Protein AF-A0A973HM24-F1 (afdb_monomer)

pLDDT: mean 84.47, std 15.31, range [26.52, 98.81]

Foldseek 3Di:
DAAALVLLLVQCVVLPQAAQAFAEEQADPVQQRHPPDFLLSNVVSNCVRHPLNHKYKYWQFQQQQDDPDAAAQPPRGRPRYRNSRSNCVDPQKDWAPDNGGIMIMGHDCRVVLQPVCDDLANLDLRGNLVSLQLLFHKYKYYQVFQLSPCNVLSLCVLQVQVQQDQDFGWHWHDPPRDDDDDDDDDDDDDTDTRGRGTHNDDDWQRNLRVVDQCSALLSVQCVVVVQWRWGDRRNGIMIIGTSNLSSLSVNVVCQVVVLRTADPDDPSSVVSVVSCPPRHRPPQRLSLFKWKFWFKDFLADPQQFWAALLLDATHGAPEAPDTWMWIKIWIDGRPDIAIEIETLDQFQAQVLLCLLLVLLCVPPVHHSLRYKYFYLNGSFGGCQWDCLSPVHGGDHDVVSSVVVSVRNSVRNVNRVSNIAGKFKDKDKDFFCLQKAFQDFDDDDQAFDGSVDPPTDGDDDTGRIKMKMFIAHPVQQTAEIEIEDQARQDLADPPRSYHDSFLQVLLQVVLCVVSDVRHGYHYFYAQHLRMYHDDNPCHSNSSNVSSVRSNVVCVVCSSDGHGRFNDWDKDWDWDWADDPPDIDTWIWMWIDGRLEIETETAENHHPVVQVVLCVLLVNVRYTYTYSMSHHQYAQYALVCVVSCSYPSNVSCCSRGHPDRCVSVVSSNVSSVRRNVSVVVVVVVVD

Secondary structure (DSSP, 8-state):
----HHHHHHHHHHHT--TT-EEEEEE-GGGG--TT--HHHHHHHHHHHH-TTSEEEEE-----SSSS--B-TTTPPPSS-HHHHHHHTSTT-EE---TTT-EEEEETTHHHHHTTTT-SSTT-TTSHHHHHHHTT-EEEEESS-STT-THHHHHHHHTT-TTSB---EEEPB-TT---S--S-----SS---EEEP-B--S--GGGGGGT-TTSSHHHHHHHHTT--EEEEETTEEEEEEEHHHHHHHHHHHHTT-TTTTS-SS-HHHHHHHHHGGG----TT-GGGSPEEEEEEEE-PPPTTSEEE-SSSS-EE--EESS--EEEEEEEEETTEEEEEEEESSS---HHHHHHHHHHHHHHH---GGGEEEEE---SSEE----HHHHSS-----HHHHHHHHHHHHHHHHHHHTT-EE-EEEEEEEE--SSEEE---PPSSS--B-TTSTT----S----EEEEEEEE-TTS-EEEEEEEE-S----S-TT--EE--HHHHHHHHHHHHHH-TT-EEEEEE-S-TTEEES-STTHHHHHHHHHHHHHHHHHTTTT---EE---EEEEEEEEEEEETTEEEEEEEEEEEETTEEEEE-SSEE-THHHHHHHHHHT-TT-EEE-SBSS---EE--GGGGGSTTBHHHHHHHHHT-SSTTHHHHHHHHHHHHHHHHHHHHHTT--

Solvent-accessible surf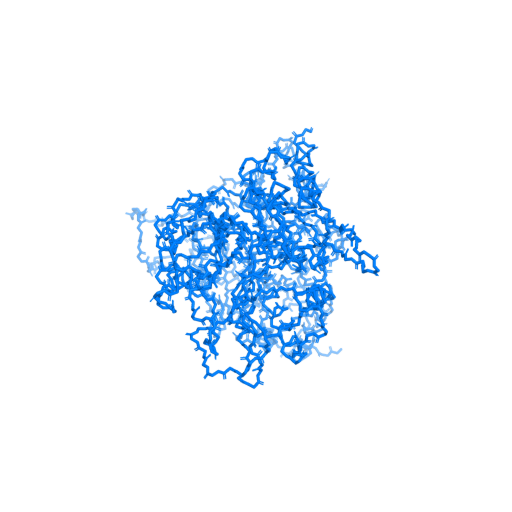ace area (backbone atoms only — not comparable to full-atom values): 35492 Å² total; per-residue (Å²): 132,87,41,45,54,69,56,40,35,51,26,42,41,73,64,66,52,43,66,47,41,44,34,37,49,40,56,29,70,84,45,28,47,50,84,87,60,56,46,52,45,55,48,49,26,51,48,66,43,19,37,62,71,7,27,45,31,29,59,36,24,47,66,30,59,81,57,100,56,55,39,34,81,89,72,60,61,35,73,65,36,68,42,36,37,38,41,60,74,34,90,81,41,47,64,37,76,34,64,39,64,12,42,28,21,29,40,67,52,26,68,77,44,42,41,55,31,69,50,65,39,67,50,32,67,71,10,38,63,24,40,37,42,45,54,51,17,32,39,35,25,44,31,47,44,63,42,69,52,64,65,57,59,29,50,44,56,70,49,64,42,78,67,45,36,85,49,77,43,50,33,44,54,40,90,84,60,78,87,76,91,83,89,89,76,84,91,64,84,84,60,67,72,48,57,33,50,58,51,78,67,82,77,46,19,44,56,42,17,69,79,36,78,62,59,9,61,57,42,41,51,36,50,75,69,66,49,57,42,75,37,63,36,59,71,16,60,22,38,41,29,48,31,38,62,52,49,53,53,50,56,64,41,35,69,79,37,77,53,51,53,41,40,97,82,46,70,68,26,55,54,45,50,63,60,45,78,81,62,66,66,56,90,84,42,71,81,62,23,30,19,46,7,50,25,69,41,83,58,57,71,64,70,90,43,42,29,26,44,88,75,64,74,74,37,68,47,78,47,71,82,44,76,19,40,38,28,32,42,28,39,34,46,88,93,47,61,40,36,43,36,20,31,43,23,49,60,38,32,51,73,58,36,48,53,38,32,52,54,40,24,75,75,64,82,42,62,53,77,37,52,42,42,26,18,45,37,11,38,24,23,67,35,74,40,47,46,66,83,65,79,42,90,49,68,60,50,62,69,62,50,55,49,47,40,52,49,52,46,52,27,48,59,51,4,60,58,52,30,32,46,26,21,39,35,80,47,76,44,80,52,83,66,48,60,34,20,47,50,50,90,62,86,81,83,49,71,46,61,74,80,55,87,89,70,76,62,65,62,83,68,71,38,59,36,35,36,39,41,29,18,39,88,87,42,49,60,44,34,34,39,39,33,39,35,50,42,42,66,31,48,57,88,86,58,47,43,30,33,22,38,24,55,44,41,20,26,48,56,43,24,66,77,65,31,92,81,32,37,44,30,42,43,29,21,30,24,51,40,22,27,56,66,68,53,86,53,22,62,59,41,18,47,52,38,5,49,55,55,27,56,65,47,61,80,50,51,78,66,66,47,49,76,17,61,42,78,53,70,42,69,49,77,45,82,44,74,38,95,95,48,79,44,71,47,48,29,28,14,40,32,60,38,97,42,38,38,30,31,28,19,29,36,22,23,56,71,50,53,61,52,35,24,66,70,34,70,36,86,82,48,44,55,33,20,29,17,52,14,61,60,44,40,28,42,51,50,74,53,56,79,47,65,40,38,58,47,44,44,48,13,44,74,51,47,41,83,62,75,39,56,40,55,56,54,38,52,53,24,17,51,37,42,38,49,65,56,53,64,49,63,67,74,79,105

Sequence (685 aa):
MTVTRKSLEQDLRKLGIKAGDRIMVHSSFKKLGLERGSPATIVQALKNVITAKGTIAMPVFTFSFSEDSAYSYHSSPSKVGAVTEAFKKSPGVKWTHQPSHSMAAWGQDAIPFLDGGNLIRPYDFQGPFGNIYKWDFKILMLGCGLAANSTLHAIEHWAELPYCVNGKTSCFFKRGAYMGREPEYSIAKDVNETCLDYMPVGHRDFYNANKSKLASKYARLLNKKGILKEGQTGTAISYVMSAADTVDACMAQLDKTPDLFLCDQCDFCLQQKKSLAKWKLNGASRWDWVRLGRAKVTITPPLDALANHGWGEAAPIQDVLDDLYARVLFFRLKEKVHILISLDLLITPKEVSDKIRDHLAQHMSISAENITIVSTHTHYGPHIGSDLLWGKKSYRDERYIDELVHRVTGAVRMASKQAIPVTVRQLTRKVDIGAINRRIPVKNGSVSYAHNAGLTPTGPISKDFTMLFFHDPAGKLIAGAGHYNCHPIFTDPAAQVITSEYPGIFSTEVEKELGPESVICFLPGAQGNQMPRLFADGYQGAKDAGLKLSQCYLKNCKKVGEPMKELASETQFLVLKKATIELSAHLQALRLGPVILGLTGGEMDLELIAYFRKKSGLENALLVGYANDFIGYLPVKAAFTNPCSYEVIICKNTLTTKPGISEDILNATAKLAKKLMQKTKKILK

Radius of gyration: 29.38 Å; Cα contacts (8 Å, |Δi|>4): 1591; chains: 1; bounding box: 78×54×92 Å

Nearest PDB structures (foldseek):
  6mn3-assembly2_B  TM=8.439E-01  e=4.205E-18  Escherichia coli
  6mn3-assembly1_A  TM=8.140E-01  e=6.219E-18  Escherichia coli
  6mn5-assembly5_E  TM=8.538E-01  e=8.136E-17  Escherichia coli
  3sma-assembly2_C  TM=8.084E-01  e=1.861E-15  Streptomyces rubellomurinus
  6mn4-assembly6_F  TM=8.831E-01  e=1.177E-14  Escherichia coli

Mean predicted aligned error: 11.72 Å

Structure (mmCIF, N/CA/C/O backbone):
data_AF-A0A973HM24-F1
#
_entry.id   AF-A0A973HM24-F1
#
loop_
_atom_site.group_PDB
_atom_site.id
_atom_site.type_symbol
_atom_site.label_atom_id
_atom_site.label_alt_id
_atom_site.label_comp_id
_atom_site.label_asym_id
_atom_site.label_entity_id
_atom_site.label_seq_id
_atom_site.pdbx_PDB_ins_code
_atom_site.Cartn_x
_atom_site.Cartn_y
_atom_site.Cartn_z
_atom_site.occupancy
_atom_site.B_iso_or_equiv
_atom_site.auth_seq_id
_atom_site.auth_comp_id
_atom_site.auth_asym_id
_atom_site.auth_atom_id
_atom_site.pdbx_PDB_model_num
ATOM 1 N N . MET A 1 1 ? -43.923 -10.106 16.955 1.00 58.19 1 MET A N 1
ATOM 2 C CA . MET A 1 1 ? -43.225 -11.330 16.498 1.00 58.19 1 MET A CA 1
ATOM 3 C C . MET A 1 1 ? -42.269 -11.769 17.593 1.00 58.19 1 MET A C 1
ATOM 5 O O . MET A 1 1 ? -41.554 -10.919 18.106 1.00 58.19 1 MET A O 1
ATOM 9 N N . THR A 1 2 ? -42.256 -13.051 17.954 1.00 77.69 2 THR A N 1
ATOM 10 C CA . THR A 1 2 ? -41.331 -13.597 18.962 1.00 77.69 2 THR A CA 1
ATOM 11 C C . THR A 1 2 ? -39.896 -13.576 18.436 1.00 77.69 2 THR A C 1
ATOM 13 O O . THR A 1 2 ? -39.626 -14.091 17.349 1.00 77.69 2 THR A O 1
ATOM 16 N N . VAL A 1 3 ? -38.962 -12.996 19.194 1.00 84.81 3 VAL A N 1
ATOM 17 C CA . VAL A 1 3 ? -37.545 -12.952 18.805 1.00 84.81 3 VAL A CA 1
ATOM 18 C C . VAL A 1 3 ? -36.900 -14.315 19.062 1.00 84.81 3 VAL A C 1
ATOM 20 O O . VAL A 1 3 ? -36.911 -14.826 20.181 1.00 84.81 3 VAL A O 1
ATOM 23 N N . THR A 1 4 ? -36.312 -14.907 18.023 1.00 91.06 4 THR A N 1
ATOM 24 C CA . THR A 1 4 ? -35.629 -16.208 18.075 1.00 91.06 4 THR A CA 1
ATOM 25 C C . THR A 1 4 ? -34.157 -16.071 17.690 1.00 91.06 4 THR A C 1
ATOM 27 O O . THR A 1 4 ? -33.734 -15.074 17.107 1.00 91.06 4 THR A O 1
ATOM 30 N N . ARG A 1 5 ? -33.353 -17.113 17.941 1.00 92.50 5 ARG A N 1
ATOM 31 C CA . ARG A 1 5 ? -31.966 -17.168 17.449 1.00 92.50 5 ARG A CA 1
ATOM 32 C C . ARG A 1 5 ? -31.886 -16.967 15.931 1.00 92.50 5 ARG A C 1
ATOM 34 O O . ARG A 1 5 ? -31.077 -16.173 15.472 1.00 92.50 5 ARG A O 1
ATOM 41 N N . LYS A 1 6 ? -32.734 -17.659 15.159 1.00 93.12 6 LYS A N 1
ATOM 42 C CA . LYS A 1 6 ? -32.738 -17.566 13.689 1.00 93.12 6 LYS A CA 1
ATOM 43 C C . LYS A 1 6 ? -33.115 -16.164 13.204 1.00 93.12 6 LYS A C 1
ATOM 45 O O . LYS A 1 6 ? -32.489 -15.680 12.267 1.00 93.12 6 LYS A O 1
ATOM 50 N N . SER A 1 7 ? -34.083 -15.501 13.843 1.00 93.75 7 SER A N 1
ATOM 51 C CA . SER A 1 7 ? -34.430 -14.122 13.473 1.00 93.75 7 SER A CA 1
ATOM 52 C C . SER A 1 7 ? -33.287 -13.154 13.794 1.00 93.75 7 SER A C 1
ATOM 54 O O . SER A 1 7 ? -32.952 -12.328 12.955 1.00 93.75 7 SER A O 1
ATOM 56 N N . LEU A 1 8 ? -32.597 -13.320 14.932 1.00 94.44 8 LEU A N 1
ATOM 57 C CA . LEU A 1 8 ? -31.393 -12.535 15.238 1.00 94.44 8 LEU A CA 1
ATOM 58 C C . LEU A 1 8 ? -30.272 -12.755 14.213 1.00 94.44 8 LEU A C 1
ATOM 60 O O . LEU A 1 8 ? -29.630 -11.797 13.792 1.00 94.44 8 LEU A O 1
ATOM 64 N N . GLU A 1 9 ? -30.031 -14.000 13.792 1.00 96.56 9 GLU A N 1
ATOM 65 C CA . GLU A 1 9 ? -29.045 -14.302 12.746 1.00 96.56 9 GLU A CA 1
ATOM 66 C C . GLU A 1 9 ? -29.391 -13.595 11.423 1.00 96.56 9 GLU A C 1
ATOM 68 O O . GLU A 1 9 ? -28.501 -13.068 10.754 1.00 96.56 9 GLU A O 1
ATOM 73 N N . GLN A 1 10 ? -30.675 -13.540 11.052 1.00 96.56 10 GLN A N 1
ATOM 74 C CA . GLN A 1 10 ? -31.144 -12.822 9.862 1.00 96.56 10 GLN A CA 1
ATOM 75 C C . GLN A 1 10 ? -30.972 -11.305 9.994 1.00 96.56 10 GLN A C 1
ATOM 77 O O . GLN A 1 10 ? -30.482 -10.666 9.062 1.00 96.56 10 GLN A O 1
ATOM 82 N N . ASP A 1 11 ? -31.326 -10.734 11.142 1.00 96.75 11 ASP A N 1
ATOM 83 C CA . ASP A 1 11 ? -31.199 -9.299 11.406 1.00 96.75 11 ASP A CA 1
ATOM 84 C C . ASP A 1 11 ? -29.733 -8.846 11.363 1.00 96.75 11 ASP A C 1
ATOM 86 O O . ASP A 1 11 ? -29.400 -7.866 10.694 1.00 96.75 11 ASP A O 1
ATOM 90 N N . LEU A 1 12 ? -28.820 -9.617 11.966 1.00 97.50 12 LEU A N 1
ATOM 91 C CA . LEU A 1 12 ? -27.375 -9.368 11.890 1.00 97.50 12 LEU A CA 1
ATOM 92 C C . LEU A 1 12 ? -26.871 -9.373 10.437 1.00 97.50 12 LEU A C 1
ATOM 94 O O . LEU A 1 12 ? -26.083 -8.506 10.047 1.00 97.50 12 LEU A O 1
ATOM 98 N N . ARG A 1 13 ? -27.350 -10.313 9.611 1.00 97.31 13 ARG A N 1
ATOM 99 C CA . ARG A 1 13 ? -27.000 -10.372 8.181 1.00 97.31 13 ARG A CA 1
ATOM 100 C C . ARG A 1 13 ? -27.526 -9.161 7.413 1.00 97.31 13 ARG A C 1
ATOM 102 O O . ARG A 1 13 ? -26.772 -8.583 6.631 1.00 97.31 13 ARG A O 1
ATOM 109 N N . LYS A 1 14 ? -28.763 -8.724 7.674 1.00 96.75 14 LYS A N 1
ATOM 110 C CA . LYS A 1 14 ? -29.343 -7.495 7.092 1.00 96.75 14 LYS A CA 1
ATOM 111 C C . LYS A 1 14 ? -28.561 -6.245 7.507 1.00 96.75 14 LYS A C 1
ATOM 113 O O . LYS A 1 14 ? -28.279 -5.373 6.678 1.00 96.75 14 LYS A O 1
ATOM 118 N N . LEU A 1 15 ? -28.117 -6.190 8.763 1.00 94.88 15 LEU A N 1
ATOM 119 C CA . LEU A 1 15 ? -27.262 -5.117 9.270 1.00 94.88 15 LEU A CA 1
ATOM 120 C C . LEU A 1 15 ? -25.883 -5.106 8.583 1.00 94.88 15 LEU A C 1
ATOM 122 O O . LEU A 1 15 ? -25.231 -4.068 8.513 1.00 94.88 15 LEU A O 1
ATOM 126 N N . GLY A 1 16 ? -25.489 -6.202 7.933 1.00 95.06 16 GLY A N 1
ATOM 127 C CA . GLY A 1 16 ? -24.277 -6.306 7.119 1.00 95.06 16 GLY A CA 1
ATOM 128 C C . GLY A 1 16 ? -23.144 -7.076 7.793 1.00 95.06 16 GLY A C 1
ATOM 129 O O . GLY A 1 16 ? -21.992 -6.935 7.370 1.00 95.06 16 GLY A O 1
ATOM 130 N N . ILE A 1 17 ? -23.458 -7.868 8.823 1.00 97.38 17 ILE A N 1
ATOM 131 C CA . ILE A 1 17 ? -22.526 -8.803 9.457 1.00 97.38 17 ILE A CA 1
ATOM 132 C C . ILE A 1 17 ? -22.493 -10.105 8.651 1.00 97.38 17 ILE A C 1
ATOM 134 O O . ILE A 1 17 ? -23.532 -10.667 8.293 1.00 97.38 17 ILE A O 1
ATOM 138 N N . LYS A 1 18 ? -21.292 -10.577 8.330 1.00 95.69 18 LYS A N 1
ATOM 139 C CA . LYS A 1 18 ? -21.042 -11.708 7.431 1.00 95.69 18 LYS A CA 1
ATOM 140 C C . LYS A 1 18 ? -20.019 -12.669 8.035 1.00 95.69 18 LYS A C 1
ATOM 142 O O . LYS A 1 18 ? -19.304 -12.336 8.978 1.00 95.69 18 LYS A O 1
ATOM 147 N N . ALA A 1 19 ? -19.941 -13.864 7.454 1.00 95.62 19 ALA A N 1
ATOM 148 C CA . ALA A 1 19 ? -18.904 -14.822 7.806 1.00 95.62 19 ALA A CA 1
ATOM 149 C C . ALA A 1 19 ? -17.512 -14.229 7.522 1.00 95.62 19 ALA A C 1
ATOM 151 O O . ALA A 1 19 ? -17.317 -13.600 6.481 1.00 95.62 19 ALA A O 1
ATOM 152 N N . GLY A 1 20 ? -16.562 -14.424 8.437 1.00 90.25 20 GLY A N 1
ATOM 153 C CA . GLY A 1 20 ? -15.206 -13.879 8.330 1.00 90.25 20 GLY A CA 1
ATOM 154 C C . GLY A 1 20 ? -15.041 -12.437 8.821 1.00 90.25 20 GLY A C 1
ATOM 155 O O . GLY A 1 20 ? -13.928 -11.920 8.791 1.00 90.25 20 GLY A O 1
ATOM 156 N N . ASP A 1 21 ? -16.109 -11.769 9.268 1.00 92.81 21 ASP A N 1
ATOM 157 C CA . ASP A 1 21 ? -15.988 -10.418 9.820 1.00 92.81 21 ASP A CA 1
ATOM 158 C C . ASP A 1 21 ? -15.209 -10.403 11.145 1.00 92.81 21 ASP A C 1
ATOM 160 O O . ASP A 1 21 ? -15.291 -11.327 11.958 1.00 92.81 21 ASP A O 1
ATOM 164 N N . ARG A 1 22 ? -14.512 -9.290 11.390 1.00 95.38 22 ARG A N 1
ATOM 165 C CA . ARG A 1 22 ? -13.967 -8.925 12.699 1.00 95.38 22 ARG A CA 1
ATOM 166 C C . ARG A 1 22 ? -14.906 -7.919 13.349 1.00 95.38 22 ARG A C 1
ATOM 168 O O . ARG A 1 22 ? -15.139 -6.858 12.767 1.00 95.38 22 ARG A O 1
ATOM 175 N N . ILE A 1 23 ? -15.477 -8.239 14.507 1.00 97.75 23 ILE A N 1
ATOM 176 C CA . ILE A 1 23 ? -16.451 -7.367 15.171 1.00 97.75 23 ILE A CA 1
ATOM 177 C C . ILE A 1 23 ? -16.121 -7.144 16.644 1.00 97.75 23 ILE A C 1
ATOM 179 O O . ILE A 1 23 ? -15.717 -8.068 17.343 1.00 97.75 23 ILE A O 1
ATOM 183 N N . MET A 1 24 ? -16.327 -5.918 17.114 1.00 97.44 24 MET A N 1
ATOM 184 C CA . MET A 1 24 ? -16.322 -5.539 18.524 1.00 97.44 24 MET A CA 1
ATOM 185 C C . MET A 1 24 ? -17.769 -5.318 18.954 1.00 97.44 24 MET A C 1
ATOM 187 O O . MET A 1 24 ? -18.454 -4.487 18.360 1.00 97.44 24 MET A O 1
ATOM 191 N N . VAL A 1 25 ? -18.256 -6.059 19.949 1.00 97.94 25 VAL A N 1
ATOM 192 C CA . VAL A 1 25 ? -19.678 -6.046 20.322 1.00 97.94 25 VAL A CA 1
ATOM 193 C C . VAL A 1 25 ? -19.902 -5.369 21.665 1.00 97.94 25 VAL A C 1
ATOM 195 O O . VAL A 1 25 ? -19.408 -5.813 22.699 1.00 97.94 25 VAL A O 1
ATOM 198 N N . HIS A 1 26 ? -20.759 -4.356 21.644 1.00 96.12 26 HIS A N 1
ATOM 199 C CA . HIS A 1 26 ? -21.447 -3.813 22.810 1.00 96.12 26 HIS A CA 1
ATOM 200 C C . HIS A 1 26 ? -22.899 -4.272 22.760 1.00 96.12 26 HIS A C 1
ATOM 202 O O . HIS A 1 26 ? -23.476 -4.346 21.676 1.00 96.12 26 HIS A O 1
ATOM 208 N N . SER A 1 27 ? -23.516 -4.615 23.892 1.00 94.19 27 SER A N 1
ATOM 209 C CA . SER A 1 27 ? -24.867 -5.184 23.848 1.00 94.19 27 SER A CA 1
ATOM 210 C C . SER A 1 27 ? -25.732 -4.873 25.062 1.00 94.19 27 SER A C 1
ATOM 212 O O . SER A 1 27 ? -25.240 -4.614 26.157 1.00 94.19 27 SER A O 1
ATOM 214 N N . SER A 1 28 ? -27.052 -4.921 24.860 1.00 91.12 28 SER A N 1
ATOM 215 C CA . SER A 1 28 ? -28.048 -4.884 25.931 1.00 91.12 28 SER A CA 1
ATOM 216 C C . SER A 1 28 ? -29.040 -6.033 25.771 1.00 91.12 28 SER A C 1
ATOM 218 O O . SER A 1 28 ? -29.934 -5.977 24.931 1.00 91.12 28 SER A O 1
ATOM 220 N N . PHE A 1 29 ? -28.903 -7.074 26.600 1.00 88.69 29 PHE A N 1
ATOM 221 C CA . PHE A 1 29 ? -29.762 -8.265 26.540 1.00 88.69 29 PHE A CA 1
ATOM 222 C C . PHE A 1 29 ? -31.254 -7.922 26.658 1.00 88.69 29 PHE A C 1
ATOM 224 O O . PHE A 1 29 ? -32.051 -8.330 25.818 1.00 88.69 29 PHE A O 1
ATOM 231 N N . LYS A 1 30 ? -31.614 -7.113 27.666 1.00 86.12 30 LYS A N 1
ATOM 232 C CA . LYS A 1 30 ? -33.010 -6.766 27.984 1.00 86.12 30 LYS A CA 1
ATOM 233 C C . LYS A 1 30 ? -33.742 -6.092 26.818 1.00 86.12 30 LYS A C 1
ATOM 235 O O . LYS A 1 30 ? -34.941 -6.277 26.673 1.00 86.12 30 LYS A O 1
ATOM 240 N N . LYS A 1 31 ? -33.034 -5.321 25.985 1.00 86.50 31 LYS A N 1
ATOM 241 C CA . LYS A 1 31 ? -33.640 -4.548 24.890 1.00 86.50 31 LYS A CA 1
ATOM 242 C C . LYS A 1 31 ? -33.924 -5.375 23.635 1.00 86.50 31 LYS A C 1
ATOM 244 O O . LYS A 1 31 ? -34.724 -4.946 22.813 1.00 86.50 31 LYS A O 1
ATOM 249 N N . LEU A 1 32 ? -33.298 -6.542 23.482 1.00 87.06 32 LEU A N 1
ATOM 250 C CA . LEU A 1 32 ? -33.415 -7.360 22.269 1.00 87.06 32 LEU A CA 1
ATOM 251 C C . LEU A 1 32 ? -34.695 -8.210 22.216 1.00 87.06 32 LEU A C 1
ATOM 253 O O . LEU A 1 32 ? -34.982 -8.763 21.158 1.00 87.06 32 LEU A O 1
ATOM 257 N N . GLY A 1 33 ? -35.457 -8.301 23.315 1.00 84.00 33 GLY A N 1
ATOM 258 C CA . GLY A 1 33 ? -36.795 -8.912 23.323 1.00 84.00 33 GLY A CA 1
ATOM 259 C C . GLY A 1 33 ? -36.800 -10.440 23.247 1.00 84.00 33 GLY A C 1
ATOM 260 O O . GLY A 1 33 ? -37.727 -11.035 22.704 1.00 84.00 33 GLY A O 1
ATOM 261 N N . LEU A 1 34 ? -35.746 -11.090 23.747 1.00 83.12 34 LEU A N 1
ATOM 262 C CA . LEU A 1 34 ? -35.589 -12.542 23.690 1.00 83.12 34 LEU A CA 1
ATOM 263 C C . LEU A 1 34 ? -36.405 -13.236 24.803 1.00 83.12 34 LEU A C 1
ATOM 265 O O . LEU A 1 34 ? -35.870 -13.551 25.860 1.00 83.12 34 LEU A O 1
ATOM 269 N N . GLU A 1 35 ? -37.697 -13.475 24.571 1.00 70.31 35 GLU A N 1
ATOM 270 C CA . GLU A 1 35 ? -38.634 -13.999 25.588 1.00 70.31 35 GLU A CA 1
ATOM 271 C C . GLU A 1 35 ? -38.281 -15.399 26.127 1.00 70.31 35 GLU A C 1
ATOM 273 O O . GLU A 1 35 ? -38.487 -15.675 27.305 1.00 70.31 35 GLU A O 1
ATOM 278 N N . ARG A 1 36 ? -37.754 -16.295 25.278 1.00 67.81 36 ARG A N 1
ATOM 279 C CA . ARG A 1 36 ? -37.484 -17.711 25.618 1.00 67.81 36 ARG A CA 1
ATOM 280 C C . ARG A 1 36 ? -36.008 -18.114 25.533 1.00 67.81 36 ARG A C 1
ATOM 282 O O . ARG A 1 36 ? -35.706 -19.296 25.389 1.00 67.81 36 ARG A O 1
ATOM 289 N N . GLY A 1 37 ? -35.074 -17.165 25.560 1.00 73.38 37 GLY A N 1
ATOM 290 C CA . GLY A 1 37 ? -33.651 -17.480 25.416 1.00 73.38 37 GLY A CA 1
ATOM 291 C C . GLY A 1 37 ? -32.765 -16.844 26.476 1.00 73.38 37 GLY A C 1
ATOM 292 O O . GLY A 1 37 ? -33.167 -15.943 27.201 1.00 73.38 37 GLY A O 1
ATOM 293 N N . SER A 1 38 ? -31.527 -17.323 26.550 1.00 89.00 38 SER A N 1
ATOM 294 C CA . SER A 1 38 ? -30.496 -16.807 27.452 1.00 89.00 38 SER A CA 1
ATOM 295 C C . SER A 1 38 ? -29.514 -15.891 26.706 1.00 89.00 38 SER A C 1
ATOM 297 O O . SER A 1 38 ? -29.456 -15.924 25.472 1.00 89.00 38 SER A O 1
ATOM 299 N N . PRO A 1 39 ? -28.661 -15.123 27.406 1.00 92.62 39 PRO A N 1
ATOM 300 C CA . PRO A 1 39 ? -27.574 -14.375 26.770 1.00 92.62 39 PRO A CA 1
ATOM 301 C C . PRO A 1 39 ? -26.669 -15.240 25.869 1.00 92.62 39 PRO A C 1
ATOM 303 O O . PRO A 1 39 ? -26.182 -14.766 24.842 1.00 92.62 39 PRO A O 1
ATOM 306 N N . ALA A 1 40 ? -26.519 -16.536 26.178 1.00 94.25 40 ALA A N 1
ATOM 307 C CA . ALA A 1 40 ? -25.790 -17.491 25.339 1.00 94.25 40 ALA A CA 1
ATOM 308 C C . ALA A 1 40 ? -26.434 -17.696 23.954 1.00 94.25 40 ALA A C 1
ATOM 310 O O . ALA A 1 40 ? -25.739 -17.996 22.987 1.00 94.25 40 ALA A O 1
ATOM 311 N N . THR A 1 41 ? -27.745 -17.470 23.821 1.00 94.38 41 THR A N 1
ATOM 312 C CA . THR A 1 41 ? -28.448 -17.537 22.529 1.00 94.38 41 THR A CA 1
ATOM 313 C C . THR A 1 41 ? -27.951 -16.457 21.567 1.00 94.38 41 THR A C 1
ATOM 315 O O . THR A 1 41 ? -27.782 -16.723 20.377 1.00 94.38 41 THR A O 1
ATOM 318 N N . ILE A 1 42 ? -27.656 -15.257 22.079 1.00 95.06 42 ILE A N 1
ATOM 319 C CA . ILE A 1 42 ? -27.080 -14.159 21.288 1.00 95.06 42 ILE A CA 1
ATOM 320 C C . ILE A 1 42 ? -25.637 -14.481 20.908 1.00 95.06 42 ILE A C 1
ATOM 322 O O . ILE A 1 42 ? -25.257 -14.305 19.753 1.00 95.06 42 ILE A O 1
ATOM 326 N N . VAL A 1 43 ? -24.846 -14.998 21.855 1.00 97.12 43 VAL A N 1
ATOM 327 C CA . VAL A 1 43 ? -23.472 -15.448 21.581 1.00 97.12 43 VAL A CA 1
ATOM 328 C C . VAL A 1 43 ? -23.460 -16.486 20.459 1.00 97.12 43 VAL A C 1
ATOM 330 O O . VAL A 1 43 ? -22.658 -16.377 19.532 1.00 97.12 43 VAL A O 1
ATOM 333 N N . GLN A 1 44 ? -24.385 -17.448 20.493 1.00 96.81 44 GLN A N 1
ATOM 334 C CA . GLN A 1 44 ? -24.497 -18.459 19.449 1.00 96.81 44 GLN A CA 1
ATOM 335 C C . GLN A 1 44 ? -24.921 -17.861 18.102 1.00 96.81 44 GLN A C 1
ATOM 337 O O . GLN A 1 44 ? -24.351 -18.231 17.079 1.00 96.81 44 GLN A O 1
ATOM 342 N N . ALA A 1 45 ? -25.869 -16.917 18.085 1.00 96.75 45 ALA A N 1
ATOM 343 C CA . ALA A 1 45 ? -26.258 -16.218 16.859 1.00 96.75 45 ALA A CA 1
ATOM 344 C C . ALA A 1 45 ? -25.059 -15.491 16.219 1.00 96.75 45 ALA A C 1
ATOM 346 O O . ALA A 1 45 ? -24.814 -15.640 15.023 1.00 96.75 45 ALA A O 1
ATOM 347 N N . LEU A 1 46 ? -24.262 -14.772 17.019 1.00 97.88 46 LEU A N 1
ATOM 348 C CA . LEU A 1 46 ? -23.048 -14.096 16.546 1.00 97.88 46 LEU A CA 1
ATOM 349 C C . LEU A 1 46 ? -22.034 -15.101 15.974 1.00 97.88 46 LEU A C 1
ATOM 351 O O . LEU A 1 46 ? -21.588 -14.936 14.837 1.00 97.88 46 LEU A O 1
ATOM 355 N N . LYS A 1 47 ? -21.723 -16.176 16.716 1.00 98.00 47 LYS A N 1
ATOM 356 C CA . LYS A 1 47 ? -20.798 -17.234 16.266 1.00 98.00 47 LYS A CA 1
ATOM 357 C C . LYS A 1 47 ? -21.265 -17.908 14.971 1.00 98.00 47 LYS A C 1
ATOM 359 O O . LYS A 1 47 ? -20.435 -18.191 14.113 1.00 98.00 47 LYS A O 1
ATOM 364 N N . ASN A 1 48 ? -22.569 -18.108 14.783 1.00 98.06 48 ASN A N 1
ATOM 365 C CA . ASN A 1 48 ? -23.122 -18.710 13.565 1.00 98.06 48 ASN A CA 1
ATOM 366 C C . ASN A 1 48 ? -23.064 -17.778 12.350 1.00 98.06 48 ASN A C 1
ATOM 368 O O . ASN A 1 48 ? -22.837 -18.231 11.227 1.00 98.06 48 ASN A O 1
ATOM 372 N N . VAL A 1 49 ? -23.287 -16.477 12.546 1.00 98.12 49 VAL A N 1
ATOM 373 C CA . VAL A 1 49 ? -23.222 -15.506 11.445 1.00 98.12 49 VAL A CA 1
ATOM 374 C C . VAL A 1 49 ? -21.782 -15.304 10.982 1.00 98.12 49 VAL A C 1
ATOM 376 O O . VAL A 1 49 ? -21.543 -15.260 9.773 1.00 98.12 49 VAL A O 1
ATOM 379 N N . ILE A 1 50 ? -20.845 -15.209 11.928 1.00 97.56 50 ILE A N 1
ATOM 380 C CA . ILE A 1 50 ? -19.444 -14.824 11.691 1.00 97.56 50 ILE A CA 1
ATOM 381 C C . ILE A 1 50 ? -18.557 -16.031 11.401 1.00 97.56 50 ILE A C 1
ATOM 383 O O . ILE A 1 50 ? -17.626 -15.926 10.602 1.00 97.56 50 ILE A O 1
ATOM 387 N N . THR A 1 51 ? -18.887 -17.195 11.965 1.00 97.50 51 THR A N 1
ATOM 388 C CA . THR A 1 51 ? -18.123 -18.451 11.879 1.00 97.50 51 THR A CA 1
ATOM 389 C C . THR A 1 51 ? -16.722 -18.354 12.492 1.00 97.50 51 THR A C 1
ATOM 391 O O . THR A 1 51 ? -16.238 -17.271 12.813 1.00 97.50 51 THR A O 1
ATOM 394 N N . ALA A 1 52 ? -16.035 -19.491 12.635 1.00 92.31 52 ALA A N 1
ATOM 395 C CA . ALA A 1 52 ? -14.670 -19.525 13.166 1.00 92.31 52 ALA A CA 1
ATOM 396 C C . ALA A 1 52 ? -13.639 -18.802 12.273 1.00 92.31 52 ALA A C 1
ATOM 398 O O . ALA A 1 52 ? -12.553 -18.495 12.750 1.00 92.31 52 ALA A O 1
ATOM 399 N N . LYS A 1 53 ? -13.983 -18.506 11.007 1.00 87.88 53 LYS A N 1
ATOM 400 C CA . LYS A 1 53 ? -13.146 -17.734 10.070 1.00 87.88 53 LYS A CA 1
ATOM 401 C C . LYS A 1 53 ? -13.093 -16.233 10.388 1.00 87.88 53 LYS A C 1
ATOM 403 O O . LYS A 1 53 ? -12.295 -15.521 9.796 1.00 87.88 53 LYS A O 1
ATOM 408 N N . GLY A 1 54 ? -14.001 -15.726 11.225 1.00 92.94 54 GLY A N 1
ATOM 409 C CA . GLY A 1 54 ? -13.992 -14.331 11.674 1.00 92.94 54 GLY A CA 1
ATOM 410 C C . GLY A 1 54 ? -13.459 -14.195 13.095 1.00 92.94 54 GLY A C 1
ATOM 411 O O . GLY A 1 54 ? -13.006 -15.176 13.684 1.00 92.94 54 GLY A O 1
ATOM 412 N N . THR A 1 55 ? -13.568 -12.993 13.661 1.00 96.88 55 THR A N 1
ATOM 413 C CA . THR A 1 55 ? -13.151 -12.705 15.042 1.00 96.88 55 THR A CA 1
ATOM 414 C C . THR A 1 55 ? -14.223 -11.888 15.756 1.00 96.88 55 THR A C 1
ATOM 416 O O . THR A 1 55 ? -14.633 -10.831 15.283 1.00 96.88 55 THR A O 1
ATOM 419 N N . ILE A 1 56 ? -14.680 -12.358 16.913 1.00 98.50 56 ILE A N 1
ATOM 420 C CA . ILE A 1 56 ? -15.611 -11.641 17.793 1.00 98.50 56 ILE A CA 1
ATOM 421 C C . ILE A 1 56 ? -14.819 -11.155 18.995 1.00 98.50 56 ILE A C 1
ATOM 423 O O . ILE A 1 56 ? -14.200 -11.978 19.662 1.00 98.50 56 ILE A O 1
ATOM 427 N N . ALA A 1 57 ? -14.881 -9.863 19.294 1.00 97.75 57 ALA A N 1
ATOM 428 C CA . ALA A 1 57 ? -14.336 -9.255 20.498 1.00 97.75 57 ALA A CA 1
ATOM 429 C C . ALA A 1 57 ? -15.459 -8.642 21.348 1.00 97.75 57 ALA A C 1
ATOM 431 O O . ALA A 1 57 ? -16.419 -8.083 20.810 1.00 97.75 57 ALA A O 1
ATOM 432 N N . MET A 1 58 ? -15.350 -8.747 22.672 1.00 97.31 58 MET A N 1
ATOM 433 C CA . MET A 1 58 ? -16.253 -8.089 23.620 1.00 97.31 58 MET A CA 1
ATOM 434 C C . MET A 1 58 ? -15.479 -7.546 24.823 1.00 97.31 58 MET A C 1
ATOM 436 O O . MET A 1 58 ? -14.612 -8.252 25.351 1.00 97.31 58 MET A O 1
ATOM 440 N N . PRO A 1 59 ? -15.823 -6.345 25.320 1.00 94.06 59 PRO A N 1
ATOM 441 C CA . PRO A 1 59 ? -15.287 -5.874 26.585 1.00 94.06 59 PRO A CA 1
ATOM 442 C C . PRO A 1 59 ? -15.863 -6.742 27.710 1.00 94.06 59 PRO A C 1
ATOM 444 O O . PRO A 1 59 ? -17.067 -6.994 27.754 1.00 94.06 59 PRO A O 1
ATOM 447 N N . VAL A 1 60 ? -15.015 -7.200 28.627 1.00 92.19 60 VAL A N 1
ATOM 448 C CA . VAL A 1 60 ? -15.406 -8.020 29.789 1.00 92.19 60 VAL A CA 1
ATOM 449 C C . VAL A 1 60 ? -14.991 -7.357 31.100 1.00 92.19 60 VAL A C 1
ATOM 451 O O . VAL A 1 60 ? -14.628 -8.023 32.062 1.00 92.19 60 VAL A O 1
ATOM 454 N N . PHE A 1 61 ? -15.111 -6.028 31.131 1.00 88.31 61 PHE A N 1
ATOM 455 C CA . PHE A 1 61 ? -14.617 -5.164 32.200 1.00 88.31 61 PHE A CA 1
ATOM 456 C C . PHE A 1 61 ? -15.116 -5.589 33.579 1.00 88.31 61 PHE A C 1
ATOM 458 O O . PHE A 1 61 ? -16.288 -5.938 33.738 1.00 88.31 61 PHE A O 1
ATOM 465 N N . THR A 1 62 ? -14.233 -5.518 34.567 1.00 78.44 62 THR A N 1
ATOM 466 C CA . THR A 1 62 ? -14.475 -5.938 35.956 1.00 78.44 62 THR A CA 1
ATOM 467 C C . THR A 1 62 ? -14.535 -4.758 36.927 1.00 78.44 62 THR A C 1
ATOM 469 O O . THR A 1 62 ? -15.125 -4.904 37.993 1.00 78.44 62 THR A O 1
ATOM 472 N N . PHE A 1 63 ? -13.972 -3.598 36.551 1.00 72.38 63 PHE A N 1
ATOM 473 C CA . PHE A 1 63 ? -13.922 -2.357 37.346 1.00 72.38 63 PHE A CA 1
ATOM 474 C C . PHE A 1 63 ? -13.472 -2.545 38.811 1.00 72.38 63 PHE A C 1
ATOM 476 O O . PHE A 1 63 ? -13.975 -1.872 39.705 1.00 72.38 63 PHE A O 1
ATOM 483 N N . SER A 1 64 ? -12.530 -3.457 39.075 1.00 63.25 64 SER A N 1
ATOM 484 C CA . SER A 1 64 ? -12.085 -3.839 40.429 1.00 63.25 64 SER A CA 1
ATOM 485 C C . SER A 1 64 ? -11.144 -2.807 41.081 1.00 63.25 64 SER A C 1
ATOM 487 O O . SER A 1 64 ? -10.047 -3.143 41.517 1.00 63.25 64 SER A O 1
ATOM 489 N N . PHE A 1 65 ? -11.574 -1.544 41.109 1.00 56.62 65 PHE A N 1
ATOM 490 C CA . PHE A 1 65 ? -10.784 -0.365 41.480 1.00 56.62 65 PHE A CA 1
ATOM 491 C C . PHE A 1 65 ? -10.981 0.141 42.905 1.00 56.62 65 PHE A C 1
ATOM 493 O O . PHE A 1 65 ? -10.217 0.982 43.364 1.00 56.62 65 PHE A O 1
ATOM 500 N N . SER A 1 66 ? -12.046 -0.297 43.572 1.00 44.56 66 SER A N 1
ATOM 501 C CA . SER A 1 66 ? -12.484 0.336 44.820 1.00 44.56 66 SER A CA 1
ATOM 502 C C . SER A 1 66 ? -13.458 -0.501 45.650 1.00 44.56 66 SER A C 1
ATOM 504 O O . SER A 1 66 ? -13.932 -0.025 46.673 1.00 44.56 66 SER A O 1
ATOM 506 N N . GLU A 1 67 ? -13.819 -1.710 45.209 1.00 49.59 67 GLU A N 1
ATOM 507 C CA . GLU A 1 67 ? -14.619 -2.633 46.024 1.00 49.59 67 GLU A CA 1
ATOM 508 C C . GLU A 1 67 ? -13.643 -3.528 46.807 1.00 49.59 67 GLU A C 1
ATOM 510 O O . GLU A 1 67 ? -12.655 -3.978 46.224 1.00 49.59 67 GLU A O 1
ATOM 515 N N . ASP A 1 68 ? -13.939 -3.865 48.072 1.00 50.34 68 ASP A N 1
ATOM 516 C CA . ASP A 1 68 ? -13.193 -4.830 48.923 1.00 50.34 68 ASP A CA 1
ATOM 517 C C . ASP A 1 68 ? -13.019 -6.236 48.288 1.00 50.34 68 ASP A C 1
ATOM 519 O O . ASP A 1 68 ? -12.480 -7.176 48.878 1.00 50.34 68 ASP A O 1
ATOM 523 N N . SER A 1 69 ? -13.484 -6.425 47.053 1.00 56.03 69 SER A N 1
ATOM 524 C CA . SER A 1 69 ? -13.296 -7.619 46.250 1.00 56.03 69 SER A CA 1
ATOM 525 C C . SER A 1 69 ? -12.010 -7.536 45.425 1.00 56.03 69 SER A C 1
ATOM 527 O O . SER A 1 69 ? -11.972 -6.958 44.337 1.00 56.03 69 SER A O 1
ATOM 529 N N . ALA A 1 70 ? -10.963 -8.201 45.898 1.00 63.84 70 ALA A N 1
ATOM 530 C CA . ALA A 1 70 ? -9.745 -8.389 45.123 1.00 63.84 70 ALA A CA 1
ATOM 531 C C . ALA A 1 70 ? -10.016 -9.116 43.779 1.00 63.84 70 ALA A C 1
ATOM 533 O O . ALA A 1 70 ? -10.758 -10.108 43.723 1.00 63.84 70 ALA A O 1
ATOM 534 N N . TYR A 1 71 ? -9.405 -8.621 42.696 1.00 70.50 71 TYR A N 1
ATOM 535 C CA . TYR A 1 71 ? -9.538 -9.156 41.337 1.00 70.50 71 TYR A CA 1
ATOM 536 C C . TYR A 1 71 ? -8.965 -10.576 41.231 1.00 70.50 71 TYR A C 1
ATOM 538 O O . TYR A 1 71 ? -7.932 -10.913 41.820 1.00 70.50 71 TYR A O 1
ATOM 546 N N . SER A 1 72 ? -9.636 -11.413 40.441 1.00 73.69 72 SER A N 1
ATOM 547 C CA . SER A 1 72 ? -9.211 -12.766 40.103 1.00 73.69 72 SER A CA 1
ATOM 548 C C . SER A 1 72 ? -9.502 -13.045 38.634 1.00 73.69 72 SER A C 1
ATOM 550 O O . SER A 1 72 ? -10.657 -13.056 38.207 1.00 73.69 72 SER A O 1
ATOM 552 N N . TYR A 1 73 ? -8.450 -13.360 37.878 1.00 73.31 73 TYR A N 1
ATOM 553 C CA . TYR A 1 73 ? -8.534 -13.667 36.449 1.00 73.31 73 TYR A CA 1
ATOM 554 C C . TYR A 1 73 ? -9.610 -14.719 36.113 1.00 73.31 73 TYR A C 1
ATOM 556 O O . TYR A 1 73 ? -10.358 -14.569 35.142 1.00 73.31 73 TYR A O 1
ATOM 564 N N . HIS A 1 74 ? -9.722 -15.756 36.949 1.00 73.94 74 HIS A N 1
ATOM 565 C CA . HIS A 1 74 ? -10.632 -16.881 36.734 1.00 73.94 74 HIS A CA 1
ATOM 566 C C . HIS A 1 74 ? -12.060 -16.643 37.231 1.00 73.94 74 HIS A C 1
ATOM 568 O O . HIS A 1 74 ? -12.989 -17.213 36.666 1.00 73.94 74 HIS A O 1
ATOM 574 N N . SER A 1 75 ? -12.252 -15.835 38.279 1.00 78.69 75 SER A N 1
ATOM 575 C CA . SER A 1 75 ? -13.541 -15.764 38.987 1.00 78.69 75 SER A CA 1
ATOM 576 C C . SER A 1 75 ? -14.237 -14.407 38.924 1.00 78.69 75 SER A C 1
ATOM 578 O O . SER A 1 75 ? -15.446 -14.352 39.139 1.00 78.69 75 SER A O 1
ATOM 580 N N . SER A 1 76 ? -13.532 -13.321 38.586 1.00 82.81 76 SER A N 1
ATOM 581 C CA . SER A 1 76 ? -14.155 -12.000 38.477 1.00 82.81 76 SER A CA 1
ATOM 582 C C . SER A 1 76 ? -15.123 -11.952 37.280 1.00 82.81 76 SER A C 1
ATOM 584 O O . SER A 1 76 ? -14.695 -12.181 36.138 1.00 82.81 76 SER A O 1
ATOM 586 N N . PRO A 1 77 ? -16.420 -11.665 37.512 1.00 85.69 77 PRO A N 1
ATOM 587 C CA . PRO A 1 77 ? -17.418 -11.597 36.452 1.00 85.69 77 PRO A CA 1
ATOM 588 C C . PRO A 1 77 ? -17.339 -10.265 35.702 1.00 85.69 77 PRO A C 1
ATOM 590 O O . PRO A 1 77 ? -16.963 -9.236 36.265 1.00 85.69 77 PRO A O 1
ATOM 593 N N . SER A 1 78 ? -17.759 -10.265 34.441 1.00 88.12 78 SER A N 1
ATOM 594 C CA . SER A 1 78 ? -17.951 -9.039 33.673 1.00 88.12 78 SER A CA 1
ATOM 595 C C . SER A 1 78 ? -19.063 -8.176 34.283 1.00 88.12 78 SER A C 1
ATOM 597 O O . SER A 1 78 ? -20.173 -8.645 34.537 1.00 88.12 78 SER A O 1
ATOM 599 N N . LYS A 1 79 ? -18.786 -6.883 34.457 1.00 87.75 79 LYS A N 1
ATOM 600 C CA . LYS A 1 79 ? -19.724 -5.855 34.935 1.00 87.75 79 LYS A CA 1
ATOM 601 C C . LYS A 1 79 ? -20.403 -5.084 33.790 1.00 87.75 79 LYS A C 1
ATOM 603 O O . LYS A 1 79 ? -21.203 -4.193 34.048 1.00 87.75 79 LYS A O 1
ATOM 608 N N . VAL A 1 80 ? -20.117 -5.421 32.525 1.00 88.88 80 VAL A N 1
ATOM 609 C CA . VAL A 1 80 ? -20.613 -4.699 31.327 1.00 88.88 80 VAL A CA 1
ATOM 610 C C . VAL A 1 80 ? -21.682 -5.454 30.527 1.00 88.88 80 VAL A C 1
ATOM 612 O O . VAL A 1 80 ? -22.002 -5.078 29.400 1.00 88.88 80 VAL A O 1
ATOM 615 N N . GLY A 1 81 ? -22.302 -6.476 31.123 1.00 87.94 81 GLY A N 1
ATOM 616 C CA . GLY A 1 81 ? -23.536 -7.075 30.612 1.00 87.94 81 GLY A CA 1
ATOM 617 C C . GLY A 1 81 ? -23.598 -8.599 30.698 1.00 87.94 81 GLY A C 1
ATOM 618 O O . GLY A 1 81 ? -22.598 -9.304 30.748 1.00 87.94 81 GLY A O 1
ATOM 619 N N . ALA A 1 82 ? -24.815 -9.144 30.662 1.00 92.19 82 ALA A N 1
ATOM 620 C CA . ALA A 1 82 ? -25.015 -10.593 30.736 1.00 92.19 82 ALA A CA 1
ATOM 621 C C . ALA A 1 82 ? -24.518 -11.338 29.478 1.00 92.19 82 ALA A C 1
ATOM 623 O O . ALA A 1 82 ? -24.131 -12.502 29.552 1.00 92.19 82 ALA A O 1
ATOM 624 N N . VAL A 1 83 ? -24.517 -10.675 28.314 1.00 94.56 83 VAL A N 1
ATOM 625 C CA . VAL A 1 83 ? -24.015 -11.253 27.054 1.00 94.56 83 VAL A CA 1
ATOM 626 C C . VAL A 1 83 ? -22.493 -11.341 27.060 1.00 94.56 83 VAL A C 1
ATOM 628 O O . VAL A 1 83 ? -21.960 -12.350 26.613 1.00 94.56 83 VAL A O 1
ATOM 631 N N . THR A 1 84 ? -21.794 -10.333 27.592 1.00 93.50 84 THR A N 1
ATOM 632 C CA . THR A 1 84 ? -20.325 -10.332 27.670 1.00 93.50 84 THR A CA 1
ATOM 633 C C . THR A 1 84 ? -19.834 -11.405 28.640 1.00 93.50 84 THR A C 1
ATOM 635 O O . THR A 1 84 ? -18.879 -12.114 28.335 1.00 93.50 84 THR A O 1
ATOM 638 N N . GLU A 1 85 ? -20.543 -11.614 29.751 1.00 94.06 85 GLU A N 1
ATOM 639 C CA . GLU A 1 85 ? -20.270 -12.708 30.689 1.00 94.06 85 GLU A CA 1
ATOM 640 C C . GLU A 1 85 ? -20.529 -14.092 30.068 1.00 94.06 85 GLU A C 1
ATOM 642 O O . GLU A 1 85 ? -19.696 -14.995 30.170 1.00 94.06 85 GLU A O 1
ATOM 647 N N . ALA A 1 86 ? -21.653 -14.266 29.363 1.00 95.62 86 ALA A N 1
ATOM 648 C CA . ALA A 1 86 ? -21.930 -15.504 28.632 1.00 95.62 86 ALA A CA 1
ATOM 649 C C . ALA A 1 86 ? -20.914 -15.754 27.505 1.00 95.62 86 ALA A C 1
ATOM 651 O O . ALA A 1 86 ? -20.567 -16.903 27.234 1.00 95.62 86 ALA A O 1
ATOM 652 N N . PHE A 1 87 ? -20.415 -14.692 26.865 1.00 96.81 87 PHE A N 1
ATOM 653 C CA . PHE A 1 87 ? -19.348 -14.777 25.875 1.00 96.81 87 PHE A CA 1
ATOM 654 C C . PHE A 1 87 ? -18.038 -15.215 26.524 1.00 96.81 87 PHE A C 1
ATOM 656 O O . PHE A 1 87 ? -17.472 -16.202 26.072 1.00 96.81 87 PHE A O 1
ATOM 663 N N . LYS A 1 88 ? -17.607 -14.583 27.625 1.00 94.25 88 LYS A N 1
ATOM 664 C CA . LYS A 1 88 ? -16.406 -14.975 28.389 1.00 94.25 88 LYS A CA 1
ATOM 665 C C . LYS A 1 88 ? -16.412 -16.464 28.756 1.00 94.25 88 LYS A C 1
ATOM 667 O O . LYS A 1 88 ? -15.385 -17.123 28.650 1.00 94.25 88 LYS A O 1
ATOM 672 N N . LYS A 1 89 ? -17.575 -17.000 29.145 1.00 93.88 89 LYS A N 1
ATOM 673 C CA . LYS A 1 89 ? -17.773 -18.414 29.522 1.00 93.88 89 LYS A CA 1
ATOM 674 C C . LYS A 1 89 ? -17.961 -19.371 28.337 1.00 93.88 89 LYS A C 1
ATOM 676 O O . LYS A 1 89 ? -18.058 -20.579 28.539 1.00 93.88 89 LYS A O 1
ATOM 681 N N . SER A 1 90 ? -18.054 -18.868 27.108 1.00 95.94 90 SER A N 1
ATOM 682 C CA . SER A 1 90 ? -18.327 -19.698 25.935 1.00 95.94 90 SER A CA 1
ATOM 683 C C . SER A 1 90 ? -17.068 -20.453 25.470 1.00 95.94 90 SER A C 1
ATOM 685 O O . SER A 1 90 ? -15.977 -19.881 25.476 1.00 95.94 90 SER A O 1
ATOM 687 N N . PRO A 1 91 ? -17.187 -21.707 24.985 1.00 94.88 91 PRO A N 1
ATOM 688 C CA . PRO A 1 91 ? -16.040 -22.486 24.524 1.00 94.88 91 PRO A CA 1
ATOM 689 C C . PRO A 1 91 ? -15.179 -21.767 23.475 1.00 94.88 91 PRO A C 1
ATOM 691 O O . PRO A 1 91 ? -15.690 -21.123 22.548 1.00 94.88 91 PRO A O 1
ATOM 694 N N . GLY A 1 92 ? -13.858 -21.905 23.626 1.00 94.06 92 GLY A N 1
ATOM 695 C CA . GLY A 1 92 ? -12.844 -21.348 22.725 1.00 94.06 92 GLY A CA 1
ATOM 696 C C . GLY A 1 92 ? -12.577 -19.848 22.882 1.00 94.06 92 GLY A C 1
ATOM 697 O O . GLY A 1 92 ? -11.768 -19.310 22.132 1.00 94.06 92 GLY A O 1
ATOM 698 N N . VAL A 1 93 ? -13.252 -19.157 23.804 1.00 96.56 93 VAL A N 1
ATOM 699 C CA . VAL A 1 93 ? -13.023 -17.728 24.059 1.00 96.56 93 VAL A CA 1
ATOM 700 C C . VAL A 1 93 ? -11.769 -17.556 24.914 1.00 96.56 93 VAL A C 1
ATOM 702 O O . VAL A 1 93 ? -11.550 -18.286 25.881 1.00 96.56 93 VAL A O 1
ATOM 705 N N . LYS A 1 94 ? -10.932 -16.593 24.539 1.00 94.06 94 LYS A N 1
ATOM 706 C CA . LYS A 1 94 ? -9.739 -16.161 25.278 1.00 94.06 94 LYS A CA 1
ATOM 707 C C . LYS A 1 94 ? -9.965 -14.742 25.784 1.00 94.06 94 LYS A C 1
ATOM 709 O O . LYS A 1 94 ? -10.763 -14.018 25.198 1.00 94.06 94 LYS A O 1
ATOM 714 N N . TRP A 1 95 ? -9.296 -14.329 26.855 1.00 91.62 95 TRP A N 1
ATOM 715 C CA . TRP A 1 95 ? -9.392 -12.953 27.346 1.00 91.62 95 TRP A CA 1
ATOM 716 C C . TRP A 1 95 ? -8.115 -12.496 28.043 1.00 91.62 95 TRP A C 1
ATOM 718 O O . TRP A 1 95 ? -7.329 -13.315 28.526 1.00 91.62 95 TRP A O 1
ATOM 728 N N . THR A 1 96 ? -7.920 -11.180 28.080 1.00 87.38 96 THR A N 1
ATOM 729 C CA . THR A 1 96 ? -6.742 -10.547 28.683 1.00 87.38 96 THR A CA 1
ATOM 730 C C . THR A 1 96 ? -6.784 -10.558 30.211 1.00 87.38 96 THR A C 1
ATOM 732 O O . THR A 1 96 ? -7.850 -10.665 30.819 1.00 87.38 96 THR A O 1
ATOM 735 N N . HIS A 1 97 ? -5.623 -10.409 30.850 1.00 78.94 97 HIS A N 1
ATOM 736 C CA . HIS A 1 97 ? -5.476 -10.409 32.308 1.00 78.94 97 HIS A CA 1
ATOM 737 C C . HIS A 1 97 ? -5.702 -9.029 32.944 1.00 78.94 97 HIS A C 1
ATOM 739 O O . HIS A 1 97 ? -5.527 -8.887 34.152 1.00 78.94 97 HIS A O 1
ATOM 745 N N . GLN A 1 98 ? -6.134 -8.029 32.169 1.00 75.25 98 GLN A N 1
ATOM 746 C CA . GLN A 1 98 ? -6.334 -6.665 32.660 1.00 75.25 98 GLN A CA 1
ATOM 747 C C . GLN A 1 98 ? -7.402 -6.582 33.758 1.00 75.25 98 GLN A C 1
ATOM 749 O O . GLN A 1 98 ? -8.549 -6.964 33.513 1.00 75.25 98 GLN A O 1
ATOM 754 N N . PRO A 1 99 ? -7.071 -6.020 34.937 1.00 73.12 99 PRO A N 1
ATOM 755 C CA . PRO A 1 99 ? -7.967 -5.994 36.097 1.00 73.12 99 PRO A CA 1
ATOM 756 C C . PRO A 1 99 ? -9.163 -5.046 35.934 1.00 73.12 99 PRO A C 1
ATOM 758 O O . PRO A 1 99 ? -10.087 -5.057 36.750 1.00 73.12 99 PRO A O 1
ATOM 761 N N . SER A 1 100 ? -9.159 -4.219 34.887 1.00 75.31 100 SER A N 1
ATOM 762 C CA . SER A 1 100 ? -10.159 -3.184 34.661 1.00 75.31 100 SER A CA 1
ATOM 763 C C . SER A 1 100 ? -10.898 -3.324 33.343 1.00 75.31 100 SER A C 1
ATOM 765 O O . SER A 1 100 ? -12.096 -3.603 33.346 1.00 75.31 100 SER A O 1
ATOM 767 N N . HIS A 1 101 ? -10.181 -3.156 32.231 1.00 83.81 101 HIS A N 1
ATOM 768 C CA . HIS A 1 101 ? -10.727 -3.114 30.881 1.00 83.81 101 HIS A CA 1
ATOM 769 C C . HIS A 1 101 ? -10.347 -4.369 30.095 1.00 83.81 101 HIS A C 1
ATOM 771 O O . HIS A 1 101 ? -9.887 -4.297 28.955 1.00 83.81 101 HIS A O 1
ATOM 777 N N . SER A 1 102 ? -10.512 -5.535 30.720 1.00 88.00 102 SER A N 1
ATOM 778 C CA . SER A 1 102 ? -10.255 -6.811 30.060 1.00 88.00 102 SER A CA 1
ATOM 779 C C . SER A 1 102 ? -11.090 -6.973 28.790 1.00 88.00 102 SER A C 1
ATOM 781 O O . SER A 1 102 ? -12.245 -6.544 28.699 1.00 88.00 102 SER A O 1
ATOM 783 N N . MET A 1 103 ? -10.481 -7.606 27.791 1.00 92.62 103 MET A N 1
ATOM 784 C CA . MET A 1 103 ? -11.084 -7.873 26.488 1.00 92.62 103 MET A CA 1
ATOM 785 C C . MET A 1 103 ? -11.151 -9.379 26.278 1.00 92.62 103 MET A C 1
ATOM 787 O O . MET A 1 103 ? -10.165 -10.068 26.527 1.00 92.62 103 MET A O 1
ATOM 791 N N . ALA A 1 104 ? -12.289 -9.885 25.812 1.00 95.56 104 ALA A N 1
ATOM 792 C CA . ALA A 1 104 ? -12.454 -11.272 25.401 1.00 95.56 104 ALA A CA 1
ATOM 793 C C . ALA A 1 104 ? -12.539 -11.367 23.878 1.00 95.56 104 ALA A C 1
ATOM 795 O O . ALA A 1 104 ? -13.129 -10.492 23.245 1.00 95.56 104 ALA A O 1
ATOM 796 N N . ALA A 1 105 ? -11.999 -12.436 23.295 1.00 97.62 105 ALA A N 1
ATOM 797 C CA . ALA A 1 105 ? -12.057 -12.696 21.866 1.00 97.62 105 ALA A CA 1
ATOM 798 C C . ALA A 1 105 ? -12.255 -14.180 21.522 1.00 97.62 105 ALA A C 1
ATOM 800 O O . ALA A 1 105 ? -11.847 -15.076 22.263 1.00 97.62 105 ALA A O 1
ATOM 801 N N . TRP A 1 106 ? -12.870 -14.436 20.369 1.00 98.38 106 TRP A N 1
ATOM 802 C CA . TRP A 1 106 ? -13.089 -15.766 19.797 1.00 98.38 106 TRP A CA 1
ATOM 803 C C . TRP A 1 106 ? -12.956 -15.735 18.279 1.00 98.38 106 TRP A C 1
ATOM 805 O O . TRP A 1 106 ? -13.398 -14.773 17.655 1.00 98.38 106 TRP A O 1
ATOM 815 N N . GLY A 1 107 ? -12.427 -16.813 17.700 1.00 95.88 107 GLY A N 1
ATOM 816 C CA . GLY A 1 107 ? -12.277 -16.982 16.256 1.00 95.88 107 GLY A CA 1
ATOM 817 C C . GLY A 1 107 ? -10.817 -17.023 15.806 1.00 95.88 107 GLY A C 1
ATOM 818 O O . GLY A 1 107 ? -9.919 -17.152 16.641 1.00 95.88 107 GLY A O 1
ATOM 819 N N . GLN A 1 108 ? -10.599 -16.942 14.492 1.00 89.81 108 GLN A N 1
ATOM 820 C CA . GLN A 1 108 ? -9.309 -17.193 13.838 1.00 89.81 108 GLN A CA 1
ATOM 821 C C . GLN A 1 108 ? -8.166 -16.345 14.409 1.00 89.81 108 GLN A C 1
ATOM 823 O O . GLN A 1 108 ? -7.090 -16.873 14.677 1.00 89.81 108 GLN A O 1
ATOM 828 N N . ASP A 1 109 ? -8.420 -15.058 14.662 1.00 87.00 109 ASP A N 1
ATOM 829 C CA . ASP A 1 109 ? -7.382 -14.117 15.093 1.00 87.00 109 ASP A CA 1
ATOM 830 C C . ASP A 1 109 ? -7.451 -13.793 16.598 1.00 87.00 109 ASP A C 1
ATOM 832 O O . ASP A 1 109 ? -6.887 -12.793 17.038 1.00 87.00 109 ASP A O 1
ATOM 836 N N . ALA A 1 110 ? -8.153 -14.592 17.414 1.00 89.56 110 ALA A N 1
ATOM 837 C CA . ALA A 1 110 ? -8.423 -14.247 18.815 1.00 89.56 110 ALA A CA 1
ATOM 838 C C . ALA A 1 110 ? -7.151 -14.055 19.659 1.00 89.56 110 ALA A C 1
ATOM 840 O O . ALA A 1 110 ? -7.070 -13.103 20.424 1.00 89.56 110 ALA A O 1
ATOM 841 N N . ILE A 1 111 ? -6.158 -14.938 19.523 1.00 86.38 111 ILE A N 1
ATOM 842 C CA . ILE A 1 111 ? -4.896 -14.842 20.274 1.00 86.38 111 ILE A CA 1
ATOM 843 C C . ILE A 1 111 ? -4.074 -13.617 19.845 1.00 86.38 111 ILE A C 1
ATOM 845 O O . ILE A 1 111 ? -3.805 -12.785 20.710 1.00 86.38 111 ILE A O 1
ATOM 849 N N . PRO A 1 112 ? -3.714 -13.438 18.556 1.00 79.50 112 PRO A N 1
ATOM 850 C CA . PRO A 1 112 ? -2.922 -12.277 18.149 1.00 79.50 112 PRO A CA 1
ATOM 851 C C . PRO A 1 112 ? -3.673 -10.949 18.354 1.00 79.50 112 PRO A C 1
ATOM 853 O O . PRO A 1 112 ? -3.044 -9.922 18.579 1.00 79.50 112 PRO A O 1
ATOM 856 N N . PHE A 1 113 ? -5.012 -10.946 18.348 1.00 86.00 113 PHE A N 1
ATOM 857 C CA . PHE A 1 113 ? -5.808 -9.760 18.683 1.00 86.00 113 PHE A CA 1
ATOM 858 C C . PHE A 1 113 ? -5.658 -9.323 20.148 1.00 86.00 113 PHE A C 1
ATOM 860 O O . PHE A 1 113 ? -5.719 -8.128 20.443 1.00 86.00 113 PHE A O 1
ATOM 867 N N . LEU A 1 114 ? -5.514 -10.279 21.069 1.00 88.50 114 LEU A N 1
ATOM 868 C CA . LEU A 1 114 ? -5.416 -10.010 22.505 1.00 88.50 114 LEU A CA 1
ATOM 869 C C . LEU A 1 114 ? -3.993 -9.650 22.951 1.00 88.50 114 LEU A C 1
ATOM 871 O O . LEU A 1 114 ? -3.800 -9.311 24.120 1.00 88.50 114 LEU A O 1
ATOM 875 N N . ASP A 1 115 ? -3.016 -9.712 22.045 1.00 79.75 115 ASP A N 1
ATOM 876 C CA . ASP A 1 115 ? -1.641 -9.319 22.330 1.00 79.75 115 ASP A CA 1
ATOM 877 C C . ASP A 1 115 ? -1.538 -7.830 22.713 1.00 79.75 115 ASP A C 1
ATOM 879 O O . ASP A 1 115 ? -2.366 -7.002 22.317 1.00 79.75 115 ASP A O 1
ATOM 883 N N . GLY A 1 116 ? -0.584 -7.499 23.587 1.00 69.56 116 GLY A N 1
ATOM 884 C CA . GLY A 1 116 ? -0.520 -6.196 24.267 1.00 69.56 116 GLY A CA 1
ATOM 885 C C . GLY A 1 116 ? -1.684 -5.956 25.241 1.00 69.56 116 GLY A C 1
ATOM 886 O O . GLY A 1 116 ? -1.837 -4.880 25.813 1.00 69.56 116 GLY A O 1
ATOM 887 N N . GLY A 1 117 ? -2.528 -6.961 25.463 1.00 65.94 117 GLY A N 1
ATOM 888 C CA . GLY A 1 117 ? -3.713 -6.870 26.296 1.00 65.94 117 GLY A CA 1
ATOM 889 C C . GLY A 1 117 ? -3.464 -6.844 27.789 1.00 65.94 117 GLY A C 1
ATOM 890 O O . GLY A 1 117 ? -4.446 -6.728 28.500 1.00 65.94 117 GLY A O 1
ATOM 891 N N . ASN A 1 118 ? -2.214 -6.945 28.251 1.00 69.44 118 ASN A N 1
ATOM 892 C CA . ASN A 1 118 ? -1.819 -6.915 29.664 1.00 69.44 118 ASN A CA 1
ATOM 893 C C . ASN A 1 118 ? -1.017 -5.650 30.040 1.00 69.44 118 ASN A C 1
ATOM 895 O O . ASN A 1 118 ? -0.454 -5.598 31.128 1.00 69.44 118 ASN A O 1
ATOM 899 N N . LEU A 1 119 ? -0.978 -4.636 29.171 1.00 64.88 119 LEU A N 1
ATOM 900 C CA . LEU A 1 119 ? -0.262 -3.376 29.406 1.00 64.88 119 LEU A CA 1
ATOM 901 C C . LEU A 1 119 ? -0.879 -2.541 30.537 1.00 64.88 119 LEU A C 1
ATOM 903 O O . LEU A 1 119 ? -2.087 -2.548 30.734 1.00 64.88 119 LEU A O 1
ATOM 907 N N . ILE A 1 120 ? -0.060 -1.752 31.237 1.00 63.56 120 ILE A N 1
ATOM 908 C CA . ILE A 1 120 ? -0.496 -0.895 32.360 1.00 63.56 120 ILE A CA 1
ATOM 909 C C . ILE A 1 120 ? -1.599 0.098 31.943 1.00 63.56 120 ILE A C 1
ATOM 911 O O . ILE A 1 120 ? -2.467 0.436 32.744 1.00 63.56 120 ILE A O 1
ATOM 915 N N . ARG A 1 121 ? -1.588 0.550 30.682 1.00 73.69 121 ARG A N 1
ATOM 916 C CA . ARG A 1 121 ? -2.584 1.471 30.123 1.00 73.69 121 ARG A CA 1
ATOM 917 C C . ARG A 1 121 ? -3.714 0.687 29.444 1.00 73.69 121 ARG A C 1
ATOM 919 O O . ARG A 1 121 ? -3.477 0.072 28.403 1.00 73.69 121 ARG A O 1
ATOM 926 N N . PRO A 1 122 ? -4.961 0.732 29.950 1.00 75.06 122 PRO A N 1
ATOM 927 C CA . PRO A 1 122 ? -6.027 -0.147 29.455 1.00 75.06 122 PRO A CA 1
ATOM 928 C C . PRO A 1 122 ? -6.451 0.126 28.006 1.00 75.06 122 PRO A C 1
ATOM 930 O O . PRO A 1 122 ? -6.888 -0.778 27.295 1.00 75.06 122 PRO A O 1
ATOM 933 N N . TYR A 1 123 ? -6.306 1.376 27.562 1.00 84.19 123 TYR A N 1
ATOM 934 C CA . TYR A 1 123 ? -6.612 1.820 26.204 1.00 84.19 123 TYR A CA 1
ATOM 935 C C . TYR A 1 123 ? -5.354 2.001 25.343 1.00 84.19 123 TYR A C 1
ATOM 937 O O . TYR A 1 123 ? -5.373 2.786 24.395 1.00 84.19 123 TYR A O 1
ATOM 945 N N . ASP A 1 124 ? -4.232 1.358 25.673 1.00 81.50 124 ASP A N 1
ATOM 946 C CA . ASP A 1 124 ? -3.000 1.511 24.894 1.00 81.50 124 ASP A CA 1
ATOM 947 C C . ASP A 1 124 ? -3.206 1.137 23.414 1.00 81.50 124 ASP A C 1
ATOM 949 O O . ASP A 1 124 ? -3.906 0.178 23.073 1.00 81.50 124 ASP A O 1
ATOM 953 N N . PHE A 1 125 ? -2.585 1.901 22.514 1.00 80.94 125 PHE A N 1
ATOM 954 C CA . PHE A 1 125 ? -2.638 1.650 21.071 1.00 80.94 125 PHE A CA 1
ATOM 955 C C . PHE A 1 125 ? -1.929 0.340 20.666 1.00 80.94 125 PHE A C 1
ATOM 957 O O . PHE A 1 125 ? -2.155 -0.211 19.581 1.00 80.94 125 PHE A O 1
ATOM 964 N N . GLN A 1 126 ? -1.048 -0.180 21.516 1.00 77.56 126 GLN A N 1
ATOM 965 C CA . GLN A 1 126 ? -0.430 -1.489 21.329 1.00 77.56 126 GLN A CA 1
ATOM 966 C C . GLN A 1 126 ? -1.353 -2.640 21.747 1.00 77.56 126 GLN A C 1
ATOM 968 O O . GLN A 1 126 ? -1.177 -3.744 21.244 1.00 77.56 126 GLN A O 1
ATOM 973 N N . GLY A 1 127 ? -2.359 -2.383 22.588 1.00 83.00 127 GLY A N 1
ATOM 974 C CA . GLY A 1 127 ? -3.296 -3.396 23.069 1.00 83.00 127 GLY A CA 1
ATOM 975 C C . GLY A 1 127 ? -4.532 -3.614 22.178 1.00 83.00 127 GLY A C 1
ATOM 976 O O . GLY A 1 127 ? -4.638 -3.067 21.072 1.00 83.00 127 GLY A O 1
ATOM 977 N N . PRO A 1 128 ? -5.528 -4.374 22.677 1.00 90.38 128 PRO A N 1
ATOM 978 C CA . PRO A 1 128 ? -6.723 -4.768 21.930 1.00 90.38 128 PRO A CA 1
ATOM 979 C C . PRO A 1 128 ? -7.527 -3.596 21.361 1.00 90.38 128 PRO A C 1
ATOM 981 O O . PRO A 1 128 ? -8.029 -3.686 20.243 1.00 90.38 128 PRO A O 1
ATOM 984 N N . PHE A 1 129 ? -7.618 -2.468 22.075 1.00 89.69 129 PHE A N 1
ATOM 985 C CA . PHE A 1 129 ? -8.278 -1.265 21.552 1.00 89.69 129 PHE A CA 1
ATOM 986 C C . PHE A 1 129 ? -7.573 -0.706 20.319 1.00 89.69 129 PHE A C 1
ATOM 988 O O . PHE A 1 129 ? -8.231 -0.331 19.349 1.00 89.69 129 PHE A O 1
ATOM 995 N N . GLY A 1 130 ? -6.241 -0.707 20.311 1.00 85.25 130 GLY A N 1
ATOM 996 C CA . GLY A 1 130 ? -5.484 -0.353 19.120 1.00 85.25 130 GLY A CA 1
ATOM 997 C C . GLY A 1 130 ? -5.665 -1.376 18.004 1.00 85.25 130 GLY A C 1
ATOM 998 O O . GLY A 1 130 ? -5.765 -0.994 16.841 1.00 85.25 130 GLY A O 1
ATOM 999 N N . ASN A 1 131 ? -5.756 -2.671 18.325 1.00 84.00 131 ASN A N 1
ATOM 1000 C CA . ASN A 1 131 ? -5.999 -3.728 17.335 1.00 84.00 131 ASN A CA 1
ATOM 1001 C C . ASN A 1 131 ? -7.381 -3.599 16.670 1.00 84.00 131 ASN A C 1
ATOM 1003 O O . ASN A 1 131 ? -7.472 -3.774 15.457 1.00 84.00 131 ASN A O 1
ATOM 1007 N N . ILE A 1 132 ? -8.421 -3.187 17.410 1.00 90.62 132 ILE A N 1
ATOM 1008 C CA . ILE A 1 132 ? -9.752 -2.854 16.859 1.00 90.62 132 ILE A CA 1
ATOM 1009 C C . ILE A 1 132 ? -9.625 -1.832 15.716 1.00 90.62 132 ILE A C 1
ATOM 1011 O O . ILE A 1 132 ? -10.224 -2.011 14.657 1.00 90.62 132 ILE A O 1
ATOM 1015 N N . TYR A 1 133 ? -8.802 -0.796 15.898 1.00 86.12 133 TYR A N 1
ATOM 1016 C CA . TYR A 1 133 ? -8.538 0.224 14.879 1.00 86.12 133 TYR A CA 1
ATOM 1017 C C . TYR A 1 133 ? -7.594 -0.250 13.760 1.00 86.12 133 TYR A C 1
ATOM 1019 O O . TYR A 1 133 ? -7.853 -0.034 12.571 1.00 86.12 133 TYR A O 1
ATOM 1027 N N . LYS A 1 134 ? -6.472 -0.888 14.115 1.00 75.88 134 LYS A N 1
ATOM 1028 C CA . LYS A 1 134 ? -5.440 -1.340 13.164 1.00 75.88 134 LYS A CA 1
ATOM 1029 C C . LYS A 1 134 ? -5.986 -2.383 12.190 1.00 75.88 134 LYS A C 1
ATOM 1031 O O . LYS A 1 134 ? -5.591 -2.386 11.031 1.00 75.88 134 LYS A O 1
ATOM 1036 N N . TRP A 1 135 ? -6.885 -3.249 12.651 1.00 77.69 135 TRP A N 1
ATOM 1037 C CA . TRP A 1 135 ? -7.437 -4.358 11.866 1.00 77.69 135 TRP A CA 1
ATOM 1038 C C . TRP A 1 135 ? -8.848 -4.085 11.335 1.00 77.69 135 TRP A C 1
ATOM 1040 O O . TRP A 1 135 ? -9.492 -5.017 10.851 1.00 77.69 135 TRP A O 1
ATOM 1050 N N . ASP A 1 136 ? -9.304 -2.833 11.455 1.00 82.56 136 ASP A N 1
ATOM 1051 C CA . ASP A 1 136 ? -10.603 -2.325 11.002 1.00 82.56 136 ASP A CA 1
ATOM 1052 C C . ASP A 1 136 ? -11.785 -3.224 11.399 1.00 82.56 136 ASP A C 1
ATOM 1054 O O . ASP A 1 136 ? -12.524 -3.768 10.576 1.00 82.56 136 ASP A O 1
ATOM 1058 N N . PHE A 1 137 ? -11.948 -3.417 12.707 1.00 93.69 137 PHE A N 1
ATOM 1059 C CA . PHE A 1 137 ? -13.108 -4.118 13.245 1.00 93.69 137 PHE A CA 1
ATOM 1060 C C . PHE A 1 137 ? -14.391 -3.329 12.957 1.00 93.69 137 PHE A C 1
ATOM 1062 O O . PHE A 1 137 ? -14.417 -2.101 13.013 1.00 93.69 137 PHE A O 1
ATOM 1069 N N . LYS A 1 138 ? -15.509 -4.029 12.759 1.00 97.12 138 LYS A N 1
ATOM 1070 C CA . LYS A 1 138 ? -16.835 -3.407 12.849 1.00 97.12 138 LYS A CA 1
ATOM 1071 C C . LYS A 1 138 ? -17.218 -3.255 14.318 1.00 97.12 138 LYS A C 1
ATOM 1073 O O . LYS A 1 138 ? -17.252 -4.242 15.048 1.00 97.12 138 LYS A O 1
ATOM 1078 N N . ILE A 1 139 ? -17.565 -2.052 14.754 1.00 97.88 139 ILE A N 1
ATOM 1079 C CA . ILE A 1 139 ? -18.143 -1.817 16.080 1.00 97.88 139 ILE A CA 1
ATOM 1080 C C . ILE A 1 139 ? -19.652 -2.051 15.970 1.00 97.88 139 ILE A C 1
ATOM 1082 O O . ILE A 1 139 ? -20.355 -1.307 15.284 1.00 97.88 139 ILE A O 1
ATOM 1086 N N . LEU A 1 140 ? -20.141 -3.107 16.618 1.00 98.00 140 LEU A N 1
ATOM 1087 C CA . LEU A 1 140 ? -21.546 -3.494 16.675 1.00 98.00 140 LEU A CA 1
ATOM 1088 C C . LEU A 1 140 ? -22.150 -3.060 18.014 1.00 98.00 140 LEU A C 1
ATOM 1090 O O . LEU A 1 140 ? -21.831 -3.615 19.066 1.00 98.00 140 LEU A O 1
ATOM 1094 N N . MET A 1 141 ? -23.078 -2.110 17.959 1.00 96.06 141 MET A N 1
ATOM 1095 C CA . MET A 1 141 ? -23.861 -1.642 19.101 1.00 96.06 141 MET A CA 1
ATOM 1096 C C . MET A 1 141 ? -25.212 -2.362 19.103 1.00 96.06 141 MET A C 1
ATOM 1098 O O . MET A 1 141 ? -26.184 -1.898 18.506 1.00 96.06 141 MET A O 1
ATOM 1102 N N . LEU A 1 142 ? -25.266 -3.530 19.738 1.00 95.31 142 LEU A N 1
ATOM 1103 C CA . LEU A 1 142 ? -26.398 -4.453 19.710 1.00 95.31 142 LEU A CA 1
ATOM 1104 C C . LEU A 1 142 ? -27.452 -4.078 20.765 1.00 95.31 142 LEU A C 1
ATOM 1106 O O . LEU A 1 142 ? -27.436 -4.557 21.903 1.00 95.31 142 LEU A O 1
ATOM 1110 N N . GLY A 1 143 ? -28.360 -3.174 20.400 1.00 91.94 143 GLY A N 1
ATOM 1111 C CA . GLY A 1 143 ? -29.469 -2.731 21.252 1.00 91.94 143 GLY A CA 1
ATOM 1112 C C . GLY A 1 143 ? -29.076 -1.866 22.457 1.00 91.94 143 GLY A C 1
ATOM 1113 O O . GLY A 1 143 ? -29.947 -1.435 23.207 1.00 91.94 143 GLY A O 1
ATOM 1114 N N . CYS A 1 144 ? -27.791 -1.576 22.672 1.00 90.31 144 CYS A N 1
ATOM 1115 C CA . CYS A 1 144 ? -27.309 -0.758 23.793 1.00 90.31 144 CYS A CA 1
ATOM 1116 C C . CYS A 1 144 ? -27.288 0.751 23.511 1.00 90.31 144 CYS A C 1
ATOM 1118 O O . CYS A 1 144 ? -26.958 1.527 24.403 1.00 90.31 144 CYS A O 1
ATOM 1120 N N . GLY A 1 145 ? -27.635 1.174 22.293 1.00 90.19 145 GLY A N 1
ATOM 1121 C CA . GLY A 1 145 ? -27.424 2.551 21.861 1.00 90.19 145 GLY A CA 1
ATOM 1122 C C . GLY A 1 145 ? -25.939 2.881 21.705 1.00 90.19 145 GLY A C 1
ATOM 1123 O O . GLY A 1 145 ? -25.077 2.006 21.727 1.00 90.19 145 GLY A O 1
ATOM 1124 N N . LEU A 1 146 ? -25.656 4.164 21.523 1.00 91.12 146 LEU A N 1
ATOM 1125 C CA . LEU A 1 146 ? -24.345 4.673 21.126 1.00 91.12 146 LEU A CA 1
ATOM 1126 C C . LEU A 1 146 ? -23.439 5.054 22.312 1.00 91.12 146 LEU A C 1
ATOM 1128 O O . LEU A 1 146 ? -22.224 5.128 22.161 1.00 91.12 146 LEU A O 1
ATOM 1132 N N . ALA A 1 147 ? -23.990 5.256 23.508 1.00 88.75 147 ALA A N 1
ATOM 1133 C CA . ALA A 1 147 ? -23.209 5.686 24.671 1.00 88.75 147 ALA A CA 1
ATOM 1134 C C . ALA A 1 147 ? -22.202 4.638 25.171 1.00 88.75 147 ALA A C 1
ATOM 1136 O O . ALA A 1 147 ? -21.200 4.994 25.778 1.00 88.75 147 ALA A O 1
ATOM 1137 N N . ALA A 1 148 ? -22.469 3.352 24.927 1.00 89.50 148 ALA A N 1
ATOM 1138 C CA . ALA A 1 148 ? -21.653 2.247 25.430 1.00 89.50 148 ALA A CA 1
ATOM 1139 C C . ALA A 1 148 ? -20.363 2.002 24.624 1.00 89.50 148 ALA A C 1
ATOM 1141 O O . ALA A 1 148 ? -19.650 1.045 24.912 1.00 89.50 148 ALA A O 1
ATOM 1142 N N . ASN A 1 149 ? -20.089 2.807 23.591 1.00 92.94 149 ASN A N 1
ATOM 1143 C CA . ASN A 1 149 ? -18.961 2.598 22.689 1.00 92.94 149 ASN A CA 1
ATOM 1144 C C . ASN A 1 149 ? -17.636 2.934 23.392 1.00 92.94 149 ASN A C 1
ATOM 1146 O O . ASN A 1 149 ? -17.227 4.094 23.449 1.00 92.94 149 ASN A O 1
ATOM 1150 N N . SER A 1 150 ? -16.948 1.913 23.907 1.00 91.31 150 SER A N 1
ATOM 1151 C CA . SER A 1 150 ? -15.699 2.106 24.653 1.00 91.31 150 SER A CA 1
ATOM 1152 C C . SER A 1 150 ? -1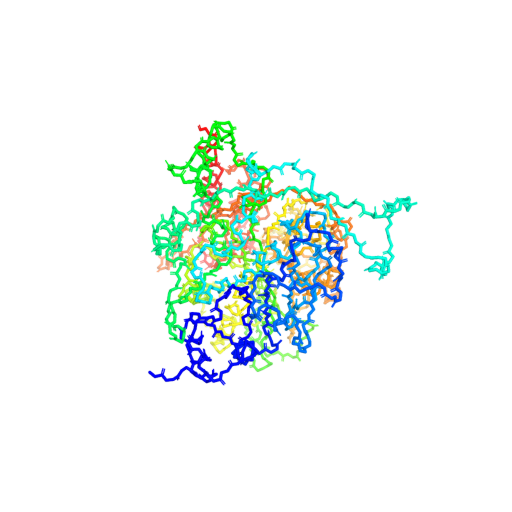4.517 2.503 23.766 1.00 91.31 150 SER A C 1
ATOM 1154 O O . SER A 1 150 ? -13.516 2.992 24.285 1.00 91.31 150 SER A O 1
ATOM 1156 N N . THR A 1 151 ? -14.621 2.381 22.437 1.00 92.00 151 THR A N 1
ATOM 1157 C CA . THR A 1 151 ? -13.601 2.904 21.514 1.00 92.00 151 THR A CA 1
ATOM 1158 C C . THR A 1 151 ? -13.469 4.424 21.621 1.00 92.00 151 THR A C 1
ATOM 1160 O O . THR A 1 151 ? -12.391 4.948 21.373 1.00 92.00 151 THR A O 1
ATOM 1163 N N . LEU A 1 152 ? -14.506 5.149 22.056 1.00 92.44 152 LEU A N 1
ATOM 1164 C CA . LEU A 1 152 ? -14.422 6.603 22.239 1.00 92.44 152 LEU A CA 1
ATOM 1165 C C . LEU A 1 152 ? -13.404 6.992 23.319 1.00 92.44 152 LEU A C 1
ATOM 1167 O O . LEU A 1 152 ? -12.639 7.926 23.121 1.00 92.44 152 LEU A O 1
ATOM 1171 N N . HIS A 1 153 ? -13.318 6.229 24.410 1.00 89.81 153 HIS A N 1
ATOM 1172 C CA . HIS A 1 153 ? -12.304 6.444 25.445 1.00 89.81 153 HIS A CA 1
ATOM 1173 C C . HIS A 1 153 ? -10.888 6.109 24.967 1.00 89.81 153 HIS A C 1
ATOM 1175 O O . HIS A 1 153 ? -9.929 6.756 25.383 1.00 89.81 153 HIS A O 1
ATOM 1181 N N . ALA A 1 154 ? -10.749 5.151 24.047 1.00 89.38 154 ALA A N 1
ATOM 1182 C CA . ALA A 1 154 ? -9.476 4.924 23.377 1.00 89.38 154 ALA A CA 1
ATOM 1183 C C . ALA A 1 154 ? -9.055 6.141 22.544 1.00 89.38 154 ALA A C 1
ATOM 1185 O O . ALA A 1 154 ? -7.909 6.564 22.635 1.00 89.38 154 ALA A O 1
ATOM 1186 N N . ILE A 1 155 ? -9.987 6.762 21.814 1.00 90.31 155 ILE A N 1
ATOM 1187 C CA . ILE A 1 155 ? -9.729 7.998 21.059 1.00 90.31 155 ILE A CA 1
ATOM 1188 C C . ILE A 1 155 ? -9.292 9.125 22.000 1.00 90.31 155 ILE A C 1
ATOM 1190 O O . ILE A 1 155 ? -8.303 9.793 21.717 1.00 90.31 155 ILE A O 1
ATOM 1194 N N . GLU A 1 156 ? -9.978 9.311 23.131 1.00 88.56 156 GLU A N 1
ATOM 1195 C CA . GLU A 1 156 ? -9.583 10.302 24.140 1.00 88.56 156 GLU A CA 1
ATOM 1196 C C . GLU A 1 156 ? -8.151 10.083 24.646 1.00 88.56 156 GLU A C 1
ATOM 1198 O O . GLU A 1 156 ? -7.383 11.040 24.756 1.00 88.56 156 GLU A O 1
ATOM 1203 N N . HIS A 1 157 ? -7.785 8.820 24.888 1.00 84.00 157 HIS A N 1
ATOM 1204 C CA . HIS A 1 157 ? -6.441 8.433 25.310 1.00 84.00 157 HIS A CA 1
ATOM 1205 C C . HIS A 1 157 ? -5.388 8.682 24.247 1.00 84.00 157 HIS A C 1
ATOM 1207 O O . HIS A 1 157 ? -4.355 9.287 24.521 1.00 84.00 157 HIS A O 1
ATOM 1213 N N . TRP A 1 158 ? -5.654 8.268 23.019 1.00 85.00 158 TRP A N 1
ATOM 1214 C CA . TRP A 1 158 ? -4.697 8.416 21.937 1.00 85.00 158 TRP A CA 1
ATOM 1215 C C . TRP A 1 158 ? -4.545 9.850 21.434 1.00 85.00 158 TRP A C 1
ATOM 1217 O O . TRP A 1 158 ? -3.553 10.161 20.774 1.00 85.00 158 TRP A O 1
ATOM 1227 N N . ALA A 1 159 ? -5.539 10.695 21.704 1.00 84.44 159 ALA A N 1
ATOM 1228 C CA . ALA A 1 159 ? -5.488 12.132 21.495 1.00 84.44 159 ALA A CA 1
ATOM 1229 C C . ALA A 1 159 ? -4.758 12.866 22.631 1.00 84.44 159 ALA A C 1
ATOM 1231 O O . ALA A 1 159 ? -4.504 14.061 22.512 1.00 84.44 159 ALA A O 1
ATOM 1232 N N . GLU A 1 160 ? -4.410 12.177 23.720 1.00 83.62 160 GLU A N 1
ATOM 1233 C CA . GLU A 1 160 ? -3.774 12.776 24.894 1.00 83.62 160 GLU A CA 1
ATOM 1234 C C . GLU A 1 160 ? -4.598 13.958 25.449 1.00 83.62 160 GLU A C 1
ATOM 1236 O O . GLU A 1 160 ? -4.061 15.021 25.766 1.00 83.62 160 GLU A O 1
ATOM 1241 N N . LEU A 1 161 ? -5.929 13.814 25.517 1.00 85.38 161 LEU A N 1
ATOM 1242 C CA . LEU A 1 161 ? -6.802 14.896 25.982 1.00 85.38 161 LEU A CA 1
ATOM 1243 C C . LEU A 1 161 ? -6.525 15.210 27.466 1.00 85.38 161 LEU A C 1
ATOM 1245 O O . LEU A 1 161 ? -6.487 14.296 28.290 1.00 85.38 161 LEU A O 1
ATOM 1249 N N . PRO A 1 162 ? -6.387 16.495 27.845 1.00 83.25 162 PRO A N 1
ATOM 1250 C CA . PRO A 1 162 ? -5.849 16.916 29.145 1.00 83.25 162 PRO A CA 1
ATOM 1251 C C . PRO A 1 162 ? -6.736 16.534 30.336 1.00 83.25 162 PRO A C 1
ATOM 1253 O O . PRO A 1 162 ? -6.269 16.479 31.469 1.00 83.25 162 PRO A O 1
ATOM 1256 N N . TYR A 1 163 ? -8.017 16.268 30.082 1.00 82.38 163 TYR A N 1
ATOM 1257 C CA . TYR A 1 163 ? -8.995 15.851 31.084 1.00 82.38 163 TYR A CA 1
ATOM 1258 C C . TYR A 1 163 ? -9.058 14.334 31.294 1.00 82.38 163 TYR A C 1
ATOM 1260 O O . TYR A 1 163 ? -9.856 13.846 32.099 1.00 82.38 163 TYR A O 1
ATOM 1268 N N . CYS A 1 164 ? -8.254 13.565 30.567 1.00 78.00 164 CYS A N 1
ATOM 1269 C CA . CYS A 1 164 ? -8.039 12.168 30.891 1.00 78.00 164 CYS A CA 1
ATOM 1270 C C . CYS A 1 164 ? -6.914 12.110 31.924 1.00 78.00 164 CYS A C 1
ATOM 1272 O O . CYS A 1 164 ? -5.748 12.348 31.625 1.00 78.00 164 CYS A O 1
ATOM 1274 N N . VAL A 1 165 ? -7.305 11.919 33.180 1.00 59.69 165 VAL A N 1
ATOM 1275 C CA . VAL A 1 165 ? -6.451 12.158 34.344 1.00 59.69 165 VAL A CA 1
ATOM 1276 C C . VAL A 1 165 ? -5.335 11.107 34.421 1.00 59.69 165 VAL A C 1
ATOM 1278 O O . VAL A 1 165 ? -5.602 9.907 34.328 1.00 59.69 165 VAL A O 1
ATOM 1281 N N . ASN A 1 166 ? -4.104 11.548 34.710 1.00 54.44 166 ASN A N 1
ATOM 1282 C CA . ASN A 1 166 ? -3.010 10.719 35.250 1.00 54.44 166 ASN A CA 1
ATOM 1283 C C . ASN A 1 166 ? -3.295 10.355 36.722 1.00 54.44 166 ASN A C 1
ATOM 1285 O O . ASN A 1 166 ? -2.530 10.678 37.631 1.00 54.44 166 ASN A O 1
ATOM 1289 N N . GLY A 1 167 ? -4.469 9.783 36.981 1.00 49.84 167 GLY A N 1
ATOM 1290 C CA . GLY A 1 167 ? -4.898 9.401 38.317 1.00 49.84 167 GLY A CA 1
ATOM 1291 C C . GLY A 1 167 ? -4.420 7.990 38.594 1.00 49.84 167 GLY A C 1
ATOM 1292 O O . GLY A 1 167 ? -4.960 7.055 38.007 1.00 49.84 167 GLY A O 1
ATOM 1293 N N . LYS A 1 168 ? -3.430 7.834 39.479 1.00 50.28 168 LYS A N 1
ATOM 1294 C CA . LYS A 1 168 ? -3.026 6.524 39.998 1.00 50.28 168 LYS A CA 1
ATOM 1295 C C . LYS A 1 168 ? -4.255 5.847 40.601 1.00 50.28 168 LYS A C 1
ATOM 1297 O O . LYS A 1 168 ? -4.741 6.272 41.643 1.00 50.28 168 LYS A O 1
ATOM 1302 N N . THR A 1 169 ? -4.787 4.846 39.907 1.00 53.84 169 THR A N 1
ATOM 1303 C CA . THR A 1 169 ? -5.884 4.022 40.421 1.00 53.84 169 THR A CA 1
ATOM 1304 C C . THR A 1 169 ? -5.331 2.649 40.745 1.00 53.84 169 THR A C 1
ATOM 1306 O O . THR A 1 169 ? -4.792 1.976 39.867 1.00 53.84 169 THR A O 1
ATOM 1309 N N . SER A 1 170 ? -5.463 2.256 42.003 1.00 54.53 170 SER A N 1
ATOM 1310 C CA . SER A 1 170 ? -4.873 1.048 42.567 1.00 54.53 170 SER A CA 1
ATOM 1311 C C . SER A 1 170 ? -5.824 -0.136 42.414 1.00 54.53 170 SER A C 1
ATOM 1313 O O . SER A 1 170 ? -6.978 -0.070 42.831 1.00 54.53 170 SER A O 1
ATOM 1315 N N . CYS A 1 171 ? -5.361 -1.223 41.795 1.00 56.59 171 CYS A N 1
ATOM 1316 C CA . CYS A 1 171 ? -6.095 -2.494 41.752 1.00 56.59 171 CYS A CA 1
ATOM 1317 C C . CYS A 1 171 ? -5.503 -3.489 42.757 1.00 56.59 171 CYS A C 1
ATOM 1319 O O . CYS A 1 171 ? -4.290 -3.683 42.780 1.00 56.59 171 CYS A O 1
ATOM 1321 N N . PHE A 1 172 ? -6.363 -4.168 43.522 1.00 58.47 172 PHE A N 1
ATOM 1322 C CA . PHE A 1 172 ? -5.979 -5.189 44.503 1.00 58.47 172 PHE A CA 1
ATOM 1323 C C . PHE A 1 172 ? -6.155 -6.604 43.910 1.00 58.47 172 PHE A C 1
ATOM 1325 O O . PHE A 1 172 ? -7.205 -6.913 43.341 1.00 58.47 172 PHE A O 1
ATOM 1332 N N . PHE A 1 173 ? -5.161 -7.492 44.055 1.00 56.25 173 PHE A N 1
ATOM 1333 C CA . PHE A 1 173 ? -5.185 -8.869 43.516 1.00 56.25 173 PHE A CA 1
ATOM 1334 C C . PHE A 1 173 ? -5.379 -9.935 44.604 1.00 56.25 173 PHE A C 1
ATOM 1336 O O . PHE A 1 173 ? -4.799 -9.837 45.685 1.00 56.25 173 PHE A O 1
ATOM 1343 N N . LYS A 1 174 ? -6.138 -11.007 44.311 1.00 53.16 174 LYS A N 1
ATOM 1344 C CA . LYS A 1 174 ? -6.198 -12.192 45.195 1.00 53.16 174 LYS A CA 1
ATOM 1345 C C . LYS A 1 174 ? -4.908 -13.017 45.094 1.00 53.16 174 LYS A C 1
ATOM 1347 O O . LYS A 1 174 ? -4.376 -13.223 44.002 1.00 53.16 174 LYS A O 1
ATOM 1352 N N . ARG A 1 175 ? -4.434 -13.539 46.234 1.00 46.28 175 ARG A N 1
ATOM 1353 C CA . ARG A 1 175 ? -3.255 -14.423 46.347 1.00 46.28 175 ARG A CA 1
ATOM 1354 C C . ARG A 1 175 ? -3.342 -15.585 45.340 1.00 46.28 175 ARG A C 1
ATOM 1356 O O . ARG A 1 175 ? -4.376 -16.239 45.249 1.00 46.28 175 ARG A O 1
ATOM 1363 N N . GLY A 1 176 ? -2.268 -15.826 44.582 1.00 45.16 176 GLY A N 1
ATOM 1364 C CA . GLY A 1 176 ? -2.194 -16.903 43.579 1.00 45.16 176 GLY A CA 1
ATOM 1365 C C . GLY A 1 176 ? -2.807 -16.591 42.203 1.00 45.16 176 GLY A C 1
ATOM 1366 O O . GLY A 1 176 ? -2.780 -17.451 41.330 1.00 45.16 176 GLY A O 1
ATOM 1367 N N . ALA A 1 177 ? -3.327 -15.377 41.970 1.00 45.22 177 ALA A N 1
ATOM 1368 C CA . ALA A 1 177 ? -3.900 -14.980 40.675 1.00 45.22 177 ALA A CA 1
ATOM 1369 C C . ALA A 1 177 ? -2.858 -14.644 39.582 1.00 45.22 177 ALA A C 1
ATOM 1371 O O . ALA A 1 177 ? -3.237 -14.448 38.428 1.00 45.22 177 ALA A O 1
ATOM 1372 N N . TYR A 1 178 ? -1.568 -14.588 39.931 1.00 45.69 178 TYR A N 1
ATOM 1373 C CA . TYR A 1 178 ? -0.458 -14.344 39.007 1.00 45.69 178 TYR A CA 1
ATOM 1374 C C . TYR A 1 178 ? 0.422 -15.594 38.904 1.00 45.69 178 TYR A C 1
ATOM 1376 O O . TYR A 1 178 ? 1.241 -15.861 39.778 1.00 45.69 178 TYR A O 1
ATOM 1384 N N . MET A 1 179 ? 0.261 -16.359 37.824 1.00 36.97 179 MET A N 1
ATOM 1385 C CA . MET A 1 179 ? 1.248 -17.348 37.384 1.00 36.97 179 MET A CA 1
ATOM 1386 C C . MET A 1 179 ? 1.564 -17.106 35.908 1.00 36.97 179 MET A C 1
ATOM 1388 O O . MET A 1 179 ? 0.896 -17.622 35.018 1.00 36.97 179 MET A O 1
ATOM 1392 N N . GLY A 1 180 ? 2.587 -16.292 35.664 1.00 38.00 180 GLY A N 1
ATOM 1393 C CA . GLY A 1 180 ? 3.193 -16.069 34.353 1.00 38.00 180 GLY A CA 1
ATOM 1394 C C . GLY A 1 180 ? 4.444 -15.216 34.539 1.00 38.00 180 GLY A C 1
ATOM 1395 O O . GLY A 1 180 ? 4.326 -14.080 34.978 1.00 38.00 180 GLY A O 1
ATOM 1396 N N . ARG A 1 181 ? 5.623 -15.810 34.318 1.00 35.50 181 ARG A N 1
ATOM 1397 C CA . ARG A 1 181 ? 6.953 -15.237 34.603 1.00 35.50 181 ARG A CA 1
ATOM 1398 C C . ARG A 1 181 ? 7.251 -13.954 33.801 1.00 35.50 181 ARG A C 1
ATOM 1400 O O . ARG A 1 181 ? 6.598 -13.661 32.808 1.00 35.50 181 ARG A O 1
ATOM 1407 N N . GLU A 1 182 ? 8.269 -13.253 34.291 1.00 39.34 182 GLU A N 1
ATOM 1408 C CA . GLU A 1 182 ? 8.438 -11.799 34.468 1.00 39.34 182 GLU A CA 1
ATOM 1409 C C . GLU A 1 182 ? 9.474 -11.166 33.473 1.00 39.34 182 GLU A C 1
ATOM 1411 O O . GLU A 1 182 ? 9.921 -11.902 32.588 1.00 39.34 182 GLU A O 1
ATOM 1416 N N . PRO A 1 183 ? 9.861 -9.858 33.543 1.00 46.44 183 PRO A N 1
ATOM 1417 C CA . PRO A 1 183 ? 10.718 -9.381 34.643 1.00 46.44 183 PRO A CA 1
ATOM 1418 C C . PRO A 1 183 ? 10.424 -7.982 35.239 1.00 46.44 183 PRO A C 1
ATOM 1420 O O . PRO A 1 183 ? 10.031 -7.045 34.547 1.00 46.44 183 PRO A O 1
ATOM 1423 N N . GLU A 1 184 ? 10.740 -7.893 36.535 1.00 29.66 184 GLU A N 1
ATOM 1424 C CA . GLU A 1 184 ? 11.077 -6.734 37.373 1.00 29.66 184 GLU A CA 1
ATOM 1425 C C . GLU A 1 184 ? 9.937 -5.863 37.918 1.00 29.66 184 GLU A C 1
ATOM 1427 O O . GLU A 1 184 ? 9.867 -4.667 37.657 1.00 29.66 184 GLU A O 1
ATOM 1432 N N . TYR A 1 185 ? 9.132 -6.421 38.828 1.00 36.22 185 TYR A N 1
ATOM 1433 C CA . TYR A 1 185 ? 8.637 -5.632 39.964 1.00 36.22 185 TYR A CA 1
ATOM 1434 C C . TYR A 1 185 ? 8.784 -6.435 41.258 1.00 36.22 185 TYR A C 1
ATOM 1436 O O . TYR A 1 185 ? 8.134 -7.456 41.466 1.00 36.22 185 TYR A O 1
ATOM 1444 N N . SER A 1 186 ? 9.685 -5.965 42.122 1.00 27.56 186 SER A N 1
ATOM 1445 C CA . SER A 1 186 ? 10.031 -6.568 43.407 1.00 27.56 186 SER A CA 1
ATOM 1446 C C . SER A 1 186 ? 8.795 -6.904 44.241 1.00 27.56 186 SER A C 1
ATOM 1448 O O . SER A 1 186 ? 8.008 -6.026 44.595 1.00 27.56 186 SER A O 1
ATOM 1450 N N . ILE A 1 187 ? 8.684 -8.180 44.600 1.00 35.19 187 ILE A N 1
ATOM 1451 C CA . ILE A 1 187 ? 7.720 -8.714 45.558 1.00 35.19 187 ILE A CA 1
ATOM 1452 C C . ILE A 1 187 ? 8.005 -8.079 46.928 1.00 35.19 187 ILE A C 1
ATOM 1454 O O . ILE A 1 187 ? 9.001 -8.407 47.573 1.00 35.19 187 ILE A O 1
ATOM 1458 N N . ALA A 1 188 ? 7.123 -7.192 47.385 1.00 26.52 188 ALA A N 1
ATOM 1459 C CA . ALA A 1 188 ? 7.089 -6.712 48.763 1.00 26.52 188 ALA A CA 1
ATOM 1460 C C . ALA A 1 188 ? 5.652 -6.771 49.313 1.00 26.52 188 ALA A C 1
ATOM 1462 O O . ALA A 1 188 ? 4.687 -6.618 48.574 1.00 26.52 188 ALA A O 1
ATOM 1463 N N . LYS A 1 189 ? 5.576 -7.084 50.611 1.00 33.69 189 LYS A N 1
ATOM 1464 C CA . LYS A 1 189 ? 4.425 -7.388 51.482 1.00 33.69 189 LYS A CA 1
ATOM 1465 C C . LYS A 1 189 ? 3.046 -6.832 51.076 1.00 33.69 189 LYS A C 1
ATOM 1467 O O . LYS A 1 189 ? 2.891 -5.637 50.888 1.00 33.69 189 LYS A O 1
ATOM 1472 N N . ASP A 1 190 ? 2.071 -7.749 51.115 1.00 43.38 190 ASP A N 1
ATOM 1473 C CA . ASP A 1 190 ? 0.613 -7.569 51.176 1.00 43.38 190 ASP A CA 1
ATOM 1474 C C . ASP A 1 190 ? -0.020 -6.658 50.106 1.00 43.38 190 ASP A C 1
ATOM 1476 O O . ASP A 1 190 ? -0.091 -5.447 50.243 1.00 43.38 190 ASP A O 1
ATOM 148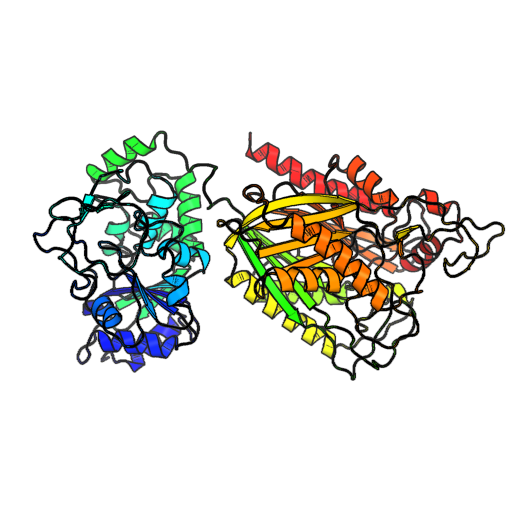0 N N . VAL A 1 191 ? -0.597 -7.304 49.080 1.00 44.00 191 VAL A N 1
ATOM 1481 C CA . VAL A 1 191 ? -1.251 -6.713 47.895 1.00 44.00 191 VAL A CA 1
ATOM 1482 C C . VAL A 1 191 ? -0.279 -6.024 46.926 1.00 44.00 191 VAL A C 1
ATOM 1484 O O . VAL A 1 191 ? 0.275 -4.970 47.199 1.00 44.00 191 VAL A O 1
ATOM 1487 N N . ASN A 1 192 ? -0.156 -6.571 45.710 1.00 48.88 192 ASN A N 1
ATOM 1488 C CA . ASN A 1 192 ? 0.492 -5.851 44.614 1.00 48.88 192 ASN A CA 1
ATOM 1489 C C . ASN A 1 192 ? -0.419 -4.710 44.143 1.00 48.88 192 ASN A C 1
ATOM 1491 O O . ASN A 1 192 ? -1.444 -4.955 43.509 1.00 48.88 192 ASN A O 1
ATOM 1495 N N . GLU A 1 193 ? -0.037 -3.472 44.428 1.00 48.34 193 GLU A N 1
ATOM 1496 C CA . GLU A 1 193 ? -0.671 -2.279 43.883 1.00 48.34 193 GLU A CA 1
ATOM 1497 C C . GLU A 1 193 ? -0.217 -2.083 42.428 1.00 48.34 193 GLU A C 1
ATOM 1499 O O . GLU A 1 193 ? 0.936 -1.759 42.156 1.00 48.34 193 GLU A O 1
ATOM 1504 N N . THR A 1 194 ? -1.110 -2.292 41.457 1.00 51.50 194 THR A N 1
ATOM 1505 C CA . THR A 1 194 ? -0.867 -1.817 40.084 1.00 51.50 194 THR A CA 1
ATOM 1506 C C . THR A 1 194 ? -1.595 -0.498 39.899 1.00 51.50 194 THR A C 1
ATOM 1508 O O . THR A 1 194 ? -2.826 -0.467 39.917 1.00 51.50 194 THR A O 1
ATOM 1511 N N . CYS A 1 195 ? -0.834 0.581 39.719 1.00 49.50 195 CYS A N 1
ATOM 1512 C CA . CYS A 1 195 ? -1.375 1.865 39.293 1.00 49.50 195 CYS A CA 1
ATOM 1513 C C . CYS A 1 195 ? -1.765 1.769 37.820 1.00 49.50 195 CYS A C 1
ATOM 1515 O O . CYS A 1 195 ? -0.898 1.595 36.965 1.00 49.50 195 CYS A O 1
ATOM 1517 N N . LEU A 1 196 ? -3.052 1.909 37.511 1.00 55.91 196 LEU A N 1
ATOM 1518 C CA . LEU A 1 196 ? -3.439 2.200 36.138 1.00 55.91 196 LEU A CA 1
ATOM 1519 C C . LEU A 1 196 ? -3.126 3.655 35.824 1.00 55.91 196 LEU A C 1
ATOM 1521 O O . LEU A 1 196 ? -3.567 4.562 36.529 1.00 55.91 196 LEU A O 1
ATOM 1525 N N . ASP A 1 197 ? -2.394 3.848 34.737 1.00 52.59 197 ASP A N 1
ATOM 1526 C CA . ASP A 1 197 ? -2.230 5.147 34.109 1.00 52.59 197 ASP A CA 1
ATOM 1527 C C . ASP A 1 197 ? -3.426 5.383 33.180 1.00 52.59 197 ASP A C 1
ATOM 1529 O O . ASP A 1 197 ? -3.775 4.516 32.373 1.00 52.59 197 ASP A O 1
ATOM 1533 N N . TYR A 1 198 ? -3.989 6.593 33.239 1.00 59.59 198 TYR A N 1
ATOM 1534 C CA . TYR A 1 198 ? -4.887 7.129 32.216 1.00 59.59 198 TYR A CA 1
ATOM 1535 C C . TYR A 1 198 ? -6.325 6.556 32.216 1.00 59.59 198 TYR A C 1
ATOM 1537 O O . TYR A 1 198 ? -6.729 5.806 31.321 1.00 59.59 198 TYR A O 1
ATOM 1545 N N . MET A 1 199 ? -7.144 6.956 33.202 1.00 62.72 199 MET A N 1
ATOM 1546 C CA . MET A 1 199 ? -8.586 6.652 33.230 1.00 62.72 199 MET A CA 1
ATOM 1547 C C . MET A 1 199 ? -9.452 7.887 32.920 1.00 62.72 199 MET A C 1
ATOM 1549 O O . MET A 1 199 ? -9.389 8.887 33.641 1.00 62.72 199 MET A O 1
ATOM 1553 N N . PRO A 1 200 ? -10.321 7.831 31.892 1.00 65.75 200 PRO A N 1
ATOM 1554 C CA . PRO A 1 200 ? -11.289 8.889 31.646 1.00 65.75 200 PRO A CA 1
ATOM 1555 C C . PRO A 1 200 ? -12.393 8.828 32.709 1.00 65.75 200 PRO A C 1
ATOM 1557 O O . PRO A 1 200 ? -13.280 7.980 32.661 1.00 65.75 200 PRO A O 1
ATOM 1560 N N . VAL A 1 201 ? -12.340 9.738 33.683 1.00 70.00 201 VAL A N 1
ATOM 1561 C CA . VAL A 1 201 ? -13.379 9.888 34.713 1.00 70.00 201 VAL A CA 1
ATOM 1562 C C . VAL A 1 201 ? -14.397 10.965 34.333 1.00 70.00 201 VAL A C 1
ATOM 1564 O O . VAL A 1 201 ? -14.112 11.876 33.550 1.00 70.00 201 VAL A O 1
ATOM 1567 N N . GLY A 1 202 ? -15.593 10.860 34.910 1.00 78.00 202 GLY A N 1
ATOM 1568 C CA . GLY A 1 202 ? -16.645 11.872 34.834 1.00 78.00 202 GLY A CA 1
ATOM 1569 C C . GLY A 1 202 ? -17.511 11.840 33.571 1.00 78.00 202 GLY A C 1
ATOM 1570 O O . GLY A 1 202 ? -17.448 10.933 32.742 1.00 78.00 202 GLY A O 1
ATOM 1571 N N . HIS A 1 203 ? -18.385 12.839 33.459 1.00 85.44 203 HIS A N 1
ATOM 1572 C CA . HIS A 1 203 ? -19.408 12.911 32.417 1.00 85.44 203 HIS A CA 1
ATOM 1573 C C . HIS A 1 203 ? -18.814 13.167 31.017 1.00 85.44 203 HIS A C 1
ATOM 1575 O O . HIS A 1 203 ? -17.769 13.807 30.874 1.00 85.44 203 HIS A O 1
ATOM 1581 N N . ARG A 1 204 ? -19.503 12.686 29.974 1.00 89.00 204 ARG A N 1
ATOM 1582 C CA . ARG A 1 204 ? -19.181 12.872 28.551 1.00 89.00 204 ARG A CA 1
ATOM 1583 C C . ARG A 1 204 ? -20.445 13.136 27.745 1.00 89.00 204 ARG A C 1
ATOM 1585 O O . ARG A 1 204 ? -21.510 12.610 28.052 1.00 89.00 204 ARG A O 1
ATOM 1592 N N . ASP A 1 205 ? -20.321 13.905 26.669 1.00 90.31 205 ASP A N 1
ATOM 1593 C CA . ASP A 1 205 ? -21.416 14.182 25.737 1.00 90.31 205 ASP A CA 1
ATOM 1594 C C . ASP A 1 205 ? -21.968 12.914 25.086 1.00 90.31 205 ASP A C 1
ATOM 1596 O O . ASP A 1 205 ? -23.174 12.781 24.891 1.00 90.31 205 ASP A O 1
ATOM 1600 N N . PHE A 1 206 ? -21.112 11.935 24.791 1.00 86.12 206 PHE A N 1
ATOM 1601 C CA . PHE A 1 206 ? -21.564 10.689 24.180 1.00 86.12 206 PHE A CA 1
ATOM 1602 C C . PHE A 1 206 ? -22.492 9.860 25.077 1.00 86.12 206 PHE A C 1
ATOM 1604 O O . PHE A 1 206 ? -23.244 9.044 24.545 1.00 86.12 206 PHE A O 1
ATOM 1611 N N . TYR A 1 207 ? -22.557 10.123 26.387 1.00 83.94 207 TYR A N 1
ATOM 1612 C CA . TYR A 1 207 ? -23.570 9.526 27.264 1.00 83.94 207 TYR A CA 1
ATOM 1613 C C . TYR A 1 207 ? -24.988 10.042 26.981 1.00 83.94 207 TYR A C 1
ATOM 1615 O O . TYR A 1 207 ? -25.961 9.309 27.184 1.00 83.94 207 TYR A O 1
ATOM 1623 N N . ASN A 1 208 ? -25.128 11.241 26.401 1.00 74.94 208 ASN A N 1
ATOM 1624 C CA . ASN A 1 208 ? -26.419 11.759 25.941 1.00 74.94 208 ASN A CA 1
ATOM 1625 C C . ASN A 1 208 ? -26.996 10.953 24.773 1.00 74.94 208 ASN A C 1
ATOM 1627 O O . ASN A 1 208 ? -28.204 10.995 24.553 1.00 74.94 208 ASN A O 1
ATOM 1631 N N . ALA A 1 209 ? -26.181 10.172 24.055 1.00 64.25 209 ALA A N 1
ATOM 1632 C CA . ALA A 1 209 ? -26.639 9.340 22.940 1.00 64.25 209 ALA A CA 1
ATOM 1633 C C . ALA A 1 209 ? -27.605 8.212 23.364 1.00 64.25 209 ALA A C 1
ATOM 1635 O O . ALA A 1 209 ? -28.193 7.546 22.514 1.00 64.25 209 ALA A O 1
ATOM 1636 N N . ASN A 1 210 ? -27.806 8.009 24.671 1.00 62.38 210 ASN A N 1
ATOM 1637 C CA . ASN A 1 210 ? -28.882 7.174 25.205 1.00 62.38 210 ASN A CA 1
ATOM 1638 C C . ASN A 1 210 ? -30.277 7.809 25.060 1.00 62.38 210 ASN A C 1
ATOM 1640 O O . ASN A 1 210 ? -31.265 7.079 25.096 1.00 62.38 210 ASN A O 1
ATOM 1644 N N . LYS A 1 211 ? -30.362 9.140 24.905 1.00 63.03 211 LYS A N 1
ATOM 1645 C CA . LYS A 1 211 ? -31.621 9.896 24.778 1.00 63.03 211 LYS A CA 1
ATOM 1646 C C . LYS A 1 211 ? -32.132 9.928 23.335 1.00 63.03 211 LYS A C 1
ATOM 1648 O O . LYS A 1 211 ? -33.323 9.770 23.106 1.00 63.03 211 LYS A O 1
ATOM 1653 N N . SER A 1 212 ? -31.241 10.111 22.358 1.00 64.94 212 SER A N 1
ATOM 1654 C CA . SER A 1 212 ? -31.555 9.984 20.928 1.00 64.94 212 SER A CA 1
ATOM 1655 C C . SER A 1 212 ? -30.286 9.758 20.097 1.00 64.94 212 SER A C 1
ATOM 1657 O O . SER A 1 212 ? -29.185 10.124 20.515 1.00 64.94 212 SER A O 1
ATOM 1659 N N . LYS A 1 213 ? -30.438 9.190 18.889 1.00 65.06 213 LYS A N 1
ATOM 1660 C CA . LYS A 1 213 ? -29.332 8.888 17.957 1.00 65.06 213 LYS A CA 1
ATOM 1661 C C . LYS A 1 213 ? -28.436 10.094 17.665 1.00 65.06 213 LYS A C 1
ATOM 1663 O O . LYS A 1 213 ? -27.244 9.923 17.457 1.00 65.06 213 LYS A O 1
ATOM 1668 N N . LEU A 1 214 ? -28.994 11.303 17.644 1.00 76.69 214 LEU A N 1
ATOM 1669 C CA . LEU A 1 214 ? -28.284 12.536 17.290 1.00 76.69 214 LEU A CA 1
ATOM 1670 C C . LEU A 1 214 ? -28.056 13.457 18.495 1.00 76.69 214 LEU A C 1
ATOM 1672 O O . LEU A 1 214 ? -27.684 14.616 18.311 1.00 76.69 214 LEU A O 1
ATOM 1676 N N . ALA A 1 215 ? -28.267 12.965 19.719 1.00 79.06 215 ALA A N 1
ATOM 1677 C CA . ALA A 1 215 ? -28.121 13.771 20.926 1.00 79.06 215 ALA A CA 1
ATOM 1678 C C . ALA A 1 215 ? -26.666 14.196 21.178 1.00 79.06 215 ALA A C 1
ATOM 1680 O O . ALA A 1 215 ? -26.436 15.312 21.640 1.00 79.06 215 ALA A O 1
ATOM 1681 N N . SER A 1 216 ? -25.683 13.367 20.811 1.00 87.88 216 SER A N 1
ATOM 1682 C CA . SER A 1 216 ? -24.263 13.688 20.984 1.00 87.88 216 SER A CA 1
ATOM 1683 C C . SER A 1 216 ? -23.612 14.257 19.717 1.00 87.88 216 SER A C 1
ATOM 1685 O O . SER A 1 216 ? -23.961 13.900 18.585 1.00 87.88 216 SER A O 1
ATOM 1687 N N . LYS A 1 217 ? -22.617 15.129 19.904 1.00 93.00 217 LYS A N 1
ATOM 1688 C CA . LYS A 1 217 ? -21.778 15.730 18.857 1.00 93.00 217 LYS A CA 1
ATOM 1689 C C . LYS A 1 217 ? -21.119 14.653 17.996 1.00 93.00 217 LYS A C 1
ATOM 1691 O O . LYS A 1 217 ? -21.168 14.735 16.770 1.00 93.00 217 LYS A O 1
ATOM 1696 N N . TYR A 1 218 ? -20.572 13.612 18.625 1.00 92.38 218 TYR A N 1
ATOM 1697 C CA . TYR A 1 218 ? -19.913 12.524 17.901 1.00 92.38 218 TYR A CA 1
ATOM 1698 C C . TYR A 1 218 ? -20.902 11.720 17.036 1.00 92.38 218 TYR A C 1
ATOM 1700 O O . TYR A 1 218 ? -20.596 11.400 15.892 1.00 92.38 218 TYR A O 1
ATOM 1708 N N . ALA A 1 219 ? -22.113 11.436 17.525 1.00 91.75 219 ALA A N 1
ATOM 1709 C CA . ALA A 1 219 ? -23.076 10.668 16.744 1.00 91.75 219 ALA A CA 1
ATOM 1710 C C . ALA A 1 219 ? -23.583 11.471 15.535 1.00 91.75 219 ALA A C 1
ATOM 1712 O O . ALA A 1 219 ? -23.732 10.917 14.444 1.00 91.75 219 ALA A O 1
ATOM 1713 N N . ARG A 1 220 ? -23.752 12.796 15.687 1.00 92.69 220 ARG A N 1
ATOM 1714 C CA . ARG A 1 220 ? -24.028 13.709 14.563 1.00 92.69 220 ARG A CA 1
ATOM 1715 C C . ARG A 1 220 ? -22.911 13.689 13.522 1.00 92.69 220 ARG A C 1
ATOM 1717 O O . ARG A 1 220 ? -23.206 13.629 12.330 1.00 92.69 220 ARG A O 1
ATOM 1724 N N . LEU A 1 221 ? -21.650 13.698 13.959 1.00 93.69 221 LEU A N 1
ATOM 1725 C CA . LEU A 1 221 ? -20.483 13.601 13.077 1.00 93.69 221 LEU A CA 1
ATOM 1726 C C . LEU A 1 221 ? -20.503 12.304 12.256 1.00 93.69 221 LEU A C 1
ATOM 1728 O O . LEU A 1 221 ? -20.418 12.362 11.029 1.00 93.69 221 LEU A O 1
ATOM 1732 N N . LEU A 1 222 ? -20.652 11.149 12.914 1.00 93.06 222 LEU A N 1
ATOM 1733 C CA . LEU A 1 222 ? -20.648 9.847 12.236 1.00 93.06 222 LEU A CA 1
ATOM 1734 C C . LEU A 1 222 ? -21.836 9.693 11.280 1.00 93.06 222 LEU A C 1
ATOM 1736 O O . LEU A 1 222 ? -21.671 9.174 10.178 1.00 93.06 222 LEU A O 1
ATOM 1740 N N . ASN A 1 223 ? -23.016 10.184 11.669 1.00 91.81 223 ASN A N 1
ATOM 1741 C CA . ASN A 1 223 ? -24.200 10.171 10.812 1.00 91.81 223 ASN A CA 1
ATOM 1742 C C . ASN A 1 223 ? -24.012 11.065 9.577 1.00 91.81 223 ASN A C 1
ATOM 1744 O O . ASN A 1 223 ? -24.287 10.629 8.464 1.00 91.81 223 ASN A O 1
ATOM 1748 N N . LYS A 1 224 ? -23.483 12.287 9.748 1.00 92.75 224 LYS A N 1
ATOM 1749 C CA . LYS A 1 224 ? -23.193 13.209 8.634 1.00 92.75 224 LYS A CA 1
ATOM 1750 C C . LYS A 1 224 ? -22.184 12.622 7.642 1.00 92.75 224 LYS A C 1
ATOM 1752 O O . LYS A 1 224 ? -22.291 12.881 6.450 1.00 92.75 224 LYS A O 1
ATOM 1757 N N . LYS A 1 225 ? -21.212 11.847 8.130 1.00 89.31 225 LYS A N 1
ATOM 1758 C CA . LYS A 1 225 ? -20.211 11.155 7.304 1.00 89.31 225 LYS A CA 1
ATOM 1759 C C . LYS A 1 225 ? -20.694 9.822 6.715 1.00 89.31 225 LYS A C 1
ATOM 1761 O O . LYS A 1 225 ? -19.938 9.199 5.984 1.00 89.31 225 LYS A O 1
ATOM 1766 N N . GLY A 1 226 ? -21.911 9.365 7.028 1.00 91.25 226 GLY A N 1
ATOM 1767 C CA . GLY A 1 226 ? -22.438 8.083 6.541 1.00 91.25 226 GLY A CA 1
ATOM 1768 C C . GLY A 1 226 ? -21.773 6.839 7.150 1.00 91.25 226 GLY A C 1
ATOM 1769 O O . GLY A 1 226 ? -21.993 5.735 6.665 1.00 91.25 226 GLY A O 1
ATOM 1770 N N . ILE A 1 227 ? -20.983 6.997 8.218 1.00 92.50 227 ILE A N 1
ATOM 1771 C CA . ILE A 1 227 ? -20.250 5.902 8.882 1.00 92.50 227 ILE A CA 1
ATOM 1772 C C . ILE A 1 227 ? -21.198 5.033 9.723 1.00 92.50 227 ILE A C 1
ATOM 1774 O O . ILE A 1 227 ? -20.981 3.835 9.908 1.00 92.50 227 ILE A O 1
ATOM 1778 N N . LEU A 1 228 ? -22.256 5.646 10.257 1.00 92.19 228 LEU A N 1
ATOM 1779 C CA . LEU A 1 228 ? -23.199 5.001 11.159 1.00 92.19 228 LEU A CA 1
ATOM 1780 C C . LEU A 1 228 ? -24.329 4.313 10.382 1.00 92.19 228 LEU A C 1
ATOM 1782 O O . LEU A 1 228 ? -25.278 4.973 9.954 1.00 92.19 228 LEU A O 1
ATOM 1786 N N . LYS A 1 229 ? -24.277 2.984 10.265 1.00 94.31 229 LYS A N 1
ATOM 1787 C CA . LYS A 1 229 ? -25.375 2.191 9.700 1.00 94.31 229 LYS A CA 1
ATOM 1788 C C . LYS A 1 229 ? -26.301 1.692 10.805 1.00 94.31 229 LYS A C 1
ATOM 1790 O O . LYS A 1 229 ? -25.855 1.146 11.809 1.00 94.31 229 LYS A O 1
ATOM 1795 N N . GLU A 1 230 ? -27.597 1.862 10.593 1.00 94.31 230 GLU A N 1
ATOM 1796 C CA . GLU A 1 230 ? -28.656 1.472 11.521 1.00 94.31 230 GLU A CA 1
ATOM 1797 C C . GLU A 1 230 ? -29.455 0.287 10.973 1.00 94.31 230 GLU A C 1
ATOM 1799 O O . GLU A 1 230 ? -29.616 0.141 9.760 1.00 94.31 230 GLU A O 1
ATOM 1804 N N . GLY A 1 231 ? -29.973 -0.548 11.867 1.00 94.38 231 GLY A N 1
ATOM 1805 C CA . GLY A 1 231 ? -30.983 -1.540 11.529 1.00 94.38 231 GLY A CA 1
ATOM 1806 C C . GLY A 1 231 ? -31.602 -2.166 12.769 1.00 94.38 231 GLY A C 1
ATOM 1807 O O . GLY A 1 231 ? -31.046 -2.115 13.868 1.00 94.38 231 GLY A O 1
ATOM 1808 N N . GLN A 1 232 ? -32.782 -2.746 12.590 1.00 94.50 232 GLN A N 1
ATOM 1809 C CA . GLN A 1 232 ? -33.482 -3.444 13.657 1.00 94.50 232 GLN A CA 1
ATOM 1810 C C . GLN A 1 232 ? -32.862 -4.826 13.895 1.00 94.50 232 GLN A C 1
ATOM 1812 O O . GLN A 1 232 ? -32.613 -5.563 12.942 1.00 94.50 232 GLN A O 1
ATOM 1817 N N . THR A 1 233 ? -32.654 -5.170 15.167 1.00 93.44 233 THR A N 1
ATOM 1818 C CA . THR A 1 233 ? -32.228 -6.500 15.612 1.00 93.44 233 THR A CA 1
ATOM 1819 C C . THR A 1 233 ? -33.079 -6.928 16.799 1.00 93.44 233 THR A C 1
ATOM 1821 O O . THR A 1 233 ? -32.999 -6.335 17.881 1.00 93.44 233 THR A O 1
ATOM 1824 N N . GLY A 1 234 ? -33.920 -7.943 16.603 1.00 91.88 234 GLY A N 1
ATOM 1825 C CA . GLY A 1 234 ? -34.978 -8.265 17.560 1.00 91.88 234 GLY A CA 1
ATOM 1826 C C . GLY A 1 234 ? -35.917 -7.070 17.760 1.00 91.88 234 GLY A C 1
ATOM 1827 O O . GLY A 1 234 ? -36.409 -6.477 16.799 1.00 91.88 234 GLY A O 1
ATOM 1828 N N . THR A 1 235 ? -36.157 -6.684 19.012 1.00 92.50 235 THR A N 1
ATOM 1829 C CA . THR A 1 235 ? -37.006 -5.521 19.340 1.00 92.50 235 THR A CA 1
ATOM 1830 C C . THR A 1 235 ? -36.247 -4.197 19.453 1.00 92.50 235 THR A C 1
ATOM 1832 O O . THR A 1 235 ? -36.866 -3.179 19.751 1.00 92.50 235 THR A O 1
ATOM 1835 N N . ALA A 1 236 ? -34.925 -4.178 19.245 1.00 91.81 236 ALA A N 1
ATOM 1836 C CA . ALA A 1 236 ? -34.111 -2.975 19.418 1.00 91.81 236 ALA A CA 1
ATOM 1837 C C . ALA A 1 236 ? -33.474 -2.483 18.120 1.00 91.81 236 ALA A C 1
ATOM 1839 O O . ALA A 1 236 ? -33.151 -3.252 17.215 1.00 91.81 236 ALA A O 1
ATOM 1840 N N . ILE A 1 237 ? -33.191 -1.183 18.090 1.00 92.69 237 ILE A N 1
ATOM 1841 C CA . ILE A 1 237 ? -32.308 -0.584 17.093 1.00 92.69 237 ILE A CA 1
ATOM 1842 C C . ILE A 1 237 ? -30.861 -0.941 17.438 1.00 92.69 237 ILE A C 1
ATOM 1844 O O . ILE A 1 237 ? -30.414 -0.773 18.578 1.00 92.69 237 ILE A O 1
ATOM 1848 N N . SER A 1 238 ? -30.130 -1.424 16.442 1.00 95.12 238 SER A N 1
ATOM 1849 C CA . SER A 1 238 ? -28.699 -1.691 16.510 1.00 95.12 238 SER A CA 1
ATOM 1850 C C . SER A 1 238 ? -27.942 -0.852 15.494 1.00 95.12 238 SER A C 1
ATOM 1852 O O . SER A 1 238 ? -28.480 -0.452 14.460 1.00 95.12 238 SER A O 1
ATOM 1854 N N . TYR A 1 239 ? -26.669 -0.611 15.789 1.00 95.25 239 TYR A N 1
ATOM 1855 C CA . TYR A 1 239 ? -25.790 0.161 14.921 1.00 95.25 239 TYR A CA 1
ATOM 1856 C C . TYR A 1 239 ? -24.541 -0.631 14.572 1.00 95.25 239 TYR A C 1
ATOM 1858 O O . TYR A 1 239 ? -24.018 -1.367 15.408 1.00 95.25 239 TYR A O 1
ATOM 1866 N N . VAL A 1 240 ? -24.043 -0.445 13.356 1.00 96.69 240 VAL A N 1
ATOM 1867 C CA . VAL A 1 240 ? -22.738 -0.937 12.924 1.00 96.69 240 VAL A CA 1
ATOM 1868 C C . VAL A 1 240 ? -21.948 0.202 12.291 1.00 96.69 240 VAL A C 1
ATOM 1870 O O . VAL A 1 240 ? -22.497 1.005 11.536 1.00 96.69 240 VAL A O 1
ATOM 1873 N N . MET A 1 241 ? -20.663 0.283 12.620 1.00 95.12 241 MET A N 1
ATOM 1874 C CA . MET A 1 241 ? -19.730 1.277 12.083 1.00 95.12 241 MET A CA 1
ATOM 1875 C C . MET A 1 241 ? -18.333 0.669 11.925 1.00 95.12 241 MET A C 1
ATOM 1877 O O . MET A 1 241 ? -17.980 -0.243 12.673 1.00 95.12 241 MET A O 1
ATOM 1881 N N . SER A 1 242 ? -17.537 1.152 10.966 1.00 92.81 242 SER A N 1
ATOM 1882 C CA . SER A 1 242 ? -16.106 0.812 10.883 1.00 92.81 242 SER A CA 1
ATOM 1883 C C . SER A 1 242 ? -15.367 1.465 12.050 1.00 92.81 242 SER A C 1
ATOM 1885 O O . SER A 1 242 ? -15.563 2.653 12.321 1.00 92.81 242 SER A O 1
ATOM 1887 N N . ALA A 1 243 ? -14.521 0.706 12.747 1.00 91.31 243 ALA A N 1
ATOM 1888 C CA . ALA A 1 243 ? -13.657 1.256 13.779 1.00 91.31 243 ALA A CA 1
ATOM 1889 C C . ALA A 1 243 ? -12.653 2.250 13.192 1.00 91.31 243 ALA A C 1
ATOM 1891 O O . ALA A 1 243 ? -12.459 3.309 13.787 1.00 91.31 243 ALA A O 1
ATOM 1892 N N . ALA A 1 244 ? -12.046 1.939 12.040 1.00 83.62 244 ALA A N 1
ATOM 1893 C CA . ALA A 1 244 ? -11.086 2.834 11.402 1.00 83.62 244 ALA A CA 1
ATOM 1894 C C . ALA A 1 244 ? -11.737 4.173 11.039 1.00 83.62 244 ALA A C 1
ATOM 1896 O O . ALA A 1 244 ? -11.282 5.211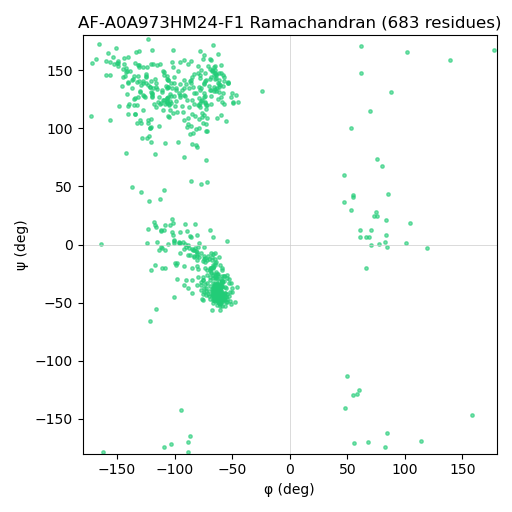 11.515 1.00 83.62 244 ALA A O 1
ATOM 1897 N N . ASP A 1 245 ? -12.857 4.143 10.313 1.00 86.06 245 ASP A N 1
ATOM 1898 C CA . ASP A 1 245 ? -13.539 5.364 9.878 1.00 86.06 245 ASP A CA 1
ATOM 1899 C C . ASP A 1 245 ? -14.077 6.167 11.075 1.00 86.06 245 ASP A C 1
ATOM 1901 O O . ASP A 1 245 ? -14.013 7.397 11.083 1.00 86.06 245 ASP A O 1
ATOM 1905 N N . THR A 1 246 ? -14.578 5.487 12.116 1.00 91.56 246 THR A N 1
ATOM 1906 C CA . THR A 1 246 ? -15.058 6.137 13.350 1.00 91.56 246 THR A CA 1
ATOM 1907 C C . THR A 1 246 ? -13.937 6.894 14.053 1.00 91.56 246 THR A C 1
ATOM 1909 O O . THR A 1 246 ? -14.101 8.065 14.403 1.00 91.56 246 THR A O 1
ATOM 1912 N N . VAL A 1 247 ? -12.798 6.232 14.259 1.00 89.19 247 VAL A N 1
ATOM 1913 C CA . VAL A 1 247 ? -11.640 6.825 14.930 1.00 89.19 247 VAL A CA 1
ATOM 1914 C C . VAL A 1 247 ? -11.057 7.958 14.090 1.00 89.19 247 VAL A C 1
ATOM 1916 O O . VAL A 1 247 ? -10.868 9.051 14.620 1.00 89.19 247 VAL A O 1
ATOM 1919 N N . ASP A 1 248 ? -10.859 7.751 12.787 1.00 84.31 248 ASP A N 1
ATOM 1920 C CA . ASP A 1 248 ? -10.308 8.762 11.879 1.00 84.31 248 ASP A CA 1
ATOM 1921 C C . ASP A 1 248 ? -11.203 10.011 11.821 1.00 84.31 248 ASP A C 1
ATOM 1923 O O . ASP A 1 248 ? -10.710 11.141 11.890 1.00 84.31 248 ASP A O 1
ATOM 1927 N N . ALA A 1 249 ? -12.528 9.833 11.759 1.00 88.06 249 ALA A N 1
ATOM 1928 C CA . ALA A 1 249 ? -13.479 10.940 11.781 1.00 88.06 249 ALA A CA 1
ATOM 1929 C C . ALA A 1 249 ? -13.410 11.733 13.091 1.00 88.06 249 ALA A C 1
ATOM 1931 O O . ALA A 1 249 ? -13.366 12.965 13.058 1.00 88.06 249 ALA A O 1
ATOM 1932 N N . CYS A 1 250 ? -13.397 11.047 14.235 1.00 91.62 250 CYS A N 1
ATOM 1933 C CA . CYS A 1 250 ? -13.311 11.688 15.542 1.00 91.62 250 CYS A CA 1
ATOM 1934 C C . CYS A 1 250 ? -11.971 12.404 15.748 1.00 91.62 250 CYS A C 1
ATOM 1936 O O . CYS A 1 250 ? -11.981 13.556 16.172 1.00 91.62 250 CYS A O 1
ATOM 1938 N N . MET A 1 251 ? -10.842 11.785 15.396 1.00 87.69 251 MET A N 1
ATOM 1939 C CA . MET A 1 251 ? -9.514 12.399 15.517 1.00 87.69 251 MET A CA 1
ATOM 1940 C C . MET A 1 251 ? -9.377 13.643 14.640 1.00 87.69 251 MET A C 1
ATOM 1942 O O . MET A 1 251 ? -8.945 14.692 15.115 1.00 87.69 251 MET A O 1
ATOM 1946 N N . ALA A 1 252 ? -9.841 13.575 13.389 1.00 83.81 252 ALA A N 1
ATOM 1947 C CA . ALA A 1 252 ? -9.860 14.734 12.500 1.00 83.81 252 ALA A CA 1
ATOM 1948 C C . ALA A 1 252 ? -10.789 15.857 12.994 1.00 83.81 252 ALA A C 1
ATOM 1950 O O . ALA A 1 252 ? -10.564 17.028 12.683 1.00 83.81 252 ALA A O 1
ATOM 1951 N N . GLN A 1 253 ? -11.852 15.516 13.729 1.00 90.19 253 GLN A N 1
ATOM 1952 C CA . GLN A 1 253 ? -12.756 16.504 14.309 1.00 90.19 253 GLN A CA 1
ATOM 1953 C C . GLN A 1 253 ? -12.200 17.105 15.602 1.00 90.19 253 GLN A C 1
ATOM 1955 O O . GLN A 1 253 ? -12.408 18.295 15.815 1.00 90.19 253 GLN A O 1
ATOM 1960 N N . LEU A 1 254 ? -11.482 16.342 16.431 1.00 89.12 254 LEU A N 1
ATOM 1961 C CA . LEU A 1 254 ? -10.855 16.844 17.659 1.00 89.12 254 LEU A CA 1
ATOM 1962 C C . LEU A 1 254 ? -9.862 17.976 17.377 1.00 89.12 254 LEU A C 1
ATOM 1964 O O . LEU A 1 254 ? -9.836 18.947 18.122 1.00 89.12 254 LEU A O 1
ATOM 1968 N N . ASP A 1 255 ? -9.132 17.912 16.262 1.00 81.31 255 ASP A N 1
ATOM 1969 C CA . ASP A 1 255 ? -8.230 18.987 15.819 1.00 81.31 255 ASP A CA 1
ATOM 1970 C C . ASP A 1 255 ? -8.960 20.329 15.582 1.00 81.31 255 ASP A C 1
ATOM 1972 O O . ASP A 1 255 ? -8.412 21.409 15.785 1.00 81.31 255 ASP A O 1
ATOM 1976 N N . LYS A 1 256 ? -10.245 20.275 15.204 1.00 85.88 256 LYS A N 1
ATOM 1977 C CA . LYS A 1 256 ? -11.097 21.455 14.957 1.00 85.88 256 LYS A CA 1
ATOM 1978 C C . LYS A 1 256 ? -11.990 21.811 16.140 1.00 85.88 256 LYS A C 1
ATOM 1980 O O . LYS A 1 256 ? -12.410 22.954 16.296 1.00 85.88 256 LYS A O 1
ATOM 1985 N N . THR A 1 257 ? -12.374 20.812 16.920 1.00 89.88 257 THR A N 1
ATOM 1986 C CA . THR A 1 257 ? -13.355 20.895 18.001 1.00 89.88 257 THR A CA 1
ATOM 1987 C C . THR A 1 257 ? -12.874 19.997 19.141 1.00 89.88 257 THR A C 1
ATOM 1989 O O . THR A 1 257 ? -13.365 18.873 19.287 1.00 89.88 257 THR A O 1
ATOM 1992 N N . PRO A 1 258 ? -11.901 20.464 19.948 1.00 89.88 258 PRO A N 1
ATOM 1993 C CA . PRO A 1 258 ? -11.295 19.667 21.019 1.00 89.88 258 PRO A CA 1
ATOM 1994 C C . PRO A 1 258 ? -12.286 19.161 22.076 1.00 89.88 258 PRO A C 1
ATOM 1996 O O . PRO A 1 258 ? -12.029 18.183 22.776 1.00 89.88 258 PRO A O 1
ATOM 1999 N N . ASP A 1 259 ? -13.441 19.819 22.204 1.00 92.06 259 ASP A N 1
ATOM 2000 C CA . ASP A 1 259 ? -14.508 19.469 23.139 1.00 92.06 259 ASP A CA 1
ATOM 2001 C C . ASP A 1 259 ? -15.550 18.505 22.541 1.00 92.06 259 ASP A C 1
ATOM 2003 O O . ASP A 1 259 ? -16.648 18.383 23.087 1.00 92.06 259 ASP A O 1
ATOM 2007 N N . LEU A 1 260 ? -15.226 17.807 21.441 1.00 93.62 260 LEU A N 1
ATOM 2008 C CA . LEU A 1 260 ? -16.113 16.864 20.739 1.00 93.62 260 LEU A CA 1
ATOM 2009 C C . LEU A 1 260 ? -16.849 15.896 21.680 1.00 93.62 260 LEU A C 1
ATOM 2011 O O . LEU A 1 260 ? -18.002 15.548 21.430 1.00 93.62 260 LEU A O 1
ATOM 2015 N N . PHE A 1 261 ? -16.187 15.456 22.749 1.00 93.38 261 PHE A N 1
ATOM 2016 C CA . PHE A 1 261 ? -16.718 14.487 23.705 1.00 93.38 261 PHE A CA 1
ATOM 2017 C C . PHE A 1 261 ? -17.250 15.104 25.004 1.00 93.38 261 PHE A C 1
ATOM 2019 O O . PHE A 1 261 ? -17.711 14.373 25.880 1.00 93.38 261 PHE A O 1
ATOM 2026 N N . LEU A 1 262 ? -17.242 16.431 25.142 1.00 92.75 262 LEU A N 1
ATOM 2027 C CA . LEU A 1 262 ? -17.729 17.147 26.322 1.00 92.75 262 LEU A CA 1
ATOM 2028 C C . LEU A 1 262 ? -19.063 17.841 26.023 1.00 92.75 262 LEU A C 1
ATOM 2030 O O . LEU A 1 262 ? -19.230 18.477 24.976 1.00 92.75 262 LEU A O 1
ATOM 2034 N N . CYS A 1 263 ? -20.030 17.710 26.938 1.00 90.94 263 CYS A N 1
ATOM 2035 C CA . CYS A 1 263 ? -21.343 18.327 26.758 1.00 90.94 263 CYS A CA 1
ATOM 2036 C C . CYS A 1 263 ? -21.289 19.825 27.078 1.00 90.94 263 CYS A C 1
ATOM 2038 O O . CYS A 1 263 ? -20.328 20.323 27.665 1.00 90.94 263 CYS A O 1
ATOM 2040 N N . ASP A 1 264 ? -22.341 20.540 26.694 1.00 89.81 264 ASP A N 1
ATOM 2041 C CA . ASP A 1 264 ? -22.425 21.995 26.856 1.00 89.81 264 ASP A CA 1
ATOM 2042 C C . ASP A 1 264 ? -23.174 22.417 28.133 1.00 89.81 264 ASP A C 1
ATOM 2044 O O . ASP A 1 264 ? -23.357 23.605 28.361 1.00 89.81 264 ASP A O 1
ATOM 2048 N N . GLN A 1 265 ? -23.629 21.455 28.948 1.00 86.94 265 GLN A N 1
ATOM 2049 C CA . GLN A 1 265 ? -24.650 21.699 29.976 1.00 86.94 265 GLN A CA 1
ATOM 2050 C C . GLN A 1 265 ? -24.231 21.388 31.416 1.00 86.94 265 GLN A C 1
ATOM 2052 O O . GLN A 1 265 ? -24.876 21.892 32.325 1.00 86.94 265 GLN A O 1
ATOM 2057 N N . CYS A 1 266 ? -23.216 20.548 31.657 1.00 89.31 266 CYS A N 1
ATOM 2058 C CA . CYS A 1 266 ? -22.861 20.150 33.024 1.00 89.31 266 CYS A CA 1
ATOM 2059 C C . CYS A 1 266 ? -21.537 20.758 33.494 1.00 89.31 266 CYS A C 1
ATOM 2061 O O . CYS A 1 266 ? -20.587 20.878 32.713 1.00 89.31 266 CYS A O 1
ATOM 2063 N N . ASP A 1 267 ? -21.461 21.061 34.792 1.00 88.12 267 ASP A N 1
ATOM 2064 C CA . ASP A 1 267 ? -20.310 21.718 35.422 1.00 88.12 267 ASP A CA 1
ATOM 2065 C C . ASP A 1 267 ? -19.006 20.956 35.202 1.00 88.12 267 ASP A C 1
ATOM 2067 O O . ASP A 1 267 ? -17.989 21.556 34.853 1.00 88.12 267 ASP A O 1
ATOM 2071 N N . PHE A 1 268 ? -19.049 19.621 35.305 1.00 88.44 268 PHE A N 1
ATOM 2072 C CA . PHE A 1 268 ? -17.889 18.772 35.040 1.00 88.44 268 PHE A CA 1
ATOM 2073 C C . PHE A 1 268 ? -17.326 19.020 33.632 1.00 88.44 268 PHE A C 1
ATOM 2075 O O . PHE A 1 268 ? -16.142 19.316 33.478 1.00 88.44 268 PHE A O 1
ATOM 2082 N N . CYS A 1 269 ? -18.163 18.937 32.591 1.00 90.06 269 CYS A N 1
ATOM 2083 C CA . CYS A 1 269 ? -17.713 19.131 31.212 1.00 90.06 269 CYS A CA 1
ATOM 2084 C C . CYS A 1 269 ? -17.270 20.576 30.964 1.00 90.06 269 CYS A C 1
ATOM 2086 O O . CYS A 1 269 ? -16.238 20.783 30.327 1.00 90.06 269 CYS A O 1
ATOM 2088 N N . LEU A 1 270 ? -17.996 21.568 31.489 1.00 90.75 270 LEU A N 1
ATOM 2089 C CA . LEU A 1 270 ? -17.630 22.982 31.371 1.00 90.75 270 LEU A CA 1
ATOM 2090 C C . LEU A 1 270 ? -16.267 23.276 32.015 1.00 90.75 270 LEU A C 1
ATOM 2092 O O . LEU A 1 270 ? -15.480 24.043 31.458 1.00 90.75 270 LEU A O 1
ATOM 2096 N N . GLN A 1 271 ? -15.945 22.630 33.138 1.00 88.88 271 GLN A N 1
ATOM 2097 C CA . GLN A 1 271 ? -14.625 22.716 33.760 1.00 88.88 271 GLN A CA 1
ATOM 2098 C C . GLN A 1 271 ? -13.544 22.076 32.881 1.00 88.88 271 GLN A C 1
ATOM 2100 O O . GLN A 1 271 ? -12.521 22.711 32.622 1.00 88.88 271 GLN A O 1
ATOM 2105 N N . GLN A 1 272 ? -13.778 20.866 32.361 1.00 89.31 272 GLN A N 1
ATOM 2106 C CA . GLN A 1 272 ? -12.804 20.189 31.496 1.00 89.31 272 GLN A CA 1
ATOM 2107 C C . GLN A 1 272 ? -12.551 20.949 30.190 1.00 89.31 272 GLN A C 1
ATOM 2109 O O . GLN A 1 272 ? -11.416 20.994 29.718 1.00 89.31 272 GLN A O 1
ATOM 2114 N N . LYS A 1 273 ? -13.553 21.641 29.637 1.00 91.69 273 LYS A N 1
ATOM 2115 C CA . LYS A 1 273 ? -13.365 22.490 28.451 1.00 91.69 273 LYS A CA 1
ATOM 2116 C C . LYS A 1 273 ? -12.334 23.593 28.652 1.00 91.69 273 LYS A C 1
ATOM 2118 O O . LYS A 1 273 ? -11.608 23.912 27.715 1.00 91.69 273 LYS A O 1
ATOM 2123 N N . LYS A 1 274 ? -12.211 24.138 29.866 1.00 89.06 274 LYS A N 1
ATOM 2124 C CA . LYS A 1 274 ? -11.184 25.146 30.174 1.00 89.06 274 LYS A CA 1
ATOM 2125 C C . LYS A 1 274 ? -9.770 24.581 29.987 1.00 89.06 274 LYS A C 1
ATOM 2127 O O . LYS A 1 274 ? -8.898 25.294 29.501 1.00 89.06 274 LYS A O 1
ATOM 2132 N N . SER A 1 275 ? -9.557 23.296 30.292 1.00 86.44 275 SER A N 1
ATOM 2133 C CA . SER A 1 275 ? -8.259 22.625 30.103 1.00 86.44 275 SER A CA 1
ATOM 2134 C C . SER A 1 275 ? -7.873 22.438 28.627 1.00 86.44 275 SER A C 1
ATOM 2136 O O . SER A 1 275 ? -6.692 22.321 28.310 1.00 86.44 275 SER A O 1
ATOM 2138 N N . LEU A 1 276 ? -8.846 22.483 27.708 1.00 88.50 276 LEU A N 1
ATOM 2139 C CA . LEU A 1 276 ? -8.615 22.316 26.272 1.00 88.50 276 LEU A CA 1
ATOM 2140 C C . LEU A 1 276 ? -8.114 23.574 25.566 1.00 88.50 276 LEU A C 1
ATOM 2142 O O . LEU A 1 276 ? -7.642 23.470 24.439 1.00 88.50 276 LEU A O 1
ATOM 2146 N N . ALA A 1 277 ? -8.175 24.748 26.202 1.00 83.19 277 ALA A N 1
ATOM 2147 C CA . ALA A 1 277 ? -7.848 26.023 25.555 1.00 83.19 277 ALA A CA 1
ATOM 2148 C C . ALA A 1 277 ? -6.427 26.071 24.957 1.00 83.19 277 ALA A C 1
ATOM 2150 O O . ALA A 1 277 ? -6.182 26.803 24.001 1.00 83.19 277 ALA A O 1
ATOM 2151 N N . LYS A 1 278 ? -5.492 25.292 25.518 1.00 79.94 278 LYS A N 1
ATOM 2152 C CA . LYS A 1 278 ? -4.104 25.171 25.042 1.00 79.94 278 LYS A CA 1
ATOM 2153 C C . LYS A 1 278 ? -3.784 23.804 24.435 1.00 79.94 278 LYS A C 1
ATOM 2155 O O . LYS A 1 278 ? -2.662 23.603 23.976 1.00 79.94 278 LYS A O 1
ATOM 2160 N N . TRP A 1 279 ? -4.731 22.867 24.453 1.00 86.12 279 TRP A N 1
ATOM 2161 C CA . TRP A 1 279 ? -4.514 21.542 23.891 1.00 86.12 279 TRP A CA 1
ATOM 2162 C C . TRP A 1 279 ? -4.535 21.614 22.366 1.00 86.12 279 TRP A C 1
ATOM 2164 O O . TRP A 1 279 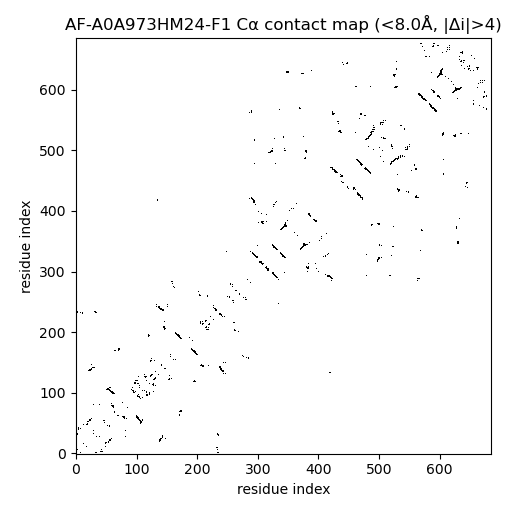? -5.360 22.301 21.763 1.00 86.12 279 TRP A O 1
ATOM 2174 N N . LYS A 1 280 ? -3.618 20.876 21.751 1.00 78.75 280 LYS A N 1
ATOM 2175 C CA . LYS A 1 280 ? -3.609 20.590 20.322 1.00 78.75 280 LYS A CA 1
ATOM 2176 C C . LYS A 1 280 ? -3.313 19.115 20.161 1.00 78.75 280 LYS A C 1
ATOM 2178 O O . LYS A 1 280 ? -2.511 18.572 20.924 1.00 78.75 280 LYS A O 1
ATOM 2183 N N . LEU A 1 281 ? -3.923 18.493 19.158 1.00 76.25 281 LEU A N 1
ATOM 2184 C CA . LEU A 1 281 ? -3.578 17.129 18.802 1.00 76.25 281 LEU A CA 1
ATOM 2185 C C . LEU A 1 281 ? -2.076 17.088 18.493 1.00 76.25 281 LEU A C 1
ATOM 2187 O O . LEU A 1 281 ? -1.585 17.842 17.651 1.00 76.25 281 LEU A O 1
ATOM 2191 N N . ASN A 1 282 ? -1.330 16.271 19.238 1.00 63.53 282 ASN A N 1
ATOM 2192 C CA . ASN A 1 282 ? 0.119 16.222 19.111 1.00 63.53 282 ASN A CA 1
ATOM 2193 C C . ASN A 1 282 ? 0.484 15.843 17.668 1.00 63.53 282 ASN A C 1
ATOM 2195 O O . ASN A 1 282 ? 0.092 14.782 17.181 1.00 63.53 282 ASN A O 1
ATOM 2199 N N . GLY A 1 283 ? 1.265 16.682 16.982 1.00 49.22 283 GLY A N 1
ATOM 2200 C CA . GLY A 1 283 ? 1.713 16.409 15.613 1.00 49.22 283 GLY A CA 1
ATOM 2201 C C . GLY A 1 283 ? 2.562 15.137 15.488 1.00 49.22 283 GLY A C 1
ATOM 2202 O O . GLY A 1 283 ? 2.829 14.688 14.375 1.00 49.22 283 GLY A O 1
ATOM 2203 N N . ALA A 1 284 ? 2.999 14.538 16.601 1.00 48.31 284 ALA A N 1
ATOM 2204 C CA . ALA A 1 284 ? 3.652 13.232 16.660 1.00 48.31 284 ALA A CA 1
ATOM 2205 C C . ALA A 1 284 ? 2.677 12.036 16.725 1.00 48.31 284 ALA A C 1
ATOM 2207 O O . ALA A 1 284 ? 3.131 10.891 16.694 1.00 48.31 284 ALA A O 1
ATOM 2208 N N . SER A 1 285 ? 1.362 12.263 16.793 1.00 62.94 285 SER A N 1
ATOM 2209 C CA . SER A 1 285 ? 0.382 11.186 16.939 1.00 62.94 285 SER A CA 1
ATOM 2210 C C . SER A 1 285 ? 0.378 10.238 15.731 1.00 62.94 285 SER A C 1
ATOM 2212 O O . SER A 1 285 ? 0.589 10.652 14.588 1.00 62.94 285 SER A O 1
ATOM 2214 N N . ARG A 1 286 ? 0.131 8.944 15.976 1.00 66.94 286 ARG A N 1
ATOM 2215 C CA . ARG A 1 286 ? 0.102 7.892 14.936 1.00 66.94 286 ARG A CA 1
ATOM 2216 C C . ARG A 1 286 ? -1.078 8.023 13.958 1.00 66.94 286 ARG A C 1
ATOM 2218 O O . ARG A 1 286 ? -1.125 7.303 12.968 1.00 66.94 286 ARG A O 1
ATOM 2225 N N . TRP A 1 287 ? -2.006 8.941 14.220 1.00 68.06 287 TRP A N 1
ATOM 2226 C CA . TRP A 1 287 ? -3.256 9.150 13.474 1.00 68.06 287 TRP A CA 1
ATOM 2227 C C . TRP A 1 287 ? -3.065 9.940 12.185 1.00 68.06 287 TRP A C 1
ATOM 2229 O O . TRP A 1 287 ? -3.799 9.744 11.222 1.00 68.06 287 TRP A O 1
ATOM 2239 N N . ASP A 1 288 ? -2.053 10.805 12.146 1.00 75.44 288 ASP A N 1
ATOM 2240 C CA . ASP A 1 288 ? -1.662 11.518 10.929 1.00 75.44 288 ASP A CA 1
ATOM 2241 C C . ASP A 1 288 ? -0.678 10.712 10.070 1.00 75.44 288 ASP A C 1
ATOM 2243 O O . ASP A 1 288 ? -0.136 11.231 9.094 1.00 75.44 288 ASP A O 1
ATOM 2247 N N . TRP A 1 289 ? -0.414 9.453 10.428 1.00 86.56 289 TRP A N 1
ATOM 2248 C CA . TRP A 1 289 ? 0.473 8.602 9.651 1.00 86.56 289 TRP A CA 1
ATOM 2249 C C . TRP A 1 289 ? -0.313 7.943 8.520 1.00 86.56 289 TRP A C 1
ATOM 2251 O O . TRP A 1 289 ? -1.467 7.537 8.664 1.00 86.56 289 TRP A O 1
ATOM 2261 N N . VAL A 1 290 ? 0.345 7.791 7.384 1.00 92.12 290 VAL A N 1
ATOM 2262 C CA . VAL A 1 290 ? -0.115 6.974 6.278 1.00 92.12 290 VAL A CA 1
ATOM 2263 C C . VAL A 1 290 ? -0.209 5.538 6.769 1.00 92.12 290 VAL A C 1
ATOM 2265 O O . VAL A 1 290 ? 0.716 4.995 7.380 1.00 92.12 290 VAL A O 1
ATOM 2268 N N . ARG A 1 291 ? -1.346 4.918 6.479 1.00 90.94 291 ARG A N 1
ATOM 2269 C CA . ARG A 1 291 ? -1.576 3.498 6.680 1.00 90.94 291 ARG A CA 1
ATOM 2270 C C . ARG A 1 291 ? -1.209 2.753 5.410 1.00 90.94 291 ARG A C 1
ATOM 2272 O O . ARG A 1 291 ? -1.701 3.103 4.339 1.00 90.94 291 ARG A O 1
ATOM 2279 N N . LEU A 1 292 ? -0.379 1.727 5.537 1.00 95.94 292 LEU A N 1
ATOM 2280 C CA . LEU A 1 292 ? 0.039 0.868 4.441 1.00 95.94 292 LEU A CA 1
ATOM 2281 C C . LEU A 1 292 ? -0.542 -0.527 4.625 1.00 95.94 292 LEU A C 1
ATOM 2283 O O . LEU A 1 292 ? -0.304 -1.191 5.634 1.00 95.94 292 LEU A O 1
ATOM 2287 N N . GLY A 1 293 ? -1.303 -0.958 3.630 1.00 95.31 293 GLY A N 1
ATOM 2288 C CA . GLY A 1 293 ? -1.725 -2.329 3.411 1.00 95.31 293 GLY A CA 1
ATOM 2289 C C . GLY A 1 293 ? -0.884 -2.973 2.319 1.00 95.31 293 GLY A C 1
ATOM 2290 O O . GLY A 1 293 ? -0.370 -2.286 1.439 1.00 95.31 293 GLY A O 1
ATOM 2291 N N . ARG A 1 294 ? -0.738 -4.294 2.363 1.00 97.62 294 ARG A N 1
ATOM 2292 C CA . ARG A 1 294 ? 0.106 -5.032 1.420 1.00 97.62 294 ARG A CA 1
ATOM 2293 C C . ARG A 1 294 ? -0.483 -6.387 1.072 1.00 97.62 294 ARG A C 1
ATOM 2295 O O . ARG A 1 294 ? -1.082 -7.018 1.944 1.00 97.62 294 ARG A O 1
ATOM 2302 N N . ALA A 1 295 ? -0.316 -6.805 -0.178 1.00 97.19 295 ALA A N 1
ATOM 2303 C CA . ALA A 1 295 ? -0.677 -8.134 -0.658 1.00 97.19 295 ALA A CA 1
ATOM 2304 C C . ALA A 1 295 ? 0.191 -8.542 -1.856 1.00 97.19 295 ALA A C 1
ATOM 2306 O O . ALA A 1 295 ? 0.689 -7.690 -2.593 1.00 97.19 295 ALA A O 1
ATOM 2307 N N . LYS A 1 296 ? 0.329 -9.850 -2.060 1.00 97.38 296 LYS A N 1
ATOM 2308 C CA . LYS A 1 296 ? 1.003 -10.460 -3.206 1.00 97.38 296 LYS A CA 1
ATOM 2309 C C . LYS A 1 296 ? 0.113 -11.565 -3.768 1.00 97.38 296 LYS A C 1
ATOM 2311 O O . LYS A 1 296 ? -0.498 -12.300 -2.993 1.00 97.38 296 LYS A O 1
ATOM 2316 N N . VAL A 1 297 ? 0.035 -11.680 -5.089 1.00 98.00 297 VAL A N 1
ATOM 2317 C CA . VAL A 1 297 ? -0.699 -12.752 -5.775 1.00 98.00 297 VAL A CA 1
ATOM 2318 C C . VAL A 1 297 ? 0.088 -13.228 -6.991 1.00 98.00 297 VAL A C 1
ATOM 2320 O O . VAL A 1 297 ? 0.672 -12.410 -7.700 1.00 98.00 297 VAL A O 1
ATOM 2323 N N . THR A 1 298 ? 0.123 -14.540 -7.219 1.00 98.12 298 THR A N 1
ATOM 2324 C CA . THR A 1 298 ? 0.738 -15.133 -8.413 1.00 98.12 298 THR A CA 1
ATOM 2325 C C . THR A 1 298 ? -0.044 -14.730 -9.659 1.00 98.12 298 THR A C 1
ATOM 2327 O O . THR A 1 298 ? -1.276 -14.833 -9.680 1.00 98.12 298 THR A O 1
ATOM 2330 N N . ILE A 1 299 ? 0.678 -14.289 -10.683 1.00 97.62 299 ILE A N 1
ATOM 2331 C CA . ILE A 1 299 ? 0.175 -13.927 -12.012 1.00 97.62 299 ILE A CA 1
ATOM 2332 C C . ILE A 1 299 ? 0.869 -14.731 -13.120 1.00 97.62 299 ILE A C 1
ATOM 2334 O O . ILE A 1 299 ? 0.746 -14.372 -14.285 1.00 97.62 299 ILE A O 1
ATOM 2338 N N . THR A 1 300 ? 1.598 -15.798 -12.789 1.00 96.75 300 THR A N 1
ATOM 2339 C CA . THR A 1 300 ? 2.125 -16.758 -13.768 1.00 96.75 300 THR A CA 1
ATOM 2340 C C . THR A 1 300 ? 0.993 -17.221 -14.698 1.00 96.75 300 THR A C 1
ATOM 2342 O O . THR A 1 300 ? -0.067 -17.611 -14.196 1.00 96.75 300 THR A O 1
ATOM 2345 N N . PRO A 1 301 ? 1.161 -17.128 -16.030 1.00 92.56 301 PRO A N 1
ATOM 2346 C CA . PRO A 1 301 ? 0.137 -17.552 -16.977 1.00 92.56 301 PRO A CA 1
ATOM 2347 C C . PRO A 1 301 ? -0.022 -19.080 -16.980 1.00 92.56 301 PRO A C 1
ATOM 2349 O O . PRO A 1 301 ? 0.896 -19.796 -16.573 1.00 92.56 301 PRO A O 1
ATOM 2352 N N . PRO A 1 302 ? -1.162 -19.605 -17.457 1.00 89.56 302 PRO A N 1
ATOM 2353 C CA . PRO A 1 302 ? -1.281 -21.033 -17.724 1.00 89.56 302 PRO A CA 1
ATOM 2354 C C . PRO A 1 302 ? -0.332 -21.452 -18.865 1.00 89.56 302 PRO A C 1
ATOM 2356 O O . PRO A 1 302 ? 0.012 -20.642 -19.723 1.00 89.56 302 PRO A O 1
ATOM 2359 N N . LEU A 1 303 ? 0.099 -22.719 -18.882 1.00 87.88 303 LEU A N 1
ATOM 2360 C CA . LEU A 1 303 ? 1.093 -23.224 -19.849 1.00 87.88 303 LEU A CA 1
ATOM 2361 C C . LEU A 1 303 ? 0.597 -23.248 -21.307 1.00 87.88 303 LEU A C 1
ATOM 2363 O O . LEU A 1 303 ? 1.410 -23.341 -22.220 1.00 87.88 303 LEU A O 1
ATOM 2367 N N . ASP A 1 304 ? -0.718 -23.170 -21.535 1.00 86.38 304 ASP A N 1
ATOM 2368 C CA . ASP A 1 304 ? -1.315 -23.035 -22.871 1.00 86.38 304 ASP A CA 1
ATOM 2369 C C . ASP A 1 304 ? -1.276 -21.588 -23.401 1.00 86.38 304 ASP A C 1
ATOM 2371 O O . ASP A 1 304 ? -1.637 -21.351 -24.555 1.00 86.38 304 ASP A O 1
ATOM 2375 N N . ALA A 1 305 ? -0.849 -20.618 -22.585 1.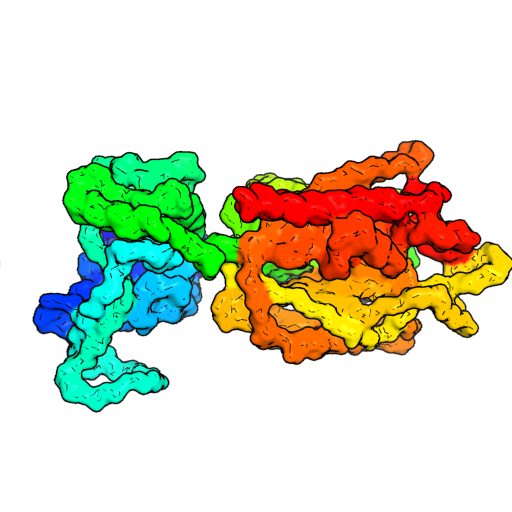00 85.62 305 ALA A N 1
ATOM 2376 C CA . ALA A 1 305 ? -0.594 -19.256 -23.031 1.00 85.62 305 ALA A CA 1
ATOM 2377 C C . ALA A 1 305 ? 0.710 -19.165 -23.841 1.00 85.62 305 ALA A C 1
ATOM 2379 O O . ALA A 1 305 ? 1.589 -20.024 -23.772 1.00 85.62 305 ALA A O 1
ATOM 2380 N N . LEU A 1 306 ? 0.860 -18.065 -24.580 1.00 83.62 306 LEU A N 1
ATOM 2381 C CA . LEU A 1 306 ? 2.103 -17.748 -25.278 1.00 83.62 306 LEU A CA 1
ATOM 2382 C C . LEU A 1 306 ? 2.930 -16.744 -24.469 1.00 83.62 306 LEU A C 1
ATOM 2384 O O . LEU A 1 306 ? 2.407 -15.723 -24.001 1.00 83.62 306 LEU A O 1
ATOM 2388 N N . ALA A 1 307 ? 4.227 -17.007 -24.341 1.00 78.25 307 ALA A N 1
ATOM 2389 C CA . ALA A 1 307 ? 5.193 -16.038 -23.844 1.00 78.25 307 ALA A CA 1
ATOM 2390 C C . ALA A 1 307 ? 5.528 -15.013 -24.937 1.00 78.25 307 ALA A C 1
ATOM 2392 O O . ALA A 1 307 ? 5.491 -15.315 -26.133 1.00 78.25 307 ALA A O 1
ATOM 2393 N N . ASN A 1 308 ? 5.868 -13.789 -24.532 1.00 66.19 308 ASN A N 1
ATOM 2394 C CA . ASN A 1 308 ? 6.568 -12.851 -25.407 1.00 66.19 308 ASN A CA 1
ATOM 2395 C C . ASN A 1 308 ? 7.726 -12.234 -24.660 1.00 66.19 308 ASN A C 1
ATOM 2397 O O . ASN A 1 308 ? 7.548 -11.547 -23.652 1.00 66.19 308 ASN A O 1
ATOM 2401 N N . HIS A 1 309 ? 8.906 -12.458 -25.221 1.00 63.53 309 HIS A N 1
ATOM 2402 C CA . HIS A 1 309 ? 10.140 -12.132 -24.562 1.00 63.53 309 HIS A CA 1
ATOM 2403 C C . HIS A 1 309 ? 10.661 -10.712 -24.814 1.00 63.53 309 HIS A C 1
ATOM 2405 O O . HIS A 1 309 ? 11.829 -10.425 -24.585 1.00 63.53 309 HIS A O 1
ATOM 2411 N N . GLY A 1 310 ? 9.865 -9.818 -25.409 1.00 62.94 310 GLY A N 1
ATOM 2412 C CA . GLY A 1 310 ? 10.398 -8.550 -25.929 1.00 62.94 310 GLY A CA 1
ATOM 2413 C C . GLY A 1 310 ? 11.457 -8.747 -27.032 1.00 62.94 310 GLY A C 1
ATOM 2414 O O . GLY A 1 310 ? 12.051 -7.774 -27.485 1.00 62.94 310 GLY A O 1
ATOM 2415 N N . TRP A 1 311 ? 11.669 -9.995 -27.473 1.00 68.75 311 TRP A N 1
ATOM 2416 C CA . TRP A 1 311 ? 12.662 -10.429 -28.457 1.00 68.75 311 TRP A CA 1
ATOM 2417 C C . TRP A 1 311 ? 12.038 -10.826 -29.805 1.00 68.75 311 TRP A C 1
ATOM 2419 O O . TRP A 1 311 ? 12.776 -11.113 -30.743 1.00 68.75 311 TRP A O 1
ATOM 2429 N N . GLY A 1 312 ? 10.704 -10.844 -29.940 1.00 68.75 312 GLY A N 1
ATOM 2430 C CA . GLY A 1 312 ? 10.049 -11.201 -31.203 1.00 68.75 312 GLY A CA 1
ATOM 2431 C C . GLY A 1 312 ? 8.597 -11.666 -31.071 1.00 68.75 312 GLY A C 1
ATOM 2432 O O . GLY A 1 312 ? 7.842 -11.164 -30.237 1.00 68.75 312 GLY A O 1
ATOM 2433 N N . GLU A 1 313 ? 8.203 -12.598 -31.944 1.00 71.50 313 GLU A N 1
ATOM 2434 C CA . GLU A 1 313 ? 6.850 -13.168 -31.993 1.00 71.50 313 GLU A CA 1
ATOM 2435 C C . GLU A 1 313 ? 6.530 -14.039 -30.768 1.00 71.50 313 GLU A C 1
ATOM 2437 O O . GLU A 1 313 ? 7.416 -14.529 -30.068 1.00 71.50 313 GLU A O 1
ATOM 2442 N N . ALA A 1 314 ? 5.233 -14.219 -30.509 1.00 78.62 314 ALA A N 1
ATOM 2443 C CA . ALA A 1 314 ? 4.744 -15.029 -29.401 1.00 78.62 314 ALA A CA 1
ATOM 2444 C C . ALA A 1 314 ? 5.162 -16.502 -29.565 1.00 78.62 314 ALA A C 1
ATOM 2446 O O . ALA A 1 314 ? 4.989 -17.071 -30.644 1.00 78.62 314 ALA A O 1
ATOM 2447 N N . ALA A 1 315 ? 5.655 -17.128 -28.495 1.00 82.75 315 ALA A N 1
ATOM 2448 C CA . ALA A 1 315 ? 6.139 -18.509 -28.510 1.00 82.75 315 ALA A CA 1
ATOM 2449 C C . ALA A 1 315 ? 5.487 -19.362 -27.403 1.00 82.75 315 ALA A C 1
ATOM 2451 O O . ALA A 1 315 ? 5.087 -18.813 -26.371 1.00 82.75 315 ALA A O 1
ATOM 2452 N N . PRO A 1 316 ? 5.367 -20.693 -27.586 1.00 88.44 316 PRO A N 1
ATOM 2453 C CA . PRO A 1 316 ? 4.901 -21.592 -26.531 1.00 88.44 316 PRO A CA 1
ATOM 2454 C C . PRO A 1 316 ? 5.800 -21.544 -25.292 1.00 88.44 316 PRO A C 1
ATOM 2456 O O . PRO A 1 316 ? 7.011 -21.371 -25.412 1.00 88.44 316 PRO A O 1
ATOM 2459 N N . ILE A 1 317 ? 5.212 -21.738 -24.113 1.00 90.75 317 ILE A N 1
ATOM 2460 C CA . ILE A 1 317 ? 5.949 -21.853 -22.849 1.00 90.75 317 ILE A CA 1
ATOM 2461 C C . ILE A 1 317 ? 6.436 -23.301 -22.697 1.00 90.75 317 ILE A C 1
ATOM 2463 O O . ILE A 1 317 ? 5.622 -24.223 -22.672 1.00 90.75 317 ILE A O 1
ATOM 2467 N N . GLN A 1 318 ? 7.749 -23.507 -22.583 1.00 91.31 318 GLN A N 1
ATOM 2468 C CA . GLN A 1 318 ? 8.347 -24.822 -22.321 1.00 91.31 318 GLN A CA 1
ATOM 2469 C C . GLN A 1 318 ? 8.551 -25.092 -20.828 1.00 91.31 318 GLN A C 1
ATOM 2471 O O . GLN A 1 318 ? 8.420 -26.237 -20.403 1.00 91.31 318 GLN A O 1
ATOM 2476 N N . ASP A 1 319 ? 8.871 -24.063 -20.040 1.00 92.00 319 ASP A N 1
ATOM 2477 C CA . ASP A 1 319 ? 9.135 -24.211 -18.605 1.00 92.00 319 ASP A CA 1
ATOM 2478 C C . ASP A 1 319 ? 8.837 -22.922 -17.815 1.00 92.00 319 ASP A C 1
ATOM 2480 O O . ASP A 1 319 ? 8.781 -21.822 -18.374 1.00 92.00 319 ASP A O 1
ATOM 2484 N N . VAL A 1 320 ? 8.664 -23.050 -16.499 1.00 95.56 320 VAL A N 1
ATOM 2485 C CA . VAL A 1 320 ? 8.481 -21.944 -15.548 1.00 95.56 320 VAL A CA 1
ATOM 2486 C C . VAL A 1 320 ? 9.571 -22.039 -14.485 1.00 95.56 320 VAL A C 1
ATOM 2488 O O . VAL A 1 320 ? 9.502 -22.868 -13.580 1.00 95.56 320 VAL A O 1
ATOM 2491 N N . LEU A 1 321 ? 10.577 -21.168 -14.578 1.00 95.81 321 LEU A N 1
ATOM 2492 C CA . LEU A 1 321 ? 11.733 -21.190 -13.678 1.00 95.81 321 LEU A CA 1
ATOM 2493 C C . LEU A 1 321 ? 11.411 -20.585 -12.306 1.00 95.81 321 LEU A C 1
ATOM 2495 O O . LEU A 1 321 ? 11.918 -21.047 -11.282 1.00 95.81 321 LEU A O 1
ATOM 2499 N N . ASP A 1 322 ? 10.560 -19.559 -12.284 1.00 96.81 322 ASP A N 1
ATOM 2500 C CA . ASP A 1 322 ? 9.982 -18.973 -11.078 1.00 96.81 322 ASP A CA 1
ATOM 2501 C C . ASP A 1 322 ? 8.656 -18.263 -11.381 1.00 96.81 322 ASP A C 1
ATOM 2503 O O . ASP A 1 322 ? 8.377 -17.866 -12.513 1.00 96.81 322 ASP A O 1
ATOM 2507 N N . ASP A 1 323 ? 7.826 -18.126 -10.345 1.00 97.31 323 ASP A N 1
ATOM 2508 C CA . ASP A 1 323 ? 6.520 -17.486 -10.452 1.00 97.31 323 ASP A CA 1
ATOM 2509 C C . ASP A 1 323 ? 6.619 -15.977 -10.699 1.00 97.31 323 ASP A C 1
ATOM 2511 O O . ASP A 1 323 ? 7.389 -15.260 -10.055 1.00 97.31 323 ASP A O 1
ATOM 2515 N N . LEU A 1 324 ? 5.709 -15.479 -11.532 1.00 98.25 324 LEU A N 1
ATOM 2516 C CA . LEU A 1 324 ? 5.459 -14.054 -11.698 1.00 98.25 324 LEU A CA 1
ATOM 2517 C C . LEU A 1 324 ? 4.455 -13.586 -10.645 1.00 98.25 324 LEU A C 1
ATOM 2519 O O . LEU A 1 324 ? 3.445 -14.255 -10.397 1.00 98.25 324 LEU A O 1
ATOM 2523 N N . TYR A 1 325 ? 4.664 -12.407 -10.060 1.00 98.62 325 TYR A N 1
ATOM 2524 C CA . TYR A 1 325 ? 3.767 -11.856 -9.048 1.00 98.62 325 TYR A CA 1
ATOM 2525 C C . TYR A 1 325 ? 3.247 -10.459 -9.387 1.00 98.62 325 TYR A C 1
ATOM 2527 O O . TYR A 1 325 ? 3.947 -9.603 -9.927 1.00 98.62 325 TYR A O 1
ATOM 2535 N N . ALA A 1 326 ? 2.009 -10.204 -8.962 1.00 98.69 326 ALA A N 1
ATOM 2536 C CA . ALA A 1 326 ? 1.522 -8.860 -8.702 1.00 98.69 326 ALA A CA 1
ATOM 2537 C C . ALA A 1 326 ? 1.719 -8.540 -7.218 1.00 98.69 326 ALA A C 1
ATOM 2539 O O . ALA A 1 326 ? 1.158 -9.204 -6.338 1.00 98.69 326 ALA A O 1
ATOM 2540 N N . ARG A 1 327 ? 2.508 -7.504 -6.939 1.00 98.75 327 ARG A N 1
ATOM 2541 C CA . ARG A 1 327 ? 2.791 -6.994 -5.595 1.00 98.75 327 ARG A CA 1
ATOM 2542 C C . ARG A 1 327 ? 2.108 -5.653 -5.405 1.00 98.75 327 ARG A C 1
ATOM 2544 O O . ARG A 1 327 ? 2.301 -4.727 -6.189 1.00 98.75 327 ARG A O 1
ATOM 2551 N N . VAL A 1 328 ? 1.288 -5.560 -4.367 1.00 98.69 328 VAL A N 1
ATOM 2552 C CA . VAL A 1 328 ? 0.399 -4.424 -4.138 1.00 98.69 328 VAL A CA 1
ATOM 2553 C C . VAL A 1 328 ? 0.725 -3.757 -2.816 1.00 98.69 328 VAL A C 1
ATOM 2555 O O . VAL A 1 328 ? 0.686 -4.403 -1.767 1.00 98.69 328 VAL A O 1
ATOM 2558 N N . LEU A 1 329 ? 0.941 -2.444 -2.866 1.00 98.69 329 LEU A N 1
ATOM 2559 C CA . LEU A 1 329 ? 0.967 -1.558 -1.708 1.00 98.69 329 LEU A CA 1
ATOM 2560 C C . LEU A 1 329 ? -0.236 -0.610 -1.777 1.00 98.69 329 LEU A C 1
ATOM 2562 O O . LEU A 1 329 ? -0.406 0.147 -2.732 1.00 98.69 329 LEU A O 1
ATOM 2566 N N . PHE A 1 330 ? -1.080 -0.660 -0.754 1.00 97.81 330 PHE A N 1
ATOM 2567 C CA . PHE A 1 330 ? -2.241 0.205 -0.575 1.00 97.81 330 PHE A CA 1
ATOM 2568 C C . PHE A 1 330 ? -1.907 1.263 0.471 1.00 97.81 330 PHE A C 1
ATOM 2570 O O . PHE A 1 330 ? -1.615 0.918 1.611 1.00 97.81 330 PHE A O 1
ATOM 2577 N N . PHE A 1 331 ? -1.987 2.538 0.122 1.00 96.81 331 PHE A N 1
ATOM 2578 C CA . PHE A 1 331 ? -1.727 3.648 1.030 1.00 96.81 331 PHE A CA 1
ATOM 2579 C C . PHE A 1 331 ? -3.026 4.389 1.327 1.00 96.81 331 PHE A C 1
ATOM 2581 O O . PHE A 1 331 ? -3.765 4.744 0.409 1.00 96.81 331 PHE A O 1
ATOM 2588 N N . ARG A 1 332 ? -3.287 4.678 2.602 1.00 91.44 332 ARG A N 1
ATOM 2589 C CA . ARG A 1 332 ? -4.399 5.528 3.036 1.00 91.44 332 ARG A CA 1
ATOM 2590 C C . ARG A 1 332 ? -3.912 6.597 4.003 1.00 91.44 332 ARG A C 1
ATOM 2592 O O . ARG A 1 332 ? -3.236 6.292 4.977 1.00 91.44 332 ARG A O 1
ATOM 2599 N N . LEU A 1 333 ? -4.309 7.839 3.762 1.00 87.75 333 LEU A N 1
ATOM 2600 C CA . LEU A 1 333 ? -4.148 8.952 4.691 1.00 87.75 333 LEU A CA 1
ATOM 2601 C C . LEU A 1 333 ? -5.470 9.705 4.777 1.00 87.75 333 LEU A C 1
ATOM 2603 O O . LEU A 1 333 ? -5.819 10.456 3.860 1.00 87.75 333 LEU A O 1
ATOM 2607 N N . LYS A 1 334 ? -6.199 9.521 5.882 1.00 79.69 334 LYS A N 1
ATOM 2608 C CA . LYS A 1 334 ? -7.573 10.028 6.022 1.00 79.69 334 LYS A CA 1
ATOM 2609 C C . LYS A 1 334 ? -8.415 9.494 4.845 1.00 79.69 334 LYS A C 1
ATOM 2611 O O . LYS A 1 334 ? -8.342 8.312 4.525 1.00 79.69 334 LYS A O 1
ATOM 2616 N N . GLU A 1 335 ? -9.140 10.366 4.151 1.00 73.44 335 GLU A N 1
ATOM 2617 C CA . GLU A 1 335 ? -9.954 10.011 2.975 1.00 73.44 335 GLU A CA 1
ATOM 2618 C C . GLU A 1 335 ? -9.111 9.750 1.703 1.00 73.44 335 GLU A C 1
ATOM 2620 O O . GLU A 1 335 ? -9.629 9.260 0.702 1.00 73.44 335 GLU A O 1
ATOM 2625 N N . LYS A 1 336 ? -7.813 10.101 1.690 1.00 85.12 336 LYS A N 1
ATOM 2626 C CA . LYS A 1 336 ? -6.955 9.915 0.510 1.00 85.12 336 LYS A CA 1
ATOM 2627 C C . LYS A 1 336 ? -6.470 8.478 0.439 1.00 85.12 336 LYS A C 1
ATOM 2629 O O . LYS A 1 336 ? -5.897 7.972 1.400 1.00 85.12 336 LYS A O 1
ATOM 2634 N N . VAL A 1 337 ? -6.622 7.866 -0.727 1.00 92.00 337 VAL A N 1
ATOM 2635 C CA . VAL A 1 337 ? -6.133 6.519 -1.022 1.00 92.00 337 VAL A CA 1
ATOM 2636 C C . VAL A 1 337 ? -5.250 6.572 -2.259 1.00 92.00 337 VAL A C 1
ATOM 2638 O O . VAL A 1 337 ? -5.604 7.260 -3.213 1.00 92.00 337 VAL A O 1
ATOM 2641 N N . HIS A 1 338 ? -4.138 5.839 -2.242 1.00 97.00 338 HIS A N 1
ATOM 2642 C CA . HIS A 1 338 ? -3.291 5.586 -3.408 1.00 97.00 338 HIS A CA 1
ATOM 2643 C C . HIS A 1 338 ? -2.892 4.112 -3.453 1.00 97.00 338 HIS A C 1
ATOM 2645 O O . HIS A 1 338 ? -2.631 3.515 -2.411 1.00 97.00 338 HIS A O 1
ATOM 2651 N N . ILE A 1 339 ? -2.822 3.519 -4.640 1.00 98.38 339 ILE A N 1
ATOM 2652 C CA . ILE A 1 339 ? -2.429 2.120 -4.836 1.00 98.38 339 ILE A CA 1
ATOM 2653 C C . ILE A 1 339 ? -1.187 2.084 -5.722 1.00 98.38 339 ILE A C 1
ATOM 2655 O O . ILE A 1 339 ? -1.171 2.703 -6.779 1.00 98.38 339 ILE A O 1
ATOM 2659 N N . LEU A 1 340 ? -0.165 1.337 -5.311 1.00 98.69 340 LEU A N 1
ATOM 2660 C CA . LEU A 1 340 ? 1.005 1.016 -6.124 1.00 98.69 340 LEU A CA 1
ATOM 2661 C C . LEU A 1 340 ? 1.030 -0.488 -6.401 1.00 98.69 340 LEU A C 1
ATOM 2663 O O . LEU A 1 340 ? 1.056 -1.289 -5.468 1.00 98.69 340 LEU A O 1
ATOM 2667 N N . ILE A 1 341 ? 1.039 -0.853 -7.677 1.00 98.81 341 ILE A N 1
ATOM 2668 C CA . ILE A 1 341 ? 1.037 -2.227 -8.173 1.00 98.81 341 ILE A CA 1
ATOM 2669 C C . ILE A 1 341 ? 2.330 -2.428 -8.962 1.00 98.81 341 ILE A C 1
ATOM 2671 O O . ILE A 1 341 ? 2.577 -1.707 -9.923 1.00 98.81 341 ILE A O 1
ATOM 2675 N N . SER A 1 342 ? 3.150 -3.388 -8.549 1.00 98.75 342 SER A N 1
ATOM 2676 C CA . SER A 1 342 ? 4.343 -3.845 -9.266 1.00 98.75 342 SER A CA 1
ATOM 2677 C C . SER A 1 342 ? 4.038 -5.217 -9.864 1.00 98.75 342 SER A C 1
ATOM 2679 O O . SER A 1 342 ? 3.625 -6.119 -9.134 1.00 98.75 342 SER A O 1
ATOM 2681 N N . LEU A 1 343 ? 4.157 -5.345 -11.182 1.00 98.62 343 LEU A N 1
ATOM 2682 C CA . LEU A 1 343 ? 3.831 -6.545 -11.947 1.00 98.62 343 LEU A CA 1
ATOM 2683 C C . LEU A 1 343 ? 5.107 -7.128 -12.545 1.00 98.62 343 LEU A C 1
ATOM 2685 O O . LEU A 1 343 ? 5.814 -6.425 -13.270 1.00 98.62 343 LEU A O 1
ATOM 2689 N N . ASP A 1 344 ? 5.366 -8.410 -12.299 1.00 98.06 344 ASP A N 1
ATOM 2690 C CA . ASP A 1 344 ? 6.432 -9.155 -12.973 1.00 98.06 344 ASP A CA 1
ATOM 2691 C C . ASP A 1 344 ? 6.037 -9.443 -14.432 1.00 98.06 344 ASP A C 1
ATOM 2693 O O . ASP A 1 344 ? 5.645 -10.549 -14.786 1.00 98.06 344 ASP A O 1
ATOM 2697 N N . LEU A 1 345 ? 6.067 -8.401 -15.266 1.00 95.31 345 LEU A N 1
ATOM 2698 C CA . LEU A 1 345 ? 5.679 -8.399 -16.678 1.00 95.31 345 LEU A CA 1
ATOM 2699 C C . LEU A 1 345 ? 6.648 -7.526 -17.486 1.00 95.31 345 LEU A C 1
ATOM 2701 O O . LEU A 1 345 ? 7.297 -6.636 -16.927 1.00 95.31 345 LEU A O 1
ATOM 2705 N N . LEU A 1 346 ? 6.675 -7.728 -18.805 1.00 92.94 346 LEU A N 1
ATOM 2706 C CA . LEU A 1 346 ? 7.452 -6.915 -19.745 1.00 92.94 346 LEU A CA 1
ATOM 2707 C C . LEU A 1 346 ? 7.010 -5.448 -19.704 1.00 92.94 346 LEU A C 1
ATOM 2709 O O . LEU A 1 346 ? 7.797 -4.544 -19.454 1.00 92.94 346 LEU A O 1
ATOM 2713 N N . ILE A 1 347 ? 5.726 -5.199 -19.926 1.00 91.69 347 ILE A N 1
ATOM 2714 C CA . ILE A 1 347 ? 5.114 -3.868 -19.931 1.00 91.69 347 ILE A CA 1
ATOM 2715 C C . ILE A 1 347 ? 3.657 -3.999 -19.490 1.00 91.69 347 ILE A C 1
ATOM 2717 O O . ILE A 1 347 ? 3.134 -5.109 -19.434 1.00 91.69 347 ILE A O 1
ATOM 2721 N N . THR A 1 348 ? 2.991 -2.878 -19.208 1.00 92.12 348 THR A N 1
ATOM 2722 C CA . THR A 1 348 ? 1.529 -2.832 -19.089 1.00 92.12 348 THR A CA 1
ATOM 2723 C C . THR A 1 348 ? 0.994 -1.847 -20.129 1.00 92.12 348 THR A C 1
ATOM 2725 O O . THR A 1 348 ? 1.083 -0.641 -19.909 1.00 92.12 348 THR A O 1
ATOM 2728 N N . PRO A 1 349 ? 0.466 -2.336 -21.260 1.00 89.44 349 PRO A N 1
ATOM 2729 C CA . PRO A 1 349 ? -0.130 -1.501 -22.300 1.00 89.44 349 PRO A CA 1
ATOM 2730 C C . PRO A 1 349 ? -1.309 -0.694 -21.767 1.00 89.44 349 PRO A C 1
ATOM 2732 O O . PRO A 1 349 ? -1.990 -1.140 -20.832 1.00 89.44 349 PRO A O 1
ATOM 2735 N N . LYS A 1 350 ? -1.596 0.445 -22.400 1.00 88.75 350 LYS A N 1
ATOM 2736 C CA . LYS A 1 350 ? -2.678 1.352 -22.017 1.00 88.75 350 LYS A CA 1
ATOM 2737 C C . LYS A 1 350 ? -3.995 0.634 -21.782 1.00 88.75 350 LYS A C 1
ATOM 2739 O O . LYS A 1 350 ? -4.606 0.810 -20.734 1.00 88.75 350 LYS A O 1
ATOM 2744 N N . GLU A 1 351 ? -4.410 -0.211 -22.715 1.00 89.88 351 GLU A N 1
ATOM 2745 C CA . GLU A 1 351 ? -5.706 -0.886 -22.681 1.00 89.88 351 GLU A CA 1
ATOM 2746 C C . GLU A 1 351 ? -5.803 -1.863 -21.504 1.00 89.88 351 GLU A C 1
ATOM 2748 O O . GLU A 1 351 ? -6.868 -2.036 -20.916 1.00 89.88 351 GLU A O 1
ATOM 2753 N N . VAL A 1 352 ? -4.691 -2.510 -21.142 1.00 92.31 352 VAL A N 1
ATOM 2754 C CA . VAL A 1 352 ? -4.620 -3.412 -19.982 1.00 92.31 352 VAL A CA 1
ATOM 2755 C C . VAL A 1 352 ? -4.585 -2.610 -18.681 1.00 92.31 352 VAL A C 1
ATOM 2757 O O . VAL A 1 352 ? -5.291 -2.944 -17.730 1.00 92.31 352 VAL A O 1
ATOM 2760 N N . SER A 1 353 ? -3.802 -1.530 -18.643 1.00 94.62 353 SER A N 1
ATOM 2761 C CA . SER A 1 353 ? -3.721 -0.616 -17.500 1.00 94.62 353 SER A CA 1
ATOM 2762 C C . SER A 1 353 ? -5.083 0.006 -17.190 1.00 94.62 353 SER A C 1
ATOM 2764 O O . SER A 1 353 ? -5.524 -0.033 -16.041 1.00 94.62 353 SER A O 1
ATOM 2766 N N . ASP A 1 354 ? -5.781 0.506 -18.211 1.00 94.25 354 ASP A N 1
ATOM 2767 C CA . ASP A 1 354 ? -7.120 1.085 -18.098 1.00 94.25 354 ASP A CA 1
ATOM 2768 C C . ASP A 1 354 ? -8.131 0.025 -17.631 1.00 94.25 354 ASP A C 1
ATOM 2770 O O . ASP A 1 354 ? -8.830 0.267 -16.649 1.00 94.25 354 ASP A O 1
ATOM 2774 N N . LYS A 1 355 ? -8.124 -1.195 -18.203 1.00 95.25 355 LYS A N 1
ATOM 2775 C CA . LYS A 1 355 ? -8.957 -2.320 -17.719 1.00 95.25 355 LYS A CA 1
ATOM 2776 C C . LYS A 1 355 ? -8.775 -2.567 -16.212 1.00 95.25 355 LYS A C 1
ATOM 2778 O O . LYS A 1 355 ? -9.762 -2.677 -15.485 1.00 95.25 355 LYS A O 1
ATOM 2783 N N . ILE A 1 356 ? -7.531 -2.643 -15.723 1.00 96.62 356 ILE A N 1
ATOM 2784 C CA . ILE A 1 356 ? -7.240 -2.855 -14.291 1.00 96.62 356 ILE A CA 1
ATOM 2785 C C . ILE A 1 356 ? -7.746 -1.671 -13.452 1.00 96.62 356 ILE A C 1
ATOM 2787 O O . ILE A 1 356 ? -8.381 -1.868 -12.411 1.00 96.62 356 ILE A O 1
ATOM 2791 N N . ARG A 1 357 ? -7.465 -0.439 -13.886 1.00 96.81 357 ARG A N 1
ATOM 2792 C CA . ARG A 1 357 ? -7.826 0.792 -13.165 1.00 96.81 357 ARG A CA 1
ATOM 2793 C C . ARG A 1 357 ? -9.326 0.985 -13.066 1.00 96.81 357 ARG A C 1
ATOM 2795 O O . ARG A 1 357 ? -9.814 1.268 -11.974 1.00 96.81 357 ARG A O 1
ATOM 2802 N N . ASP A 1 358 ? -10.038 0.810 -14.168 1.00 94.62 358 ASP A N 1
ATOM 2803 C CA . ASP A 1 358 ? -11.485 0.979 -14.238 1.00 94.62 358 ASP A CA 1
ATOM 2804 C C . ASP A 1 358 ? -12.183 -0.076 -13.387 1.00 94.62 358 ASP A C 1
ATOM 2806 O O . ASP A 1 358 ? -13.073 0.251 -12.599 1.00 94.62 358 ASP A O 1
ATOM 2810 N N . HIS A 1 359 ? -11.718 -1.328 -13.454 1.00 94.50 359 HIS A N 1
ATOM 2811 C CA . HIS A 1 359 ? -12.246 -2.396 -12.614 1.00 94.50 359 HIS A CA 1
ATOM 2812 C C . HIS A 1 359 ? -12.061 -2.076 -11.123 1.00 94.50 359 HIS A C 1
ATOM 2814 O O . HIS A 1 359 ? -13.005 -2.192 -10.338 1.00 94.50 359 HIS A O 1
ATOM 2820 N N . LEU A 1 360 ? -10.875 -1.619 -10.715 1.00 93.94 360 LEU A N 1
ATOM 2821 C CA . LEU A 1 360 ? -10.613 -1.203 -9.335 1.00 93.94 360 LEU A CA 1
ATOM 2822 C C . LEU A 1 360 ? -11.460 0.006 -8.920 1.00 93.94 360 LEU A C 1
ATOM 2824 O O . LEU A 1 360 ? -12.027 0.007 -7.824 1.00 93.94 360 LEU A O 1
ATOM 2828 N N . ALA A 1 361 ? -11.575 1.016 -9.782 1.00 89.88 361 ALA A N 1
ATOM 2829 C CA . ALA A 1 361 ? -12.339 2.226 -9.504 1.00 89.88 361 ALA A CA 1
ATOM 2830 C C . ALA A 1 361 ? -13.824 1.919 -9.269 1.00 89.88 361 ALA A C 1
ATOM 2832 O O . ALA A 1 361 ? -14.405 2.396 -8.291 1.00 89.88 361 ALA A O 1
ATOM 2833 N N . GLN A 1 362 ? -14.405 1.050 -10.102 1.00 85.56 362 GLN A N 1
ATOM 2834 C CA . GLN A 1 362 ? -15.796 0.603 -9.991 1.00 85.56 362 GLN A CA 1
ATOM 2835 C C . GLN A 1 362 ? -16.068 -0.186 -8.702 1.00 85.56 362 GLN A C 1
ATOM 2837 O O . GLN A 1 362 ? -17.131 -0.037 -8.101 1.00 85.56 362 GLN A O 1
ATOM 2842 N N . HIS A 1 363 ? -15.118 -1.012 -8.250 1.00 79.62 363 HIS A N 1
ATOM 2843 C CA . HIS A 1 363 ? -15.342 -1.942 -7.135 1.00 79.62 363 HIS A CA 1
ATOM 2844 C C . HIS A 1 363 ? -14.837 -1.446 -5.773 1.00 79.62 363 HIS A C 1
ATOM 2846 O O . HIS A 1 363 ? -15.205 -2.024 -4.745 1.00 79.62 363 HIS A O 1
ATOM 2852 N N . MET A 1 364 ? -13.983 -0.418 -5.736 1.00 76.06 364 MET A N 1
ATOM 2853 C CA . MET A 1 364 ? -13.317 0.033 -4.505 1.00 76.06 364 MET A CA 1
ATOM 2854 C C . MET A 1 364 ? -13.532 1.512 -4.161 1.00 76.06 364 MET A C 1
ATOM 2856 O O . MET A 1 364 ? -13.010 1.956 -3.140 1.00 76.06 364 MET A O 1
ATOM 2860 N N . SER A 1 365 ? -14.310 2.264 -4.951 1.00 74.62 365 SER A N 1
ATOM 2861 C CA . SER A 1 365 ? -14.537 3.710 -4.759 1.00 74.62 365 SER A CA 1
ATOM 2862 C C . SER A 1 365 ? -13.231 4.516 -4.704 1.00 74.62 365 SER A C 1
ATOM 2864 O O . SER A 1 365 ? -13.065 5.413 -3.876 1.00 74.62 365 SER A O 1
ATOM 2866 N N . ILE A 1 366 ? -12.276 4.174 -5.572 1.00 84.00 366 ILE A N 1
ATOM 2867 C CA . ILE A 1 366 ? -10.968 4.835 -5.691 1.00 84.00 366 ILE A CA 1
ATOM 2868 C C . ILE A 1 366 ? -10.886 5.479 -7.075 1.00 84.00 366 ILE A C 1
ATOM 2870 O O . ILE A 1 366 ? -11.300 4.879 -8.059 1.00 84.00 366 ILE A O 1
ATOM 2874 N N . SER A 1 367 ? -10.347 6.696 -7.170 1.00 89.00 367 SER A N 1
ATOM 2875 C CA . SER A 1 367 ? -10.103 7.318 -8.477 1.00 89.00 367 SER A CA 1
ATOM 2876 C C . SER A 1 367 ? -9.039 6.539 -9.254 1.00 89.00 367 SER A C 1
ATOM 2878 O O . SER A 1 367 ? -7.981 6.231 -8.701 1.00 89.00 367 SER A O 1
ATOM 2880 N N . ALA A 1 368 ? -9.275 6.294 -10.546 1.00 91.56 368 ALA A N 1
ATOM 2881 C CA . ALA A 1 368 ? -8.302 5.673 -11.446 1.00 91.56 368 ALA A CA 1
ATOM 2882 C C . ALA A 1 368 ? -6.953 6.420 -11.470 1.00 91.56 368 ALA A C 1
ATOM 2884 O O . ALA A 1 368 ? -5.905 5.798 -11.638 1.00 91.56 368 ALA A O 1
ATOM 2885 N N . GLU A 1 369 ? -6.951 7.736 -11.230 1.00 92.00 369 GLU A N 1
ATOM 2886 C CA . GLU A 1 369 ? -5.743 8.574 -11.151 1.00 92.00 369 GLU A CA 1
ATOM 2887 C C . GLU A 1 369 ? -4.862 8.274 -9.926 1.00 92.00 369 GLU A C 1
ATOM 2889 O O . GLU A 1 369 ? -3.674 8.596 -9.927 1.00 92.00 369 GLU A O 1
ATOM 2894 N N . ASN A 1 370 ? -5.427 7.642 -8.893 1.00 94.50 370 ASN A N 1
ATOM 2895 C CA . ASN A 1 370 ? -4.733 7.256 -7.661 1.00 94.50 370 ASN A CA 1
ATOM 2896 C C . ASN A 1 370 ? -4.223 5.811 -7.691 1.00 94.50 370 ASN A C 1
ATOM 2898 O O . ASN A 1 370 ? -3.826 5.254 -6.668 1.00 94.50 370 ASN A O 1
ATOM 2902 N N . ILE A 1 371 ? -4.264 5.180 -8.858 1.00 97.56 371 ILE A N 1
ATOM 2903 C CA . ILE A 1 371 ? -3.708 3.854 -9.077 1.00 97.56 371 ILE A CA 1
ATOM 2904 C C . ILE A 1 371 ? -2.390 4.050 -9.827 1.00 97.56 371 ILE A C 1
ATOM 2906 O O . ILE A 1 371 ? -2.267 4.898 -10.710 1.00 97.56 371 ILE A O 1
ATOM 2910 N N . THR A 1 372 ? -1.366 3.306 -9.459 1.00 98.31 372 THR A N 1
ATOM 2911 C CA . THR A 1 372 ? -0.081 3.273 -10.147 1.00 98.31 372 THR A CA 1
ATOM 2912 C C . THR A 1 372 ? 0.204 1.824 -10.477 1.00 98.31 372 THR A C 1
ATOM 2914 O O . THR A 1 372 ? 0.154 0.978 -9.586 1.00 98.31 372 THR A O 1
ATOM 2917 N N . ILE A 1 373 ? 0.489 1.541 -11.742 1.00 98.56 373 ILE A N 1
ATOM 2918 C CA . ILE A 1 373 ? 0.846 0.202 -12.212 1.00 98.56 373 ILE A CA 1
ATOM 2919 C C . ILE A 1 373 ? 2.238 0.309 -12.804 1.00 98.56 373 ILE A C 1
ATOM 2921 O O . ILE A 1 373 ? 2.484 1.209 -13.595 1.00 98.56 373 ILE A O 1
ATOM 2925 N N . VAL A 1 374 ? 3.144 -0.563 -12.395 1.00 98.31 374 VAL A N 1
ATOM 2926 C CA . VAL A 1 374 ? 4.538 -0.571 -12.827 1.00 98.31 374 VAL A CA 1
ATOM 2927 C C . VAL A 1 374 ? 4.897 -1.993 -13.215 1.00 98.31 374 VAL A C 1
ATOM 2929 O O . VAL A 1 374 ? 4.703 -2.906 -12.418 1.00 98.31 374 VAL A O 1
ATOM 2932 N N . SER A 1 375 ? 5.430 -2.183 -14.412 1.00 97.69 375 SER A N 1
ATOM 2933 C CA . SER A 1 375 ? 5.978 -3.473 -14.838 1.00 97.69 375 SER A CA 1
ATOM 2934 C C . SER A 1 375 ? 7.455 -3.554 -14.469 1.00 97.69 375 SER A C 1
ATOM 2936 O O . SER A 1 375 ? 8.160 -2.569 -14.637 1.00 97.69 375 SER A O 1
ATOM 2938 N N . THR A 1 376 ? 7.951 -4.686 -13.967 1.00 97.81 376 THR A N 1
ATOM 2939 C CA . THR A 1 376 ? 9.385 -4.855 -13.637 1.00 97.81 376 THR A CA 1
ATOM 2940 C C . THR A 1 376 ? 10.289 -4.911 -14.863 1.00 97.81 376 THR A C 1
ATOM 2942 O O . THR A 1 376 ? 11.505 -4.767 -14.731 1.00 97.81 376 THR A O 1
ATOM 2945 N N . HIS A 1 377 ? 9.669 -5.068 -16.032 1.00 95.88 377 HIS A N 1
ATOM 2946 C CA . HIS A 1 377 ? 10.284 -5.190 -17.338 1.00 95.88 377 HIS A CA 1
ATOM 2947 C C . HIS A 1 377 ? 10.981 -6.524 -17.594 1.00 95.88 377 HIS A C 1
ATOM 2949 O O . HIS A 1 377 ? 11.858 -6.595 -18.443 1.00 95.88 377 HIS A O 1
ATOM 2955 N N . THR A 1 378 ? 10.586 -7.597 -16.896 1.00 94.12 378 THR A N 1
ATOM 2956 C CA . THR A 1 378 ? 11.058 -8.944 -17.255 1.00 94.12 378 THR A CA 1
ATOM 2957 C C . THR A 1 378 ? 10.693 -9.276 -18.703 1.00 94.12 378 THR A C 1
ATOM 2959 O O . THR A 1 378 ? 9.542 -9.153 -19.122 1.00 94.12 378 THR A O 1
ATOM 2962 N N . HIS A 1 379 ? 11.687 -9.739 -19.452 1.00 91.56 379 HIS A N 1
ATOM 2963 C CA . HIS A 1 379 ? 11.549 -10.235 -20.815 1.00 91.56 379 HIS A CA 1
ATOM 2964 C C . HIS A 1 379 ? 11.076 -11.697 -20.862 1.00 91.56 379 HIS A C 1
ATOM 2966 O O . HIS A 1 379 ? 11.253 -12.366 -21.864 1.00 91.56 379 HIS A O 1
ATOM 2972 N N . TYR A 1 380 ? 10.510 -12.252 -19.791 1.00 91.25 380 TYR A N 1
ATOM 2973 C CA . TYR A 1 380 ? 10.154 -13.676 -19.731 1.00 91.25 380 TYR A CA 1
ATOM 2974 C C . TYR A 1 380 ? 8.771 -13.871 -19.102 1.00 91.25 380 TYR A C 1
ATOM 2976 O O . TYR A 1 380 ? 8.587 -14.648 -18.169 1.00 91.25 380 TYR A O 1
ATOM 2984 N N . GLY A 1 381 ? 7.791 -13.112 -19.606 1.00 90.38 381 GLY A N 1
ATOM 2985 C CA . GLY A 1 381 ? 6.392 -13.152 -19.177 1.00 90.38 381 GLY A CA 1
ATOM 2986 C C . GLY A 1 381 ? 5.400 -13.442 -20.317 1.00 90.38 381 GLY A C 1
ATOM 2987 O O . GLY A 1 381 ? 5.792 -13.559 -21.482 1.00 90.38 381 GLY A O 1
ATOM 2988 N N . PRO A 1 382 ? 4.096 -13.554 -20.003 1.00 88.94 382 PRO A N 1
ATOM 2989 C CA . PRO A 1 382 ? 3.057 -13.776 -21.004 1.00 88.94 382 PRO A CA 1
ATOM 2990 C C . PRO A 1 382 ? 2.913 -12.604 -21.972 1.00 88.94 382 PRO A C 1
ATOM 2992 O O . PRO A 1 382 ? 3.085 -11.435 -21.613 1.00 88.94 382 PRO A O 1
ATOM 2995 N N . HIS A 1 383 ? 2.495 -12.912 -23.198 1.00 80.75 383 HIS A N 1
ATOM 2996 C CA . HIS A 1 383 ? 2.175 -11.903 -24.196 1.00 80.75 383 HIS A CA 1
ATOM 2997 C C . HIS A 1 383 ? 0.816 -11.241 -23.901 1.00 80.75 383 HIS A C 1
ATOM 2999 O O . HIS A 1 383 ? -0.241 -11.796 -24.204 1.00 80.75 383 HIS A O 1
ATOM 3005 N N . ILE A 1 384 ? 0.828 -10.007 -23.385 1.00 84.56 384 ILE A N 1
ATOM 3006 C CA . ILE A 1 384 ? -0.403 -9.251 -23.067 1.00 84.56 384 ILE A CA 1
ATOM 3007 C C . ILE A 1 384 ? -0.796 -8.178 -24.103 1.00 84.56 384 ILE A C 1
ATOM 3009 O O . ILE A 1 384 ? -1.748 -7.430 -23.880 1.00 84.56 384 ILE A O 1
ATOM 3013 N N . GLY A 1 385 ? -0.103 -8.146 -25.249 1.00 74.69 385 GLY A N 1
ATOM 3014 C CA . GLY A 1 385 ? -0.415 -7.308 -26.419 1.00 74.69 385 GLY A CA 1
ATOM 3015 C C . GLY A 1 385 ? 0.229 -5.921 -26.356 1.00 74.69 385 GLY A C 1
ATOM 3016 O O . GLY A 1 385 ? 0.122 -5.274 -25.341 1.00 74.69 385 GLY A O 1
ATOM 3017 N N . SER A 1 386 ? 0.897 -5.429 -27.398 1.00 71.94 386 SER A N 1
ATOM 3018 C CA . SER A 1 386 ? 1.256 -4.009 -27.564 1.00 71.94 386 SER A CA 1
ATOM 3019 C C . SER A 1 386 ? 1.472 -3.677 -29.037 1.00 71.94 386 SER A C 1
ATOM 3021 O O . SER A 1 386 ? 2.487 -4.044 -29.632 1.00 71.94 386 SER A O 1
ATOM 3023 N N . ASP A 1 387 ? 0.527 -2.949 -29.626 1.00 65.69 387 ASP A N 1
ATOM 3024 C CA . ASP A 1 387 ? 0.586 -2.569 -31.043 1.00 65.69 387 ASP A CA 1
ATOM 3025 C C . ASP A 1 387 ? 1.712 -1.553 -31.322 1.00 65.69 387 ASP A C 1
ATOM 3027 O O . ASP A 1 387 ? 2.224 -1.461 -32.440 1.00 65.69 387 ASP A O 1
ATOM 3031 N N . LEU A 1 388 ? 2.155 -0.839 -30.280 1.00 64.69 388 LEU A N 1
ATOM 3032 C CA . LEU A 1 388 ? 3.246 0.134 -30.331 1.00 64.69 388 LEU A CA 1
ATOM 3033 C C . LEU A 1 388 ? 4.623 -0.498 -30.528 1.00 64.69 388 LEU A C 1
ATOM 3035 O O . LEU A 1 388 ? 5.435 0.060 -31.259 1.00 64.69 388 LEU A O 1
ATOM 3039 N N . LEU A 1 389 ? 4.903 -1.632 -29.881 1.00 60.00 389 LEU A N 1
ATOM 3040 C CA . LEU A 1 389 ? 6.211 -2.291 -29.971 1.00 60.00 389 LEU A CA 1
ATOM 3041 C C . LEU A 1 389 ? 6.441 -2.944 -31.337 1.00 60.00 389 LEU A C 1
ATOM 3043 O O . LEU A 1 389 ? 7.566 -2.962 -31.830 1.00 60.00 389 LEU A O 1
ATOM 3047 N N . TRP A 1 390 ? 5.373 -3.452 -31.953 1.00 55.53 390 TRP A N 1
ATOM 3048 C CA . TRP A 1 390 ? 5.478 -4.369 -33.091 1.00 55.53 390 TRP A CA 1
ATOM 3049 C C . TRP A 1 390 ? 4.956 -3.793 -34.411 1.00 55.53 390 TRP A C 1
ATOM 3051 O O . TRP A 1 390 ? 5.076 -4.440 -35.452 1.00 55.53 390 TRP A O 1
ATOM 3061 N N . GLY A 1 391 ? 4.376 -2.584 -34.400 1.00 55.06 391 GLY A N 1
ATOM 3062 C CA . GLY A 1 391 ? 3.888 -1.900 -35.607 1.00 55.06 391 GLY A CA 1
ATOM 3063 C C . GLY A 1 391 ? 2.778 -2.653 -36.356 1.00 55.06 391 GLY A C 1
ATOM 3064 O O . GLY A 1 391 ? 2.475 -2.329 -37.504 1.00 55.06 391 GLY A O 1
ATOM 3065 N N . LYS A 1 392 ? 2.199 -3.676 -35.719 1.00 59.62 392 LYS A N 1
ATOM 3066 C CA . LYS A 1 392 ? 1.127 -4.560 -36.187 1.00 59.62 392 LYS A CA 1
ATOM 3067 C C . LYS A 1 392 ? 0.308 -4.996 -34.974 1.00 59.62 392 LYS A C 1
ATOM 3069 O O . LYS A 1 392 ? 0.830 -4.998 -33.859 1.00 59.62 392 LYS A O 1
ATOM 3074 N N . LYS A 1 393 ? -0.945 -5.410 -35.203 1.00 63.34 393 LYS A N 1
ATOM 3075 C CA . LYS A 1 393 ? -1.795 -5.973 -34.148 1.00 63.34 393 LYS A CA 1
ATOM 3076 C C . LYS A 1 393 ? -1.119 -7.211 -33.567 1.00 63.34 393 LYS A C 1
ATOM 3078 O O . LYS A 1 393 ? -0.964 -8.216 -34.259 1.00 63.34 393 LYS A O 1
ATOM 3083 N N . SER A 1 394 ? -0.676 -7.102 -32.326 1.00 68.94 394 SER A N 1
ATOM 3084 C CA . SER A 1 394 ? 0.077 -8.166 -31.660 1.00 68.94 394 SER A CA 1
ATOM 3085 C C . SER A 1 394 ? -0.858 -9.196 -31.015 1.00 68.94 394 SER A C 1
ATOM 3087 O O . SER A 1 394 ? -2.028 -8.908 -30.752 1.00 68.94 394 SER A O 1
ATOM 3089 N N . TYR A 1 395 ? -0.359 -10.414 -30.784 1.00 76.56 395 TYR A N 1
ATOM 3090 C CA . TYR A 1 395 ? -1.126 -11.460 -30.103 1.00 76.56 395 TYR A CA 1
ATOM 3091 C C . TYR A 1 395 ? -1.564 -10.991 -28.705 1.00 76.56 395 TYR A C 1
ATOM 3093 O O . TYR A 1 395 ? -0.857 -10.248 -28.027 1.00 76.56 395 TYR A O 1
ATOM 3101 N N . ARG A 1 396 ? -2.743 -11.411 -28.249 1.00 80.44 396 ARG A N 1
ATOM 3102 C CA . ARG A 1 396 ? -3.265 -11.045 -26.930 1.00 80.44 396 ARG A CA 1
ATOM 3103 C C . ARG A 1 396 ? -4.122 -12.180 -26.391 1.00 80.44 396 ARG A C 1
ATOM 3105 O O . ARG A 1 396 ? -5.142 -12.501 -26.994 1.00 80.44 396 ARG A O 1
ATOM 3112 N N . ASP A 1 397 ? -3.733 -12.754 -25.254 1.00 85.88 397 ASP A N 1
ATOM 3113 C CA . ASP A 1 397 ? -4.590 -13.703 -24.540 1.00 85.88 397 ASP A CA 1
ATOM 3114 C C . ASP A 1 397 ? -5.539 -12.937 -23.605 1.00 85.88 397 ASP A C 1
ATOM 3116 O O . ASP A 1 397 ? -5.185 -12.561 -22.486 1.00 85.88 397 ASP A O 1
ATOM 3120 N N . GLU A 1 398 ? -6.756 -12.666 -24.083 1.00 89.88 398 GLU A N 1
ATOM 3121 C CA . GLU A 1 398 ? -7.776 -11.965 -23.290 1.00 89.88 398 GLU A CA 1
ATOM 3122 C C . GLU A 1 398 ? -8.187 -12.752 -22.039 1.00 89.88 398 GLU A C 1
ATOM 3124 O O . GLU A 1 398 ? -8.505 -12.130 -21.027 1.00 89.88 398 GLU A O 1
ATOM 3129 N N . ARG A 1 399 ? -8.119 -14.095 -22.055 1.00 91.50 399 ARG A N 1
ATOM 3130 C CA . ARG A 1 399 ? -8.460 -14.911 -20.876 1.00 91.50 399 ARG A CA 1
ATOM 3131 C C . ARG A 1 399 ? -7.487 -14.612 -19.742 1.00 91.50 399 ARG A C 1
ATOM 3133 O O . ARG A 1 399 ? -7.910 -14.341 -18.620 1.00 91.50 399 ARG A O 1
ATOM 3140 N N . TYR A 1 400 ? -6.190 -14.610 -20.055 1.00 92.62 400 TYR A N 1
ATOM 3141 C CA . TYR A 1 400 ? -5.149 -14.285 -19.083 1.00 92.62 400 TYR A CA 1
ATOM 3142 C C . TYR A 1 400 ? -5.275 -12.842 -18.577 1.00 92.62 400 TYR A C 1
ATOM 3144 O O . TYR A 1 400 ? -5.091 -12.581 -17.390 1.00 92.62 400 TYR A O 1
ATOM 3152 N N . ILE A 1 401 ? -5.620 -11.893 -19.449 1.00 93.88 401 ILE A N 1
ATOM 3153 C CA . ILE A 1 401 ? -5.776 -10.485 -19.058 1.00 93.88 401 ILE A CA 1
ATOM 3154 C C . ILE A 1 401 ? -6.961 -10.291 -18.113 1.00 93.88 401 ILE A C 1
ATOM 3156 O O . ILE A 1 401 ? -6.828 -9.583 -17.112 1.00 93.88 401 ILE A O 1
ATOM 3160 N N . ASP A 1 402 ? -8.101 -10.919 -18.388 1.00 94.62 402 ASP A N 1
ATOM 3161 C CA . ASP A 1 402 ? -9.264 -10.838 -17.503 1.00 94.62 402 ASP A CA 1
ATOM 3162 C C . ASP A 1 402 ? -8.961 -11.500 -16.145 1.00 94.62 402 ASP A C 1
ATOM 3164 O O . ASP A 1 402 ? -9.289 -10.959 -15.083 1.00 94.62 402 ASP A O 1
ATOM 3168 N N . GLU A 1 403 ? -8.233 -12.619 -16.149 1.00 95.31 403 GLU A N 1
ATOM 3169 C CA . GLU A 1 403 ? -7.745 -13.260 -14.929 1.00 95.31 403 GLU A CA 1
ATOM 3170 C C . GLU A 1 403 ? -6.773 -12.361 -14.142 1.00 95.31 403 GLU A C 1
ATOM 3172 O O . GLU A 1 403 ? -6.914 -12.214 -12.921 1.00 95.31 403 GLU A O 1
ATOM 3177 N N . LEU A 1 404 ? -5.827 -11.709 -14.822 1.00 96.69 404 LEU A N 1
ATOM 3178 C CA . LEU A 1 404 ? -4.899 -10.740 -14.237 1.00 96.69 404 LEU A CA 1
ATOM 3179 C C . LEU A 1 404 ? -5.663 -9.603 -13.542 1.00 96.69 404 LEU A C 1
ATOM 3181 O O . LEU A 1 404 ? -5.371 -9.293 -12.383 1.00 96.69 404 LEU A O 1
ATOM 3185 N N . VAL A 1 405 ? -6.671 -9.021 -14.201 1.00 97.00 405 VAL A N 1
ATOM 3186 C CA . VAL A 1 405 ? -7.525 -7.958 -13.635 1.00 97.00 405 VAL A CA 1
ATOM 3187 C C . VAL A 1 405 ? -8.190 -8.422 -12.337 1.00 97.00 405 VAL A C 1
ATOM 3189 O O . VAL A 1 405 ? -8.148 -7.712 -11.323 1.00 97.00 405 VAL A O 1
ATOM 3192 N N . HIS A 1 406 ? -8.768 -9.624 -12.326 1.00 95.00 406 HIS A N 1
ATOM 3193 C CA . HIS A 1 406 ? -9.428 -10.171 -11.141 1.00 95.00 406 HIS A CA 1
ATOM 3194 C C . HIS A 1 406 ? -8.447 -10.490 -10.006 1.00 95.00 406 HIS A C 1
ATOM 3196 O O . HIS A 1 406 ? -8.724 -10.154 -8.847 1.00 95.00 406 HIS A O 1
ATOM 3202 N N . ARG A 1 407 ? -7.288 -11.084 -10.313 1.00 97.50 407 ARG A N 1
ATOM 3203 C CA . ARG A 1 407 ? -6.238 -11.396 -9.326 1.00 97.50 407 ARG A CA 1
ATOM 3204 C C . ARG A 1 407 ? -5.701 -10.128 -8.672 1.00 97.50 407 ARG A C 1
ATOM 3206 O O . ARG A 1 407 ? -5.672 -10.041 -7.441 1.00 97.50 407 ARG A O 1
ATOM 3213 N N . VAL A 1 408 ? -5.354 -9.121 -9.473 1.00 97.88 408 VAL A N 1
ATOM 3214 C CA . VAL A 1 408 ? -4.895 -7.812 -8.985 1.00 97.88 408 VAL A CA 1
ATOM 3215 C C . VAL A 1 408 ? -5.972 -7.157 -8.119 1.00 97.88 408 VAL A C 1
ATOM 3217 O O . VAL A 1 408 ? -5.678 -6.716 -7.008 1.00 97.88 408 VAL A O 1
ATOM 3220 N N . THR A 1 409 ? -7.234 -7.168 -8.554 1.00 94.81 409 THR A N 1
ATOM 3221 C CA . THR A 1 409 ? -8.358 -6.623 -7.772 1.00 94.81 409 THR A CA 1
ATOM 3222 C C . THR A 1 409 ? -8.508 -7.315 -6.414 1.00 94.81 409 THR A C 1
ATOM 3224 O O . THR A 1 409 ? -8.653 -6.652 -5.379 1.00 94.81 409 THR A O 1
ATOM 3227 N N . GLY A 1 410 ? -8.418 -8.647 -6.385 1.00 90.25 410 GLY A N 1
ATOM 3228 C CA . GLY A 1 410 ? -8.421 -9.431 -5.152 1.00 90.25 410 GLY A CA 1
ATOM 3229 C C . GLY A 1 410 ? -7.279 -9.042 -4.210 1.00 90.25 410 GLY A C 1
ATOM 3230 O O . GLY A 1 410 ? -7.521 -8.790 -3.025 1.00 90.25 410 GLY A O 1
ATOM 3231 N N . ALA A 1 411 ? -6.060 -8.911 -4.739 1.00 96.56 411 ALA A N 1
ATOM 3232 C CA . ALA A 1 411 ? -4.886 -8.503 -3.972 1.00 96.56 411 ALA A CA 1
ATOM 3233 C C . ALA A 1 411 ? -5.034 -7.088 -3.390 1.00 96.56 411 ALA A C 1
ATOM 3235 O O . ALA A 1 411 ? -4.783 -6.886 -2.202 1.00 96.56 411 ALA A O 1
ATOM 3236 N N . VAL A 1 412 ? -5.524 -6.116 -4.164 1.00 96.06 412 VAL A N 1
ATOM 3237 C CA . VAL A 1 412 ? -5.767 -4.748 -3.669 1.00 96.06 412 VAL A CA 1
ATOM 3238 C C . VAL A 1 412 ? -6.801 -4.739 -2.540 1.00 96.06 412 VAL A C 1
ATOM 3240 O O . VAL A 1 412 ? -6.585 -4.095 -1.510 1.00 96.06 412 VAL A O 1
ATOM 3243 N N . ARG A 1 413 ? -7.886 -5.511 -2.663 1.00 86.88 413 ARG A N 1
ATOM 3244 C CA . ARG A 1 413 ? -8.894 -5.668 -1.598 1.00 86.88 413 ARG A CA 1
ATOM 3245 C C . ARG A 1 413 ? -8.340 -6.359 -0.349 1.00 86.88 413 ARG A C 1
ATOM 3247 O O . ARG A 1 413 ? -8.798 -6.078 0.759 1.00 86.88 413 ARG A O 1
ATOM 3254 N N . MET A 1 414 ? -7.397 -7.286 -0.498 1.00 85.19 414 MET A N 1
ATOM 3255 C CA . MET A 1 414 ? -6.701 -7.892 0.642 1.00 85.19 414 MET A CA 1
ATOM 3256 C C . MET A 1 414 ? -5.783 -6.877 1.321 1.00 85.19 414 MET A C 1
ATOM 3258 O O . MET A 1 414 ? -5.855 -6.727 2.541 1.00 85.19 414 MET A O 1
ATOM 3262 N N . ALA A 1 415 ? -4.992 -6.139 0.539 1.00 92.75 415 ALA A N 1
ATOM 3263 C CA . ALA A 1 415 ? -4.101 -5.099 1.034 1.00 92.75 415 ALA A CA 1
ATOM 3264 C C . ALA A 1 415 ? -4.883 -4.033 1.815 1.00 92.75 415 ALA A C 1
ATOM 3266 O O . ALA A 1 415 ? -4.527 -3.730 2.953 1.00 92.75 415 ALA A O 1
ATOM 3267 N N . SER A 1 416 ? -5.999 -3.535 1.273 1.00 86.12 416 SER A N 1
ATOM 3268 C CA . SER A 1 416 ? -6.792 -2.473 1.907 1.00 86.12 416 SER A CA 1
ATOM 3269 C C . SER A 1 416 ? -7.308 -2.842 3.303 1.00 86.12 416 SER A C 1
ATOM 3271 O O . SER A 1 416 ? -7.422 -1.974 4.164 1.00 86.12 416 SER A O 1
ATOM 3273 N N . LYS A 1 417 ? -7.587 -4.127 3.557 1.00 78.50 417 LYS A N 1
ATOM 3274 C CA . LYS A 1 417 ? -8.080 -4.636 4.852 1.00 78.50 417 LYS A CA 1
ATOM 3275 C C . LYS A 1 417 ? -6.997 -4.806 5.917 1.00 78.50 417 LYS A C 1
ATOM 3277 O O . LYS A 1 417 ? -7.314 -5.091 7.068 1.00 78.50 417 LYS A O 1
ATOM 3282 N N . GLN A 1 418 ? -5.730 -4.704 5.534 1.00 82.12 418 GLN A N 1
ATOM 3283 C CA . GLN A 1 418 ? -4.584 -4.960 6.409 1.00 82.12 418 GLN A CA 1
ATOM 3284 C C . GLN A 1 418 ? -3.735 -3.697 6.604 1.00 82.12 418 GLN A C 1
ATOM 3286 O O . GLN A 1 418 ? -2.580 -3.782 7.011 1.00 82.12 418 GLN A O 1
ATOM 3291 N N . ALA A 1 419 ? -4.290 -2.525 6.280 1.00 86.06 419 ALA A N 1
ATOM 3292 C CA . ALA A 1 419 ? -3.552 -1.277 6.301 1.00 86.06 419 ALA A CA 1
ATOM 3293 C C . ALA A 1 419 ? -3.275 -0.798 7.730 1.00 86.06 419 ALA A C 1
ATOM 3295 O O . ALA A 1 419 ? -4.207 -0.498 8.477 1.00 86.06 419 ALA A O 1
ATOM 3296 N N . ILE A 1 420 ? -2.003 -0.650 8.091 1.00 82.25 420 ILE A N 1
ATOM 3297 C CA . ILE A 1 420 ? -1.565 -0.181 9.415 1.00 82.25 420 ILE A CA 1
ATOM 3298 C C . ILE A 1 420 ? -0.662 1.049 9.291 1.00 82.25 420 ILE A C 1
ATOM 3300 O O . ILE A 1 420 ? -0.021 1.200 8.255 1.00 82.25 420 ILE A O 1
ATOM 3304 N N . PRO A 1 421 ? -0.600 1.938 10.300 1.00 86.56 421 PRO A N 1
ATOM 3305 C CA . PRO A 1 421 ? 0.317 3.080 10.284 1.00 86.56 421 PRO A CA 1
ATOM 3306 C C . PRO A 1 421 ? 1.761 2.645 10.029 1.00 86.56 421 PRO A C 1
ATOM 3308 O O . PRO A 1 421 ? 2.199 1.653 10.611 1.00 86.56 421 PRO A O 1
ATOM 3311 N N . VAL A 1 422 ? 2.502 3.391 9.208 1.00 92.56 422 VAL A N 1
ATOM 3312 C CA . VAL A 1 422 ? 3.902 3.067 8.895 1.00 92.56 422 VAL A CA 1
ATOM 3313 C C . VAL A 1 422 ? 4.853 4.247 9.042 1.00 92.56 422 VAL A C 1
ATOM 3315 O O . VAL A 1 422 ? 4.484 5.415 8.908 1.00 92.56 422 VAL A O 1
ATOM 3318 N N . THR A 1 423 ? 6.115 3.917 9.289 1.00 92.62 423 THR A N 1
ATOM 3319 C CA . THR A 1 423 ? 7.242 4.818 9.030 1.00 92.62 423 THR A CA 1
ATOM 3320 C C . THR A 1 423 ? 7.788 4.574 7.626 1.00 92.62 423 THR A C 1
ATOM 3322 O O . THR A 1 423 ? 7.575 3.507 7.052 1.00 92.62 423 THR A O 1
ATOM 3325 N N . VAL A 1 424 ? 8.491 5.556 7.068 1.00 95.25 424 VAL A N 1
ATOM 3326 C CA . VAL A 1 424 ? 9.141 5.470 5.763 1.00 95.25 424 VAL A CA 1
ATOM 3327 C C . VAL A 1 424 ? 10.608 5.868 5.865 1.00 95.25 424 VAL A C 1
ATOM 3329 O O . VAL A 1 424 ? 10.973 6.832 6.539 1.00 95.25 424 VAL A O 1
ATOM 3332 N N . ARG A 1 425 ? 11.472 5.126 5.172 1.00 93.06 425 ARG A N 1
ATOM 3333 C CA . ARG A 1 425 ? 12.886 5.477 4.998 1.00 93.06 425 ARG A CA 1
ATOM 3334 C C . ARG A 1 425 ? 13.310 5.244 3.560 1.00 93.06 425 ARG A C 1
ATOM 3336 O O . ARG A 1 425 ? 12.951 4.231 2.976 1.00 93.06 425 ARG A O 1
ATOM 3343 N N . GLN A 1 426 ? 14.144 6.125 3.025 1.00 93.88 426 GLN A N 1
ATOM 3344 C CA . GLN A 1 426 ? 14.840 5.914 1.756 1.00 93.88 426 GLN A CA 1
ATOM 3345 C C . GLN A 1 426 ? 16.316 5.607 2.026 1.00 93.88 426 GLN A C 1
ATOM 3347 O O . GLN A 1 426 ? 16.930 6.189 2.923 1.00 93.88 426 GLN A O 1
ATOM 3352 N N . LEU A 1 427 ? 16.902 4.686 1.263 1.00 94.00 427 LEU A N 1
ATOM 3353 C CA . LEU A 1 427 ? 18.339 4.421 1.290 1.00 94.00 427 LEU A CA 1
ATOM 3354 C C . LEU A 1 427 ? 18.855 4.151 -0.108 1.00 94.00 427 LEU A C 1
ATOM 3356 O O . LEU A 1 427 ? 18.344 3.256 -0.769 1.00 94.00 427 LEU A O 1
ATOM 3360 N N . THR A 1 428 ? 19.916 4.846 -0.498 1.00 94.81 428 THR A N 1
ATOM 3361 C CA . THR A 1 428 ? 20.656 4.533 -1.722 1.00 94.81 428 THR A CA 1
ATOM 3362 C C . THR A 1 428 ? 21.998 3.898 -1.375 1.00 94.81 428 THR A C 1
ATOM 3364 O O . THR A 1 428 ? 22.697 4.330 -0.449 1.00 94.81 428 THR A O 1
ATOM 3367 N N . ARG A 1 429 ? 22.359 2.847 -2.106 1.00 95.06 429 ARG A N 1
ATOM 3368 C CA . ARG A 1 429 ? 23.662 2.178 -2.055 1.00 95.06 429 ARG A CA 1
ATOM 3369 C C . ARG A 1 429 ? 24.153 1.921 -3.467 1.00 95.06 429 ARG A C 1
ATOM 3371 O O . ARG A 1 429 ? 23.358 1.832 -4.392 1.00 95.06 429 ARG A O 1
ATOM 3378 N N . LYS A 1 430 ? 25.467 1.785 -3.617 1.00 95.06 430 LYS A N 1
ATOM 3379 C CA . LYS A 1 430 ? 26.049 1.328 -4.873 1.00 95.06 430 LYS A CA 1
ATOM 3380 C C . LYS A 1 430 ? 26.091 -0.195 -4.862 1.00 95.06 430 LYS A C 1
ATOM 3382 O O . LYS A 1 430 ? 26.746 -0.774 -3.999 1.00 95.06 430 LYS A O 1
ATOM 3387 N N . VAL A 1 431 ? 25.388 -0.823 -5.795 1.00 94.88 431 VAL A N 1
ATOM 3388 C CA . VAL A 1 431 ? 25.407 -2.269 -6.021 1.00 94.88 431 VAL A CA 1
ATOM 3389 C C . VAL A 1 431 ? 25.717 -2.497 -7.487 1.00 94.88 431 VAL A C 1
ATOM 3391 O O . VAL A 1 431 ? 25.094 -1.894 -8.352 1.00 94.88 431 VAL A O 1
ATOM 3394 N N . ASP A 1 432 ? 26.712 -3.330 -7.758 1.00 91.94 432 ASP A N 1
ATOM 3395 C CA . ASP A 1 432 ? 27.138 -3.653 -9.114 1.00 91.94 432 ASP A CA 1
ATOM 3396 C C . ASP A 1 432 ? 26.650 -5.049 -9.490 1.00 91.94 432 ASP A C 1
ATOM 3398 O O . ASP A 1 432 ? 27.153 -6.025 -8.938 1.00 91.94 432 ASP A O 1
ATOM 3402 N N . ILE A 1 433 ? 25.687 -5.150 -10.401 1.00 91.12 433 ILE A N 1
ATOM 3403 C CA . ILE A 1 433 ? 25.235 -6.435 -10.962 1.00 91.12 433 ILE A CA 1
ATOM 3404 C C . ILE A 1 433 ? 25.827 -6.694 -12.355 1.00 91.12 433 ILE A C 1
ATOM 3406 O O . ILE A 1 433 ? 25.288 -7.481 -13.120 1.00 91.12 433 ILE A O 1
ATOM 3410 N N . GLY A 1 434 ? 26.908 -5.993 -12.714 1.00 88.00 434 GLY A N 1
ATOM 3411 C CA . GLY A 1 434 ? 27.497 -6.065 -14.048 1.00 88.00 434 GLY A CA 1
ATOM 3412 C C . GLY A 1 434 ? 26.818 -5.146 -15.063 1.00 88.00 434 GLY A C 1
ATOM 3413 O O . GLY A 1 434 ? 26.949 -5.377 -16.257 1.00 88.00 434 GLY A O 1
ATOM 3414 N N . ALA A 1 435 ? 26.103 -4.107 -14.622 1.00 88.06 435 ALA A N 1
ATOM 3415 C CA . ALA A 1 435 ? 25.443 -3.166 -15.523 1.00 88.06 435 ALA A CA 1
ATOM 3416 C C . ALA A 1 435 ? 26.458 -2.440 -16.430 1.00 88.06 435 ALA A C 1
ATOM 3418 O O . ALA A 1 435 ? 27.497 -1.956 -15.973 1.00 88.06 435 ALA A O 1
ATOM 3419 N N . ILE A 1 436 ? 26.134 -2.335 -17.715 1.00 86.75 436 ILE A N 1
ATOM 3420 C CA . ILE A 1 436 ? 26.871 -1.597 -18.738 1.00 86.75 436 ILE A CA 1
ATOM 3421 C C . ILE A 1 436 ? 25.926 -0.717 -19.550 1.00 86.75 436 ILE A C 1
ATOM 3423 O O . ILE A 1 436 ? 24.737 -1.005 -19.691 1.00 86.75 436 ILE A O 1
ATOM 3427 N N . ASN A 1 437 ? 26.480 0.353 -20.119 1.00 86.62 437 ASN A N 1
ATOM 3428 C CA . ASN A 1 437 ? 25.766 1.139 -21.109 1.00 86.62 437 ASN A CA 1
ATOM 3429 C C . ASN A 1 437 ? 25.806 0.401 -22.451 1.00 86.62 437 ASN A C 1
ATOM 3431 O O . ASN A 1 437 ? 26.885 0.115 -22.963 1.00 86.62 437 ASN A O 1
ATOM 3435 N N . ARG A 1 438 ? 24.653 0.077 -23.026 1.00 79.75 438 ARG A N 1
ATOM 3436 C CA . ARG A 1 438 ? 24.597 -0.712 -24.264 1.00 79.75 438 ARG A CA 1
ATOM 3437 C C . ARG A 1 438 ? 24.774 0.111 -25.538 1.00 79.75 438 ARG A C 1
ATOM 3439 O O . ARG A 1 438 ? 24.847 -0.467 -26.619 1.00 79.75 438 ARG A O 1
ATOM 3446 N N . ARG A 1 439 ? 24.869 1.444 -25.441 1.00 76.06 439 ARG A N 1
ATOM 3447 C CA . ARG A 1 439 ? 25.165 2.275 -26.611 1.00 76.06 439 ARG A CA 1
ATOM 3448 C C . ARG A 1 439 ? 26.625 2.125 -27.010 1.00 76.06 439 ARG A C 1
ATOM 3450 O O . ARG A 1 439 ? 27.544 2.342 -26.220 1.00 76.06 439 ARG A O 1
ATOM 3457 N N . ILE A 1 440 ? 26.814 1.816 -28.283 1.00 65.12 440 ILE A N 1
ATOM 3458 C CA . ILE A 1 440 ? 28.120 1.671 -28.908 1.00 65.12 440 ILE A CA 1
ATOM 3459 C C . ILE A 1 440 ? 28.270 2.767 -29.974 1.00 65.12 440 ILE A C 1
ATOM 3461 O O . ILE A 1 440 ? 27.347 2.974 -30.771 1.00 65.12 440 ILE A O 1
ATOM 3465 N N . PRO A 1 441 ? 29.413 3.471 -30.030 1.00 57.75 441 PRO A N 1
ATOM 3466 C CA . PRO A 1 441 ? 29.682 4.428 -31.087 1.00 57.75 441 PRO A CA 1
ATOM 3467 C C . PRO A 1 441 ? 29.948 3.667 -32.390 1.00 57.75 441 PRO A C 1
ATOM 3469 O O . PRO A 1 441 ? 30.874 2.864 -32.473 1.00 57.75 441 PRO A O 1
ATOM 3472 N N . VAL A 1 442 ? 29.129 3.911 -33.412 1.00 56.56 442 VAL A N 1
ATOM 3473 C CA . VAL A 1 442 ? 29.285 3.292 -34.736 1.00 56.56 442 VAL A CA 1
ATOM 3474 C C . VAL A 1 442 ? 29.998 4.260 -35.671 1.00 56.56 442 VAL A C 1
ATOM 3476 O O . VAL A 1 442 ? 29.544 5.384 -35.875 1.00 56.56 442 VAL A O 1
ATOM 3479 N N . LYS A 1 443 ? 31.119 3.821 -36.254 1.00 48.25 443 LYS A N 1
ATOM 3480 C CA . LYS A 1 443 ? 31.679 4.440 -37.461 1.00 48.25 443 LYS A CA 1
ATOM 3481 C C . LYS A 1 443 ? 30.963 3.799 -38.659 1.00 48.25 443 LYS A C 1
ATOM 3483 O O . LYS A 1 443 ? 30.996 2.581 -38.780 1.00 48.25 443 LYS A O 1
ATOM 3488 N N . ASN A 1 444 ? 30.348 4.612 -39.523 1.00 49.81 444 ASN A N 1
ATOM 3489 C CA . ASN A 1 444 ? 29.779 4.239 -40.837 1.00 49.81 444 ASN A CA 1
ATOM 3490 C C . ASN A 1 444 ? 28.336 3.686 -40.893 1.00 49.81 444 ASN A C 1
ATOM 3492 O O . ASN A 1 444 ? 28.062 2.773 -41.664 1.00 49.81 444 ASN A O 1
ATOM 3496 N N . GLY A 1 445 ? 27.382 4.277 -40.164 1.00 44.25 445 GLY A N 1
ATOM 3497 C CA . GLY A 1 445 ? 25.947 4.128 -40.486 1.00 44.25 445 GLY A CA 1
ATOM 3498 C C . GLY A 1 445 ? 25.324 2.739 -40.264 1.00 44.25 445 GLY A C 1
ATOM 3499 O O . GLY A 1 445 ? 24.165 2.531 -40.611 1.00 44.25 445 GLY A O 1
ATOM 3500 N N . SER A 1 446 ? 26.060 1.793 -39.682 1.00 44.84 446 SER A N 1
ATOM 3501 C CA . SER A 1 446 ? 25.547 0.497 -39.240 1.00 44.84 446 SER A CA 1
ATOM 3502 C C . SER A 1 446 ? 24.816 0.622 -37.897 1.00 44.84 446 SER A C 1
ATOM 3504 O O . SER A 1 446 ? 25.164 1.449 -37.056 1.00 44.84 446 SER A O 1
ATOM 3506 N N . VAL A 1 447 ? 23.780 -0.196 -37.685 1.00 48.88 447 VAL A N 1
ATOM 3507 C CA . VAL A 1 447 ? 23.097 -0.311 -36.386 1.00 48.88 447 VAL A CA 1
ATOM 3508 C C . VAL A 1 447 ? 24.006 -1.093 -35.445 1.00 48.88 447 VAL A C 1
ATOM 3510 O O . VAL A 1 447 ? 24.375 -2.226 -35.749 1.00 48.88 447 VAL A O 1
ATOM 3513 N N . SER A 1 448 ? 24.384 -0.505 -34.310 1.00 47.84 448 SER A N 1
ATOM 3514 C CA . SER A 1 448 ? 25.176 -1.224 -33.312 1.00 47.84 448 SER A CA 1
ATOM 3515 C C . SER A 1 448 ? 24.262 -1.888 -32.291 1.00 47.84 448 SER A C 1
ATOM 3517 O O . SER A 1 448 ? 23.671 -1.211 -31.449 1.00 47.84 448 SER A O 1
ATOM 3519 N N . TYR A 1 449 ? 24.149 -3.212 -32.375 1.00 51.09 449 TYR A N 1
ATOM 3520 C CA . TYR A 1 449 ? 23.608 -4.039 -31.304 1.00 51.09 449 TYR A CA 1
ATOM 3521 C C . TYR A 1 449 ? 24.752 -4.406 -30.361 1.00 51.09 449 TYR A C 1
ATOM 3523 O O . TYR A 1 449 ? 25.813 -4.851 -30.799 1.00 51.09 449 TYR A O 1
ATOM 3531 N N . ALA A 1 450 ? 24.530 -4.290 -29.055 1.00 47.38 450 ALA A N 1
ATOM 3532 C CA . ALA A 1 450 ? 25.504 -4.706 -28.049 1.00 47.38 450 ALA A CA 1
ATOM 3533 C C . ALA A 1 450 ? 25.764 -6.230 -28.002 1.00 47.38 450 ALA A C 1
ATOM 3535 O O . ALA A 1 450 ? 26.524 -6.695 -27.159 1.00 47.38 450 ALA A O 1
ATOM 3536 N N . HIS A 1 451 ? 25.193 -6.997 -28.937 1.00 49.78 451 HIS A N 1
ATOM 3537 C CA . HIS A 1 451 ? 25.555 -8.391 -29.197 1.00 49.78 451 HIS A CA 1
ATOM 3538 C C . HIS A 1 451 ? 26.909 -8.549 -29.916 1.00 49.78 451 HIS A C 1
ATOM 3540 O O . HIS A 1 451 ? 27.435 -9.658 -29.973 1.00 49.78 451 HIS A O 1
ATOM 3546 N N . ASN A 1 452 ? 27.506 -7.471 -30.440 1.00 47.12 452 ASN A N 1
ATOM 3547 C CA . ASN A 1 452 ? 28.804 -7.549 -31.112 1.00 47.12 452 ASN A CA 1
ATOM 3548 C C . ASN A 1 452 ? 29.953 -7.621 -30.095 1.00 47.12 452 ASN A C 1
ATOM 3550 O O . ASN A 1 452 ? 30.392 -6.609 -29.541 1.00 47.12 452 ASN A O 1
ATOM 3554 N N . ALA A 1 453 ? 30.452 -8.837 -29.873 1.00 43.34 453 ALA A N 1
ATOM 3555 C CA . ALA A 1 453 ? 31.694 -9.101 -29.159 1.00 43.34 453 ALA A CA 1
ATOM 3556 C C . ALA A 1 453 ? 32.835 -8.223 -29.717 1.00 43.34 453 ALA A C 1
ATOM 3558 O O . ALA A 1 453 ? 33.143 -8.278 -30.905 1.00 43.34 453 ALA A O 1
ATOM 3559 N N . GLY A 1 454 ? 33.454 -7.403 -28.858 1.00 48.06 454 GLY A N 1
ATOM 3560 C CA . GLY A 1 454 ? 34.675 -6.650 -29.185 1.00 48.06 454 GLY A CA 1
ATOM 3561 C C . GLY A 1 454 ? 34.593 -5.121 -29.108 1.00 48.06 454 GLY A C 1
ATOM 3562 O O . GLY A 1 454 ? 35.617 -4.468 -29.292 1.00 48.06 454 GLY A O 1
ATOM 3563 N N . LEU A 1 455 ? 33.430 -4.526 -28.811 1.00 51.16 455 LEU A N 1
ATOM 3564 C CA . LEU A 1 455 ? 33.293 -3.067 -28.672 1.00 51.16 455 LEU A CA 1
ATOM 3565 C C . LEU A 1 455 ? 33.156 -2.644 -27.204 1.00 51.16 455 LEU A C 1
ATOM 3567 O O . LEU A 1 455 ? 32.403 -3.240 -26.438 1.00 51.16 455 LEU A O 1
ATOM 3571 N N . THR A 1 456 ? 33.882 -1.592 -26.814 1.00 57.25 456 THR A N 1
ATOM 3572 C CA . THR A 1 456 ? 33.845 -1.024 -25.459 1.00 57.25 456 THR A CA 1
ATOM 3573 C C . THR A 1 456 ? 32.611 -0.128 -25.300 1.00 57.25 456 THR A C 1
ATOM 3575 O O . THR A 1 456 ? 32.506 0.865 -26.021 1.00 57.25 456 THR A O 1
ATOM 3578 N N . PRO A 1 457 ? 31.697 -0.417 -24.355 1.00 62.62 457 PRO A N 1
ATOM 3579 C CA . PRO A 1 457 ? 30.627 0.494 -23.950 1.00 62.62 457 PRO A CA 1
ATOM 3580 C C . PRO A 1 457 ? 31.113 1.926 -23.699 1.00 62.62 457 PRO A C 1
ATOM 3582 O O . PRO A 1 457 ? 32.038 2.132 -22.912 1.00 62.62 457 PRO A O 1
ATOM 3585 N N . THR A 1 458 ? 30.467 2.928 -24.301 1.00 64.62 458 THR A N 1
ATOM 3586 C CA . THR A 1 458 ? 30.788 4.346 -24.059 1.00 64.62 458 THR A CA 1
ATOM 3587 C C . THR A 1 458 ? 29.538 5.096 -23.606 1.00 64.62 458 THR A C 1
ATOM 3589 O O . THR A 1 458 ? 28.762 5.597 -24.415 1.00 64.62 458 THR A O 1
ATOM 3592 N N . GLY A 1 459 ? 29.315 5.168 -22.297 1.00 76.25 459 GLY A N 1
ATOM 3593 C CA . GLY A 1 459 ? 28.197 5.916 -21.729 1.00 76.25 459 GLY A CA 1
ATOM 3594 C C . GLY A 1 459 ? 28.126 5.782 -20.209 1.00 76.25 459 GLY A C 1
ATOM 3595 O O . GLY A 1 459 ? 28.819 4.939 -19.634 1.00 76.25 459 GLY A O 1
ATOM 3596 N N . PRO A 1 460 ? 27.317 6.615 -19.533 1.00 87.31 460 PRO A N 1
ATOM 3597 C CA . PRO A 1 460 ? 27.185 6.544 -18.087 1.00 87.31 460 PRO A CA 1
ATOM 3598 C C . PRO A 1 460 ? 26.526 5.226 -17.671 1.00 87.31 460 PRO A C 1
ATOM 3600 O O . PRO A 1 460 ? 25.649 4.706 -18.367 1.00 87.31 460 PRO A O 1
ATOM 3603 N N . ILE A 1 461 ? 26.953 4.718 -16.517 1.00 89.50 461 ILE A N 1
ATOM 3604 C CA . ILE A 1 461 ? 26.408 3.530 -15.859 1.00 89.50 461 ILE A CA 1
ATOM 3605 C C . ILE A 1 461 ? 25.958 3.945 -14.464 1.00 89.50 461 ILE A C 1
ATOM 3607 O O . ILE A 1 461 ? 26.681 4.663 -13.766 1.00 89.50 461 ILE A O 1
ATOM 3611 N N . SER A 1 462 ? 24.790 3.473 -14.034 1.00 90.44 462 SER A N 1
ATOM 3612 C CA . SER A 1 462 ? 24.331 3.660 -12.659 1.00 90.44 462 SER A CA 1
ATOM 3613 C C . SER A 1 462 ? 24.434 2.363 -11.878 1.00 90.44 462 SER A C 1
ATOM 3615 O O . SER A 1 462 ? 23.882 1.338 -12.260 1.00 90.44 462 SER A O 1
ATOM 3617 N N . LYS A 1 463 ? 25.121 2.444 -10.739 1.00 93.75 463 LYS A N 1
ATOM 3618 C CA . LYS A 1 463 ? 25.139 1.394 -9.711 1.00 93.75 463 LYS A CA 1
ATOM 3619 C C . LYS A 1 463 ? 24.209 1.741 -8.553 1.00 93.75 463 LYS A C 1
ATOM 3621 O O . LYS A 1 463 ? 24.204 1.042 -7.546 1.00 93.75 463 LYS A O 1
ATOM 3626 N N . ASP A 1 464 ? 23.481 2.850 -8.647 1.00 95.25 464 ASP A N 1
ATOM 3627 C CA . ASP A 1 464 ? 22.657 3.337 -7.553 1.00 95.25 464 ASP A CA 1
ATOM 3628 C C . ASP A 1 464 ? 21.406 2.460 -7.434 1.00 95.25 464 ASP A C 1
ATOM 3630 O O . ASP A 1 464 ? 20.529 2.460 -8.298 1.00 95.25 464 ASP A O 1
ATOM 3634 N N . PHE A 1 465 ? 21.354 1.709 -6.339 1.00 96.69 465 PHE A N 1
ATOM 3635 C CA . PHE A 1 465 ? 20.204 0.952 -5.888 1.00 96.69 465 PHE A CA 1
ATOM 3636 C C . PHE A 1 465 ? 19.552 1.690 -4.731 1.00 96.69 465 PHE A C 1
ATOM 3638 O O . PHE A 1 465 ? 20.163 1.871 -3.671 1.00 96.69 465 PHE A O 1
ATOM 3645 N N . THR A 1 466 ? 18.317 2.134 -4.941 1.00 96.56 466 THR A N 1
ATOM 3646 C CA . THR A 1 466 ? 17.528 2.804 -3.912 1.00 96.56 466 THR A CA 1
ATOM 3647 C C . THR A 1 466 ? 16.448 1.871 -3.402 1.00 96.56 466 THR A C 1
ATOM 3649 O O . THR A 1 466 ? 15.748 1.245 -4.183 1.00 96.56 466 THR A O 1
ATOM 3652 N N . MET A 1 467 ? 16.271 1.819 -2.088 1.00 95.69 467 MET A N 1
ATOM 3653 C CA . MET A 1 467 ? 15.164 1.110 -1.464 1.00 95.69 467 MET A CA 1
ATOM 3654 C C . MET A 1 467 ? 14.331 2.060 -0.612 1.00 95.69 467 MET A C 1
ATOM 3656 O O . MET A 1 467 ? 14.879 2.843 0.175 1.00 95.69 467 MET A O 1
ATOM 3660 N N . LEU A 1 468 ? 13.011 1.943 -0.743 1.00 96.56 468 LEU A N 1
ATOM 3661 C CA . LEU A 1 468 ? 12.035 2.501 0.186 1.00 96.56 468 LEU A CA 1
ATOM 3662 C C . LEU A 1 468 ? 11.640 1.426 1.196 1.00 96.56 468 LEU A C 1
ATOM 3664 O O . LEU A 1 468 ? 11.284 0.314 0.813 1.00 96.56 468 LEU A O 1
ATOM 3668 N N . PHE A 1 469 ? 11.718 1.759 2.477 1.00 96.44 469 PHE A N 1
ATOM 3669 C CA . PHE A 1 469 ? 11.418 0.868 3.590 1.00 96.44 469 PHE A CA 1
ATOM 3670 C C . PHE A 1 469 ? 10.146 1.352 4.267 1.00 96.44 469 PHE A C 1
ATOM 3672 O O . PHE A 1 469 ? 10.070 2.537 4.599 1.00 96.44 469 PHE A O 1
ATOM 3679 N N . PHE A 1 470 ? 9.206 0.444 4.515 1.00 96.62 470 PHE A N 1
ATOM 3680 C CA . PHE A 1 470 ? 8.010 0.729 5.294 1.00 96.62 470 PHE A CA 1
ATOM 3681 C C . PHE A 1 470 ? 7.954 -0.181 6.515 1.00 96.62 470 PHE A C 1
ATOM 3683 O O . PHE A 1 470 ? 7.718 -1.389 6.399 1.00 96.62 470 PHE A O 1
ATOM 3690 N N . HIS A 1 471 ? 8.183 0.402 7.689 1.00 92.44 471 HIS A N 1
ATOM 3691 C CA . HIS A 1 471 ? 8.120 -0.327 8.952 1.00 92.44 471 HIS A CA 1
ATOM 3692 C C . HIS A 1 471 ? 6.800 -0.079 9.654 1.00 92.44 471 HIS A C 1
ATOM 3694 O O . HIS A 1 471 ? 6.286 1.042 9.644 1.00 92.44 471 HIS A O 1
ATOM 3700 N N . ASP A 1 472 ? 6.296 -1.113 10.313 1.00 85.25 472 ASP A N 1
ATOM 3701 C CA . ASP A 1 472 ? 5.205 -0.967 11.262 1.00 85.25 472 ASP A CA 1
ATOM 3702 C C . ASP A 1 472 ? 5.648 -0.151 12.500 1.00 85.25 472 ASP A C 1
ATOM 3704 O O . ASP A 1 472 ? 6.835 0.156 12.674 1.00 85.25 472 ASP A O 1
ATOM 3708 N N . PRO A 1 473 ? 4.718 0.215 13.399 1.00 76.56 473 PRO A N 1
ATOM 3709 C CA . PRO A 1 473 ? 5.058 0.998 14.583 1.00 76.56 473 PRO A CA 1
ATOM 3710 C C . PRO A 1 473 ? 5.920 0.252 15.614 1.00 76.56 473 PRO A C 1
ATOM 3712 O O . PRO A 1 473 ? 6.386 0.888 16.557 1.00 76.56 473 PRO A O 1
ATOM 3715 N N . ALA A 1 474 ? 6.100 -1.065 15.469 1.00 71.25 474 ALA A N 1
ATOM 3716 C CA . ALA A 1 474 ? 7.002 -1.880 16.282 1.00 71.25 474 ALA A CA 1
ATOM 3717 C C . ALA A 1 474 ? 8.418 -1.958 15.673 1.00 71.25 474 ALA A C 1
ATOM 3719 O O . ALA A 1 474 ? 9.317 -2.551 16.264 1.00 71.25 474 ALA A O 1
ATOM 3720 N N . GLY A 1 475 ? 8.635 -1.345 14.506 1.00 76.31 475 GLY A N 1
ATOM 3721 C CA . GLY A 1 475 ? 9.914 -1.340 13.807 1.00 76.31 475 GLY A CA 1
ATOM 3722 C C . GLY A 1 475 ? 10.156 -2.576 12.940 1.00 76.31 475 GLY A C 1
ATOM 3723 O O . GLY A 1 475 ? 11.257 -2.727 12.407 1.00 76.31 475 GLY A O 1
ATOM 3724 N N . LYS A 1 476 ? 9.156 -3.447 12.746 1.00 86.19 476 LYS A N 1
ATOM 3725 C CA . LYS A 1 476 ? 9.243 -4.564 11.800 1.00 86.19 476 LYS A CA 1
ATOM 3726 C C . LYS A 1 476 ? 9.042 -4.041 10.385 1.00 86.19 476 LYS A C 1
ATOM 3728 O O . LYS A 1 476 ? 8.113 -3.293 10.101 1.00 86.19 476 LYS A O 1
ATOM 3733 N N . LEU A 1 477 ? 9.907 -4.462 9.475 1.00 91.94 477 LEU A N 1
ATOM 3734 C CA . LEU A 1 477 ? 9.799 -4.137 8.060 1.00 91.94 477 LEU A CA 1
ATOM 3735 C C . LEU A 1 477 ? 8.701 -4.987 7.417 1.00 91.94 477 LEU A C 1
ATOM 3737 O O . LEU A 1 477 ? 8.828 -6.207 7.354 1.00 91.94 477 LEU A O 1
ATOM 3741 N N . ILE A 1 478 ? 7.615 -4.347 6.980 1.00 93.31 478 ILE A N 1
ATOM 3742 C CA . ILE A 1 478 ? 6.424 -5.042 6.459 1.00 93.31 478 ILE A CA 1
ATOM 3743 C C . ILE A 1 478 ? 6.260 -4.894 4.947 1.00 93.31 478 ILE A C 1
ATOM 3745 O O . ILE A 1 478 ? 5.538 -5.673 4.330 1.00 93.31 478 ILE A O 1
ATOM 3749 N N . ALA A 1 479 ? 6.891 -3.886 4.350 1.00 97.44 479 ALA A N 1
ATOM 3750 C CA . ALA A 1 479 ? 6.845 -3.654 2.918 1.00 97.44 479 ALA A CA 1
ATOM 3751 C C . ALA A 1 479 ? 8.038 -2.821 2.446 1.00 97.44 479 ALA A C 1
ATOM 3753 O O . ALA A 1 479 ? 8.706 -2.145 3.236 1.00 97.44 479 ALA A O 1
ATOM 3754 N N . GLY A 1 480 ? 8.270 -2.818 1.138 1.00 96.88 480 GLY A N 1
ATOM 3755 C CA . GLY A 1 480 ? 9.284 -1.970 0.534 1.00 96.88 480 GLY A CA 1
ATOM 3756 C C . GLY A 1 480 ? 9.162 -1.850 -0.977 1.00 96.88 480 GLY A C 1
ATOM 3757 O O . GLY A 1 480 ? 8.342 -2.519 -1.602 1.00 96.88 480 GLY A O 1
ATOM 3758 N N . ALA A 1 481 ? 9.975 -0.967 -1.552 1.00 97.75 481 ALA A N 1
ATOM 3759 C CA . ALA A 1 481 ? 10.065 -0.775 -2.994 1.00 97.75 481 ALA A CA 1
ATOM 3760 C C . ALA A 1 481 ? 11.523 -0.558 -3.420 1.00 97.75 481 ALA A C 1
ATOM 3762 O O . ALA A 1 481 ? 12.125 0.460 -3.063 1.00 97.75 481 ALA A O 1
ATOM 3763 N N . GLY A 1 482 ? 12.086 -1.522 -4.151 1.00 97.69 482 GLY A N 1
ATOM 3764 C CA . GLY A 1 482 ? 13.441 -1.459 -4.699 1.00 97.69 482 GLY A CA 1
ATOM 3765 C C . GLY A 1 482 ? 13.457 -0.745 -6.046 1.00 97.69 482 GLY A C 1
ATOM 3766 O O . GLY A 1 482 ? 12.546 -0.924 -6.842 1.00 97.69 482 GLY A O 1
ATOM 3767 N N . HIS A 1 483 ? 14.479 0.062 -6.307 1.00 98.12 483 HIS A N 1
ATOM 3768 C CA . HIS A 1 483 ? 14.608 0.865 -7.516 1.00 98.12 483 HIS A CA 1
ATOM 3769 C C . HIS A 1 483 ? 16.019 0.768 -8.092 1.00 98.12 483 HIS A C 1
ATOM 3771 O O . HIS A 1 483 ? 16.994 1.127 -7.422 1.00 98.12 483 HIS A O 1
ATOM 3777 N N . TYR A 1 484 ? 16.124 0.283 -9.331 1.00 97.69 484 TYR A N 1
ATOM 3778 C CA . TYR A 1 484 ? 17.395 0.060 -10.020 1.00 97.69 484 TYR A CA 1
ATOM 3779 C C . TYR A 1 484 ? 17.288 0.363 -11.520 1.00 97.69 484 TYR A C 1
ATOM 3781 O O . TYR A 1 484 ? 16.207 0.301 -12.102 1.00 97.69 484 TYR A O 1
ATOM 3789 N N . ASN A 1 485 ? 18.419 0.686 -12.150 1.00 96.19 485 ASN A N 1
ATOM 3790 C CA . ASN A 1 485 ? 18.480 1.254 -13.501 1.00 96.19 485 ASN A CA 1
ATOM 3791 C C . ASN A 1 485 ? 19.114 0.294 -14.525 1.00 96.19 485 ASN A C 1
ATOM 3793 O O . ASN A 1 485 ? 19.899 0.735 -15.347 1.00 96.19 485 ASN A O 1
ATOM 3797 N N . CYS A 1 486 ? 18.843 -1.012 -14.463 1.00 93.94 486 CYS A N 1
ATOM 3798 C CA . CYS A 1 486 ? 19.396 -2.004 -15.399 1.00 93.94 486 CYS A CA 1
ATOM 3799 C C . CYS A 1 486 ? 18.275 -2.844 -16.023 1.00 93.94 486 CYS A C 1
ATOM 3801 O O . CYS A 1 486 ? 17.331 -3.165 -15.315 1.00 93.94 486 CYS A O 1
ATOM 3803 N N . HIS A 1 487 ? 18.336 -3.191 -17.310 1.00 93.50 487 HIS A N 1
ATOM 3804 C CA . HIS A 1 487 ? 17.375 -4.131 -17.906 1.00 93.50 487 HIS A CA 1
ATOM 3805 C C . HIS A 1 487 ? 17.484 -5.534 -17.273 1.00 93.50 487 HIS A C 1
ATOM 3807 O O . HIS A 1 487 ? 18.604 -5.977 -16.996 1.00 93.50 487 HIS A O 1
ATOM 3813 N N . PRO A 1 488 ? 16.369 -6.261 -17.085 1.00 93.44 488 PRO A N 1
ATOM 3814 C CA . PRO A 1 488 ? 16.360 -7.644 -16.601 1.00 93.44 488 PRO A CA 1
ATOM 3815 C C . PRO A 1 488 ? 16.386 -8.652 -17.762 1.00 93.44 488 PRO A C 1
ATOM 3817 O O . PRO A 1 488 ? 15.371 -9.235 -18.131 1.00 93.44 488 PRO A O 1
ATOM 3820 N N . ILE A 1 489 ? 17.562 -8.803 -18.374 1.00 89.81 489 ILE A N 1
ATOM 3821 C CA . ILE A 1 489 ? 17.770 -9.646 -19.563 1.00 89.81 489 ILE A CA 1
ATOM 3822 C C . ILE A 1 489 ? 18.951 -10.613 -19.393 1.00 89.81 489 ILE A C 1
ATOM 3824 O O . ILE A 1 489 ? 19.805 -10.707 -20.270 1.00 89.81 489 ILE A O 1
ATOM 3828 N N . PHE A 1 490 ? 19.055 -11.286 -18.244 1.00 89.56 490 PHE A N 1
ATOM 3829 C CA . PHE A 1 490 ? 20.138 -12.252 -18.011 1.00 89.56 490 PHE A CA 1
ATOM 3830 C C . PHE A 1 490 ? 19.906 -13.582 -18.730 1.00 89.56 490 PHE A C 1
ATOM 3832 O O . PHE A 1 490 ? 20.858 -14.171 -19.243 1.00 89.56 490 PHE A O 1
ATOM 3839 N N . THR A 1 491 ? 18.662 -14.061 -18.758 1.00 88.00 491 THR A N 1
ATOM 3840 C CA . THR A 1 491 ? 18.305 -15.320 -19.424 1.00 88.00 491 THR A CA 1
ATOM 3841 C C . THR A 1 491 ? 18.516 -15.219 -20.940 1.00 88.00 491 THR A C 1
ATOM 3843 O O . THR A 1 491 ? 18.464 -14.125 -21.508 1.00 88.00 491 THR A O 1
ATOM 3846 N N . ASP A 1 492 ? 18.788 -16.356 -21.586 1.00 84.38 492 ASP A N 1
ATOM 3847 C CA . ASP A 1 492 ? 18.984 -16.458 -23.036 1.00 84.38 492 ASP A CA 1
ATOM 3848 C C . ASP A 1 492 ? 17.721 -15.992 -23.794 1.00 84.38 492 ASP A C 1
ATOM 3850 O O . ASP A 1 492 ? 16.638 -16.521 -23.528 1.00 84.38 492 ASP A O 1
ATOM 3854 N N . PRO A 1 493 ? 17.833 -15.051 -24.753 1.00 81.19 493 PRO A N 1
ATOM 3855 C CA . PRO A 1 493 ? 16.718 -14.609 -25.589 1.00 81.19 493 PRO A CA 1
ATOM 3856 C C . PRO A 1 493 ? 15.977 -15.728 -26.333 1.00 81.19 493 PRO A C 1
ATOM 3858 O O . PRO A 1 493 ? 14.807 -15.555 -26.673 1.00 81.19 493 PRO A O 1
ATOM 3861 N N . ALA A 1 494 ? 16.641 -16.854 -26.613 1.00 81.38 494 ALA A N 1
ATOM 3862 C CA . ALA A 1 494 ? 16.043 -18.017 -27.267 1.00 81.38 494 ALA A CA 1
ATOM 3863 C C . ALA A 1 494 ? 15.279 -18.943 -26.299 1.00 81.38 494 ALA A C 1
ATOM 3865 O O . ALA A 1 494 ? 14.584 -19.857 -26.749 1.00 81.38 494 ALA A O 1
ATOM 3866 N N . ALA A 1 495 ? 15.398 -18.742 -24.982 1.00 85.25 495 ALA A N 1
ATOM 3867 C CA . ALA A 1 495 ? 14.762 -19.598 -23.990 1.00 85.25 495 ALA A CA 1
ATOM 3868 C C . ALA A 1 495 ? 13.247 -19.355 -23.925 1.00 85.25 495 ALA A C 1
ATOM 3870 O O . ALA A 1 495 ? 12.785 -18.264 -23.599 1.00 85.25 495 ALA A O 1
ATOM 3871 N N . GLN A 1 496 ? 12.468 -20.412 -24.149 1.00 88.19 496 GLN A N 1
ATOM 3872 C CA . GLN A 1 496 ? 11.003 -20.400 -24.076 1.00 88.19 496 GLN A CA 1
ATOM 3873 C C . GLN A 1 496 ? 10.506 -20.630 -22.641 1.00 88.19 496 GLN A C 1
ATOM 3875 O O . GLN A 1 496 ? 9.746 -21.557 -22.364 1.00 88.19 496 GLN A O 1
ATOM 3880 N N . VAL A 1 497 ? 10.982 -19.810 -21.706 1.00 90.94 497 VAL A N 1
ATOM 3881 C CA . VAL A 1 497 ? 10.737 -19.977 -20.265 1.00 90.94 497 VAL A CA 1
ATOM 3882 C C . VAL A 1 497 ? 10.037 -18.772 -19.647 1.00 90.94 497 VAL A C 1
ATOM 3884 O O . VAL A 1 497 ? 10.161 -17.649 -20.138 1.00 90.94 497 VAL A O 1
ATOM 3887 N N . ILE A 1 498 ? 9.336 -18.998 -18.537 1.00 94.38 498 ILE A N 1
ATOM 3888 C CA . ILE A 1 498 ? 8.820 -17.934 -17.670 1.00 94.38 498 ILE A CA 1
ATOM 3889 C C . ILE A 1 498 ? 9.782 -17.687 -16.506 1.00 94.38 498 ILE A C 1
ATOM 3891 O O . ILE A 1 498 ? 10.174 -18.622 -15.806 1.00 94.38 498 ILE A O 1
ATOM 3895 N N . THR A 1 499 ? 10.138 -16.421 -16.282 1.00 95.38 499 THR A N 1
ATOM 3896 C CA . THR A 1 499 ? 10.889 -15.977 -15.100 1.00 95.38 499 THR A CA 1
ATOM 3897 C C . THR A 1 499 ? 10.651 -14.495 -14.804 1.00 95.38 499 THR A C 1
ATOM 3899 O O . THR A 1 499 ? 10.496 -13.657 -15.696 1.00 95.38 499 THR A O 1
ATOM 3902 N N . SER A 1 500 ? 10.642 -14.147 -13.521 1.00 96.62 500 SER A N 1
ATOM 3903 C CA . SER A 1 500 ? 10.581 -12.767 -13.038 1.00 96.62 500 SER A CA 1
ATOM 3904 C C . SER A 1 500 ? 11.930 -12.034 -13.088 1.00 96.62 500 SER A C 1
ATOM 3906 O O . SER A 1 500 ? 11.985 -10.836 -12.784 1.00 96.62 500 SER A O 1
ATOM 3908 N N . GLU A 1 501 ? 12.997 -12.731 -13.507 1.00 95.69 501 GLU A N 1
ATOM 3909 C CA . GLU A 1 501 ? 14.371 -12.233 -13.608 1.00 95.69 501 GLU A CA 1
ATOM 3910 C C . GLU A 1 501 ? 14.907 -11.666 -12.277 1.00 95.69 501 GLU A C 1
ATOM 3912 O O . GLU A 1 501 ? 14.308 -11.807 -11.206 1.00 95.69 501 GLU A O 1
ATOM 3917 N N . TYR A 1 502 ? 16.074 -11.014 -12.313 1.00 96.81 502 TYR A N 1
ATOM 3918 C CA . TYR A 1 502 ? 16.668 -10.425 -11.113 1.00 96.81 502 TYR A CA 1
ATOM 3919 C C . TYR A 1 502 ? 15.710 -9.508 -10.308 1.00 96.81 502 TYR A C 1
ATOM 3921 O O . TYR A 1 502 ? 15.851 -9.491 -9.081 1.00 96.81 502 TYR A O 1
ATOM 3929 N N . PRO A 1 503 ? 14.756 -8.745 -10.904 1.00 98.12 503 PRO A N 1
ATOM 3930 C CA . PRO A 1 503 ? 13.818 -7.918 -10.146 1.00 98.12 503 PRO A CA 1
ATOM 3931 C C . PRO A 1 503 ? 12.895 -8.724 -9.234 1.00 98.12 503 PRO A C 1
ATOM 3933 O O . PRO A 1 503 ? 12.809 -8.433 -8.037 1.00 98.12 503 PRO A O 1
ATOM 3936 N N . GLY A 1 504 ? 12.220 -9.739 -9.777 1.00 98.12 504 GLY A N 1
ATOM 3937 C CA . GLY A 1 504 ? 11.294 -10.555 -9.000 1.00 98.12 504 GLY A CA 1
ATOM 3938 C C . GLY A 1 504 ? 12.016 -11.535 -8.080 1.00 98.12 504 GLY A C 1
ATOM 3939 O O . GLY A 1 504 ? 11.543 -11.767 -6.961 1.00 98.12 504 GLY A O 1
ATOM 3940 N N . ILE A 1 505 ? 13.210 -12.004 -8.465 1.00 98.12 505 ILE A N 1
ATOM 3941 C CA . ILE A 1 505 ? 14.102 -12.755 -7.572 1.00 98.12 505 ILE A CA 1
ATOM 3942 C C . ILE A 1 505 ? 14.521 -11.881 -6.387 1.00 98.12 505 ILE A C 1
ATOM 3944 O O . ILE A 1 505 ? 14.351 -12.304 -5.247 1.00 98.12 505 ILE A O 1
ATOM 3948 N N . PHE A 1 506 ? 14.987 -10.644 -6.611 1.00 98.00 506 PHE A N 1
ATOM 3949 C CA . PHE A 1 506 ? 15.305 -9.699 -5.531 1.00 98.00 506 PHE A CA 1
ATOM 3950 C C . PHE A 1 506 ? 14.137 -9.569 -4.547 1.00 98.00 506 PHE A C 1
ATOM 3952 O O . PHE A 1 506 ? 14.325 -9.722 -3.338 1.00 98.00 506 PHE A O 1
ATOM 3959 N N . SER A 1 507 ? 12.935 -9.305 -5.063 1.00 98.19 507 SER A N 1
ATOM 3960 C CA . SER A 1 507 ? 11.744 -9.145 -4.236 1.00 98.19 507 SER A CA 1
ATOM 3961 C C . SER A 1 507 ? 11.449 -10.403 -3.425 1.00 98.19 507 SER A C 1
ATOM 3963 O O . SER A 1 507 ? 11.238 -10.324 -2.217 1.00 98.19 507 SER A O 1
ATOM 3965 N N . THR A 1 508 ? 11.488 -11.566 -4.070 1.00 97.31 508 THR A N 1
ATOM 3966 C CA . THR A 1 508 ? 11.186 -12.858 -3.446 1.00 97.31 508 THR A CA 1
ATOM 3967 C C . THR A 1 508 ? 12.213 -13.243 -2.383 1.00 97.31 508 THR A C 1
ATOM 3969 O O . THR A 1 508 ? 11.825 -13.696 -1.308 1.00 97.31 508 THR A O 1
ATOM 3972 N N . GLU A 1 509 ? 13.506 -13.029 -2.631 1.00 96.44 509 GLU A N 1
ATOM 3973 C CA . GLU A 1 509 ? 14.566 -13.306 -1.653 1.00 96.44 509 GLU A CA 1
ATOM 3974 C C . GLU A 1 509 ? 14.433 -12.425 -0.410 1.00 96.44 509 GLU A C 1
ATOM 3976 O O . GLU A 1 509 ? 14.576 -12.899 0.716 1.00 96.44 509 GLU A O 1
ATOM 3981 N N . VAL A 1 510 ? 14.075 -11.151 -0.582 1.00 95.38 510 VAL A N 1
ATOM 3982 C CA . VAL A 1 510 ? 13.791 -10.288 0.567 1.00 95.38 510 VAL A CA 1
ATOM 3983 C C . VAL A 1 510 ? 12.547 -10.756 1.334 1.00 95.38 510 VAL A C 1
ATOM 3985 O O . VAL A 1 510 ? 12.552 -10.764 2.566 1.00 95.38 510 VAL A O 1
ATOM 3988 N N . GLU A 1 511 ? 11.480 -11.130 0.630 1.00 95.88 511 GLU A N 1
ATOM 3989 C CA . GLU A 1 511 ? 10.228 -11.585 1.247 1.00 95.88 511 GLU A CA 1
ATOM 3990 C C . GLU A 1 511 ? 10.408 -12.885 2.045 1.00 95.88 511 GLU A C 1
ATOM 3992 O O . GLU A 1 511 ? 9.848 -13.015 3.135 1.00 95.88 511 GLU A O 1
ATOM 3997 N N . LYS A 1 512 ? 11.222 -13.826 1.546 1.00 93.94 512 LYS A N 1
ATOM 3998 C CA . LYS A 1 512 ? 11.567 -15.074 2.250 1.00 93.94 512 LYS A CA 1
ATOM 3999 C C . LYS A 1 512 ? 12.192 -14.800 3.619 1.00 93.94 512 LYS A C 1
ATOM 4001 O O . LYS A 1 512 ? 11.790 -15.411 4.604 1.00 93.94 512 LYS A O 1
ATOM 4006 N N . GLU A 1 513 ? 13.114 -13.845 3.686 1.00 91.12 513 GLU A N 1
ATOM 4007 C CA . GLU A 1 513 ? 13.841 -13.485 4.911 1.00 91.12 513 GLU A CA 1
ATOM 4008 C C . GLU A 1 513 ? 12.983 -12.701 5.918 1.00 91.12 513 GLU A C 1
ATOM 4010 O O . GLU A 1 513 ? 13.136 -12.843 7.131 1.00 91.12 513 GLU A O 1
ATOM 4015 N N . LEU A 1 514 ? 12.058 -11.863 5.440 1.00 88.38 514 LEU A N 1
ATOM 4016 C CA . LEU A 1 514 ? 11.169 -11.067 6.301 1.00 88.38 514 LEU A CA 1
ATOM 4017 C C . LEU A 1 514 ? 9.911 -11.830 6.753 1.00 88.38 514 LEU A C 1
ATOM 4019 O O . LEU A 1 514 ? 9.270 -11.446 7.741 1.00 88.38 514 LEU A O 1
ATOM 4023 N N . GLY A 1 515 ? 9.552 -12.895 6.038 1.00 85.00 515 GLY A N 1
ATOM 4024 C CA . GLY A 1 515 ? 8.382 -13.731 6.278 1.00 85.00 515 GLY A CA 1
ATOM 4025 C C . GLY A 1 515 ? 7.210 -13.446 5.324 1.00 85.00 515 GLY A C 1
ATOM 4026 O O . GLY A 1 515 ? 7.157 -12.403 4.663 1.00 85.00 515 GLY A O 1
ATOM 4027 N N . PRO A 1 516 ? 6.215 -14.353 5.285 1.00 76.75 516 PRO A N 1
ATOM 4028 C CA . PRO A 1 516 ? 5.204 -14.432 4.222 1.00 76.75 516 PRO A CA 1
ATOM 4029 C C . PRO A 1 516 ? 4.226 -13.248 4.156 1.00 76.75 516 PRO A C 1
ATOM 4031 O O . PRO A 1 516 ? 3.510 -13.098 3.172 1.00 76.75 516 PRO A O 1
ATOM 4034 N N . GLU A 1 517 ? 4.173 -12.406 5.191 1.00 83.81 517 GLU A N 1
ATOM 4035 C CA . GLU A 1 517 ? 3.320 -11.210 5.218 1.00 83.81 517 GLU A CA 1
ATOM 4036 C C . GLU A 1 517 ? 3.975 -9.968 4.596 1.00 83.81 517 GLU A C 1
ATOM 4038 O O . GLU A 1 517 ? 3.322 -8.927 4.468 1.00 83.81 517 GLU A O 1
ATOM 4043 N N . SER A 1 518 ? 5.268 -10.047 4.272 1.00 93.44 518 SER A N 1
ATOM 4044 C CA . SER A 1 518 ? 6.012 -8.941 3.676 1.00 93.44 518 SER A CA 1
ATOM 4045 C C . SER A 1 518 ? 5.810 -8.883 2.162 1.00 93.44 518 SER A C 1
ATOM 4047 O O . SER A 1 518 ? 5.622 -9.906 1.505 1.00 93.44 518 SER A O 1
ATOM 4049 N N . VAL A 1 519 ? 5.817 -7.669 1.605 1.00 98.25 519 VAL A N 1
ATOM 4050 C CA . VAL A 1 519 ? 5.665 -7.449 0.158 1.00 98.25 519 VAL A CA 1
ATOM 4051 C C . VAL A 1 519 ? 6.682 -6.428 -0.322 1.00 98.25 519 VAL A C 1
ATOM 4053 O O . VAL A 1 519 ? 6.741 -5.307 0.192 1.00 98.25 519 VAL A O 1
ATOM 4056 N N . ILE A 1 520 ? 7.467 -6.806 -1.325 1.00 98.12 520 ILE A N 1
ATOM 4057 C CA . ILE A 1 520 ? 8.587 -6.010 -1.825 1.00 98.12 520 ILE A CA 1
ATOM 4058 C C . ILE A 1 520 ? 8.374 -5.713 -3.301 1.00 98.12 520 ILE A C 1
ATOM 4060 O O . ILE A 1 520 ? 8.640 -6.541 -4.164 1.00 98.12 520 ILE A O 1
ATOM 4064 N N . CYS A 1 521 ? 7.897 -4.516 -3.619 1.00 98.56 521 CYS A N 1
ATOM 4065 C CA . CYS A 1 521 ? 7.763 -4.088 -5.006 1.00 98.56 521 CYS A CA 1
ATOM 4066 C C . CYS A 1 521 ? 9.134 -3.822 -5.640 1.00 98.56 521 CYS A C 1
ATOM 4068 O O . CYS A 1 521 ? 10.080 -3.415 -4.959 1.00 98.56 521 CYS A O 1
ATOM 4070 N N . PHE A 1 522 ? 9.209 -3.958 -6.960 1.00 98.69 522 PHE A N 1
ATOM 4071 C CA . PHE A 1 522 ? 10.336 -3.474 -7.746 1.00 98.69 522 PHE A CA 1
ATOM 4072 C C . PHE A 1 522 ? 9.875 -2.371 -8.705 1.00 98.69 522 PHE A C 1
ATOM 4074 O O . PHE A 1 522 ? 8.822 -2.472 -9.335 1.00 98.69 522 PHE A O 1
ATOM 4081 N N . LEU A 1 523 ? 10.654 -1.295 -8.777 1.00 98.50 523 LEU A N 1
ATOM 4082 C CA . LEU A 1 523 ? 10.395 -0.088 -9.552 1.00 98.50 523 LEU A CA 1
ATOM 4083 C C . LEU A 1 523 ? 11.556 0.123 -10.537 1.00 98.50 523 LEU A C 1
ATOM 4085 O O . LEU A 1 523 ? 12.601 0.641 -10.131 1.00 98.50 523 LEU A O 1
ATOM 4089 N N . PRO A 1 524 ? 11.419 -0.243 -11.819 1.00 97.50 524 PRO A N 1
ATOM 4090 C CA . PRO A 1 524 ? 12.456 0.008 -12.808 1.00 97.50 524 PRO A CA 1
ATOM 4091 C C . PRO A 1 524 ? 12.707 1.508 -12.969 1.00 97.50 524 PRO A C 1
ATOM 4093 O O . PRO A 1 524 ? 11.787 2.331 -12.980 1.00 97.50 524 PRO A O 1
ATOM 4096 N N . GLY A 1 525 ? 13.979 1.871 -13.062 1.00 96.06 525 GLY A N 1
ATOM 4097 C CA . GLY A 1 525 ? 14.394 3.231 -13.365 1.00 96.06 525 GLY A CA 1
ATOM 4098 C C . GLY A 1 525 ? 14.648 3.460 -14.843 1.00 96.06 525 GLY A C 1
ATOM 4099 O O . GLY A 1 525 ? 13.936 2.950 -15.706 1.00 96.06 525 GLY A O 1
ATOM 4100 N N . ALA A 1 526 ? 15.673 4.251 -15.141 1.00 95.38 526 ALA A N 1
ATOM 4101 C CA . ALA A 1 526 ? 16.064 4.539 -16.512 1.00 95.38 526 ALA A CA 1
ATOM 4102 C C . ALA A 1 526 ? 16.929 3.394 -17.063 1.00 95.38 526 ALA A C 1
ATOM 4104 O O . ALA A 1 526 ? 18.155 3.408 -16.945 1.00 95.38 526 ALA A O 1
ATOM 4105 N N . GLN A 1 527 ? 16.258 2.369 -17.593 1.00 92.81 527 GLN A N 1
ATOM 4106 C CA . GLN A 1 527 ? 16.875 1.136 -18.088 1.00 92.81 527 GLN A CA 1
ATOM 4107 C C . GLN A 1 527 ? 17.147 1.160 -19.603 1.00 92.81 527 GL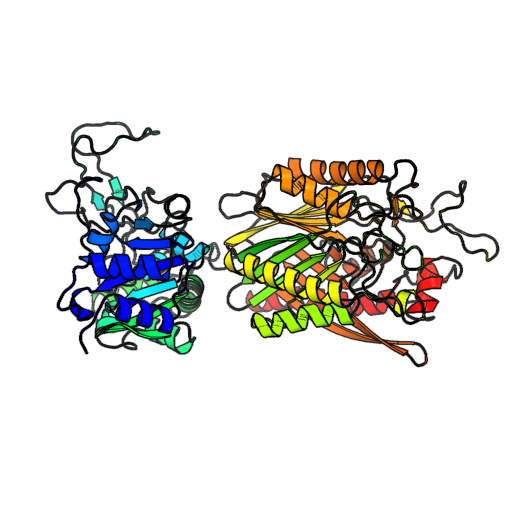N A C 1
ATOM 4109 O O . GLN A 1 527 ? 17.803 0.254 -20.106 1.00 92.81 527 GLN A O 1
ATOM 4114 N N . GLY A 1 528 ? 16.684 2.173 -20.342 1.00 91.31 528 GLY A N 1
ATOM 4115 C CA . GLY A 1 528 ? 16.611 2.165 -21.809 1.00 91.31 528 GLY A CA 1
ATOM 4116 C C . GLY A 1 528 ? 17.951 1.968 -22.521 1.00 91.31 528 GLY A C 1
ATOM 4117 O O . GLY A 1 528 ? 17.989 1.337 -23.568 1.00 91.31 528 GLY A O 1
ATOM 4118 N N . ASN A 1 529 ? 19.057 2.433 -21.939 1.00 90.06 529 ASN A N 1
ATOM 4119 C CA . ASN A 1 529 ? 20.415 2.208 -22.446 1.00 90.06 529 ASN A CA 1
ATOM 4120 C C . ASN A 1 529 ? 21.291 1.378 -21.493 1.00 90.06 529 ASN A C 1
ATOM 4122 O O . ASN A 1 529 ? 22.515 1.388 -21.630 1.00 90.06 529 ASN A O 1
ATOM 4126 N N . GLN A 1 530 ? 20.701 0.701 -20.507 1.00 90.62 530 GLN A N 1
ATOM 4127 C CA . GLN A 1 530 ? 21.419 -0.014 -19.450 1.00 90.62 530 GLN A CA 1
ATOM 4128 C C . GLN A 1 530 ? 21.075 -1.499 -19.492 1.00 90.62 530 GLN A C 1
ATOM 4130 O O . GLN A 1 530 ? 19.904 -1.861 -19.424 1.00 90.62 530 GLN A O 1
ATOM 4135 N N . MET A 1 531 ? 22.081 -2.366 -19.537 1.00 87.31 531 MET A N 1
ATOM 4136 C CA . MET A 1 531 ? 21.894 -3.822 -19.547 1.00 87.31 531 MET A CA 1
ATOM 4137 C C . MET A 1 531 ? 22.991 -4.534 -18.749 1.00 87.31 531 MET A C 1
ATOM 4139 O O . MET A 1 531 ? 24.050 -3.939 -18.545 1.00 87.31 531 MET A O 1
ATOM 4143 N N . PRO A 1 532 ? 22.798 -5.787 -18.312 1.00 86.31 532 PRO A N 1
ATOM 4144 C CA . PRO A 1 532 ? 23.879 -6.574 -17.734 1.00 86.31 532 PRO A CA 1
ATOM 4145 C C . PRO A 1 532 ? 24.954 -6.905 -18.782 1.00 86.31 532 PRO A C 1
ATOM 4147 O O . PRO A 1 532 ? 24.690 -7.024 -19.980 1.00 86.31 532 PRO A O 1
ATOM 4150 N N . ARG A 1 533 ? 26.203 -7.034 -18.335 1.00 76.19 533 ARG A N 1
ATOM 4151 C CA . ARG A 1 533 ? 27.343 -7.424 -19.166 1.00 76.19 533 ARG A CA 1
ATOM 4152 C C . ARG A 1 533 ? 27.244 -8.913 -19.510 1.00 76.19 533 ARG A C 1
ATOM 4154 O O . ARG A 1 533 ? 27.725 -9.731 -18.743 1.00 76.19 533 ARG A O 1
ATOM 4161 N N . LEU A 1 534 ? 26.724 -9.193 -20.709 1.00 62.84 534 LEU A N 1
ATOM 4162 C CA . LEU A 1 534 ? 26.607 -10.506 -21.366 1.00 62.84 534 LEU A CA 1
ATOM 4163 C C . LEU A 1 534 ? 25.741 -11.554 -20.635 1.00 62.84 534 LEU A C 1
ATOM 4165 O O . LEU A 1 534 ? 25.715 -11.653 -19.417 1.00 62.84 534 LEU A O 1
ATOM 4169 N N . PHE A 1 535 ? 25.094 -12.399 -21.442 1.00 58.25 535 PHE A N 1
ATOM 4170 C CA . PHE A 1 535 ? 24.249 -13.549 -21.083 1.00 58.25 535 PHE A CA 1
ATOM 4171 C C . PHE A 1 535 ? 25.010 -14.747 -20.476 1.00 58.25 535 PHE A C 1
ATOM 4173 O O . PHE A 1 535 ? 24.470 -15.847 -20.415 1.00 58.25 535 PHE A O 1
ATOM 4180 N N . ALA A 1 536 ? 26.281 -14.582 -20.088 1.00 52.00 536 ALA A N 1
ATOM 4181 C CA . ALA A 1 536 ? 27.202 -15.704 -19.868 1.00 52.00 536 ALA A CA 1
ATOM 4182 C C . ALA A 1 536 ? 26.764 -16.663 -18.745 1.00 52.00 536 ALA A C 1
ATOM 4184 O O . ALA A 1 536 ? 27.066 -17.851 -18.814 1.00 52.00 536 ALA A O 1
ATOM 4185 N N . ASP A 1 537 ? 26.002 -16.163 -17.770 1.00 69.50 537 ASP A N 1
ATOM 4186 C CA . ASP A 1 537 ? 25.559 -16.940 -16.610 1.00 69.50 537 ASP A CA 1
ATOM 4187 C C . ASP A 1 537 ? 24.063 -17.325 -16.680 1.00 69.50 537 ASP A C 1
ATOM 4189 O O . ASP A 1 537 ? 23.537 -17.954 -15.759 1.00 69.50 537 ASP A O 1
ATOM 4193 N N . GLY A 1 538 ? 23.352 -16.944 -17.753 1.00 86.19 538 GLY A N 1
ATOM 4194 C CA . GLY A 1 538 ? 21.928 -17.229 -17.963 1.00 86.19 538 GLY A CA 1
ATOM 4195 C C . GLY A 1 538 ? 21.044 -16.905 -16.750 1.00 86.19 538 GLY A C 1
ATOM 4196 O O . GLY A 1 538 ? 21.260 -15.932 -16.025 1.00 86.19 538 GLY A O 1
ATOM 4197 N N . TYR A 1 539 ? 20.062 -17.769 -16.480 1.00 91.12 539 TYR A N 1
ATOM 4198 C CA . TYR A 1 539 ? 19.182 -17.638 -15.314 1.00 91.12 539 TYR A CA 1
ATOM 4199 C C . TYR A 1 539 ? 19.939 -17.652 -13.968 1.00 91.12 539 TYR A C 1
ATOM 4201 O O . TYR A 1 539 ? 19.492 -17.042 -12.995 1.00 91.12 539 TYR A O 1
ATOM 4209 N N . GLN A 1 540 ? 21.112 -18.293 -13.893 1.00 92.38 540 GLN A N 1
ATOM 4210 C CA . GLN A 1 540 ? 21.941 -18.244 -12.686 1.00 92.38 540 GLN A CA 1
ATOM 4211 C C . GLN A 1 540 ? 22.484 -16.827 -12.440 1.00 92.38 540 GLN A C 1
ATOM 4213 O O . GLN A 1 540 ? 22.437 -16.350 -11.308 1.00 92.38 540 GLN A O 1
ATOM 4218 N N . GLY A 1 541 ? 22.876 -16.104 -13.491 1.00 92.38 541 GLY A N 1
ATOM 4219 C CA . GLY A 1 541 ? 23.246 -14.688 -13.395 1.00 92.38 541 GLY A CA 1
ATOM 4220 C C . GLY A 1 541 ? 22.102 -13.807 -12.885 1.00 92.38 541 GLY A C 1
ATOM 4221 O O . GLY A 1 541 ? 22.321 -12.928 -12.047 1.00 92.38 541 GLY A O 1
ATOM 4222 N N . ALA A 1 542 ? 20.863 -14.087 -13.311 1.00 94.25 542 ALA A N 1
ATOM 4223 C CA . ALA A 1 542 ? 19.672 -13.407 -12.797 1.00 94.25 542 ALA A CA 1
ATOM 4224 C C . ALA A 1 542 ? 19.516 -13.614 -11.279 1.00 94.25 542 ALA A C 1
ATOM 4226 O O . ALA A 1 542 ? 19.259 -12.657 -10.537 1.00 94.25 542 ALA A O 1
ATOM 4227 N N . LYS A 1 543 ? 19.724 -14.852 -10.804 1.00 95.56 543 LYS A N 1
ATOM 4228 C CA . LYS A 1 543 ? 19.703 -15.189 -9.372 1.00 95.56 543 LYS A CA 1
ATOM 4229 C C . LYS A 1 543 ? 20.784 -14.463 -8.597 1.00 95.56 543 LYS A C 1
ATOM 4231 O O . LYS A 1 543 ? 20.482 -13.847 -7.575 1.00 95.56 543 LYS A O 1
ATOM 4236 N N . ASP A 1 544 ? 22.012 -14.490 -9.092 1.00 94.81 544 ASP A N 1
ATOM 4237 C CA . ASP A 1 544 ? 23.150 -13.868 -8.424 1.00 94.81 544 ASP A CA 1
ATOM 4238 C C . ASP A 1 544 ? 22.961 -12.348 -8.320 1.00 94.81 544 ASP A C 1
ATOM 4240 O O . ASP A 1 544 ? 23.201 -11.754 -7.263 1.00 94.81 544 ASP A O 1
ATOM 4244 N N . ALA A 1 545 ? 22.444 -11.711 -9.375 1.00 95.00 545 ALA A N 1
ATOM 4245 C CA . ALA A 1 545 ? 22.086 -10.296 -9.370 1.00 95.00 545 ALA A CA 1
ATOM 4246 C C . ALA A 1 545 ? 20.973 -9.979 -8.355 1.00 95.00 545 ALA A C 1
ATOM 4248 O O . ALA A 1 545 ? 21.119 -9.048 -7.551 1.00 95.00 545 ALA A O 1
ATOM 4249 N N . GLY A 1 546 ? 19.890 -10.763 -8.346 1.00 96.50 546 GLY A N 1
ATOM 4250 C CA . GLY A 1 546 ? 18.779 -10.603 -7.405 1.00 96.50 546 GLY A CA 1
ATOM 4251 C C . GLY A 1 546 ? 19.221 -10.771 -5.947 1.00 96.50 546 GLY A C 1
ATOM 4252 O O . GLY A 1 546 ? 18.906 -9.933 -5.095 1.00 96.50 546 GLY A O 1
ATOM 4253 N N . LEU A 1 547 ? 20.039 -11.790 -5.674 1.00 95.94 547 LEU A N 1
ATOM 4254 C CA . LEU A 1 547 ? 20.609 -12.068 -4.355 1.00 95.94 547 LEU A CA 1
ATOM 4255 C C . LEU A 1 547 ? 21.569 -10.960 -3.899 1.00 95.94 547 LEU A C 1
ATOM 4257 O O . LEU A 1 547 ? 21.552 -10.537 -2.741 1.00 95.94 547 LEU A O 1
ATOM 4261 N N . LYS A 1 548 ? 22.391 -10.426 -4.803 1.00 95.44 548 LYS A N 1
ATOM 4262 C CA . LYS A 1 548 ? 23.310 -9.326 -4.482 1.00 95.44 548 LYS A CA 1
ATOM 4263 C C . LYS A 1 548 ? 22.559 -8.057 -4.073 1.00 95.44 548 LYS A C 1
ATOM 4265 O O . LYS A 1 548 ? 22.962 -7.373 -3.124 1.00 95.44 548 LYS A O 1
ATOM 4270 N N . LEU A 1 549 ? 21.456 -7.749 -4.755 1.00 95.69 549 LEU A N 1
ATOM 4271 C CA . LEU A 1 549 ? 20.572 -6.638 -4.392 1.00 95.69 549 LEU A CA 1
ATOM 4272 C C . LEU A 1 549 ? 19.874 -6.895 -3.046 1.00 95.69 549 LEU A C 1
ATOM 4274 O O . LEU A 1 549 ? 19.854 -6.000 -2.192 1.00 95.69 549 LEU A O 1
ATOM 4278 N N . SER A 1 550 ? 19.366 -8.111 -2.811 1.00 95.81 550 SER A N 1
ATOM 4279 C CA . SER A 1 550 ? 18.646 -8.456 -1.575 1.00 95.81 550 SER A CA 1
ATOM 4280 C C . SER A 1 550 ? 19.563 -8.391 -0.348 1.00 95.81 550 SER A C 1
ATOM 4282 O O . SER A 1 550 ? 19.229 -7.747 0.652 1.00 95.81 550 SER A O 1
ATOM 4284 N N . GLN A 1 551 ? 20.783 -8.926 -0.438 1.00 93.88 551 GLN A N 1
ATOM 4285 C CA . GLN A 1 551 ? 21.768 -8.903 0.649 1.00 93.88 551 GLN A CA 1
ATOM 4286 C C . GLN A 1 551 ? 22.229 -7.486 1.019 1.00 93.88 551 GLN A C 1
ATOM 4288 O O . GLN A 1 551 ? 22.485 -7.201 2.195 1.00 93.88 551 GLN A O 1
ATOM 4293 N N . CYS A 1 552 ? 22.331 -6.573 0.045 1.00 89.62 552 CYS A N 1
ATOM 4294 C CA . CYS A 1 552 ? 22.641 -5.166 0.318 1.00 89.62 552 CYS A CA 1
ATOM 4295 C C . CYS A 1 552 ? 21.575 -4.532 1.231 1.00 89.62 552 CYS A C 1
ATOM 4297 O O . CYS A 1 552 ? 21.882 -3.782 2.169 1.00 89.62 552 CYS A O 1
ATOM 4299 N N . TYR A 1 553 ? 20.315 -4.878 0.977 1.00 84.75 553 TYR A N 1
ATOM 4300 C CA . TYR A 1 553 ? 19.161 -4.386 1.711 1.00 84.75 553 TYR A CA 1
ATOM 4301 C C . TYR A 1 553 ? 19.007 -5.019 3.097 1.00 84.75 553 TYR A C 1
ATOM 4303 O O . TYR A 1 553 ? 18.821 -4.282 4.070 1.00 84.75 553 TYR A O 1
ATOM 4311 N N . LEU A 1 554 ? 19.099 -6.348 3.210 1.00 86.62 554 LEU A N 1
ATOM 4312 C CA . LEU A 1 554 ? 18.799 -7.078 4.450 1.00 86.62 554 LEU A CA 1
ATOM 4313 C C . LEU A 1 554 ? 19.677 -6.613 5.619 1.00 86.62 554 LEU A C 1
ATOM 4315 O O . LEU A 1 554 ? 19.200 -6.492 6.746 1.00 86.62 554 LEU A O 1
ATOM 4319 N N . LYS A 1 555 ? 20.916 -6.190 5.344 1.00 82.81 555 LYS A N 1
ATOM 4320 C CA . LYS A 1 555 ? 21.824 -5.581 6.338 1.00 82.81 555 LYS A CA 1
ATOM 4321 C C . LYS A 1 555 ? 21.293 -4.282 6.965 1.00 82.81 555 LYS A C 1
ATOM 4323 O O . LYS A 1 555 ? 21.788 -3.845 7.999 1.00 82.81 555 LYS A O 1
ATOM 4328 N N . ASN A 1 556 ? 20.300 -3.644 6.350 1.00 81.12 556 ASN A N 1
ATOM 4329 C CA . ASN A 1 556 ? 19.730 -2.362 6.765 1.00 81.12 556 ASN A CA 1
ATOM 4330 C C . ASN A 1 556 ? 18.260 -2.467 7.209 1.00 81.12 556 ASN A C 1
ATOM 4332 O O . ASN A 1 556 ? 17.669 -1.443 7.559 1.00 81.12 556 ASN A O 1
ATOM 4336 N N . CYS A 1 557 ? 17.661 -3.665 7.219 1.00 80.50 557 CYS A N 1
ATOM 4337 C CA . CYS A 1 557 ? 16.230 -3.843 7.484 1.00 80.50 557 CYS A CA 1
ATOM 4338 C C . CYS A 1 557 ? 15.794 -3.352 8.878 1.00 80.50 557 CYS A C 1
ATOM 4340 O O . CYS A 1 557 ? 14.699 -2.817 9.010 1.00 80.50 557 CYS A O 1
ATOM 4342 N N . LYS A 1 558 ? 16.671 -3.438 9.890 1.00 81.25 558 LYS A N 1
ATOM 4343 C CA . LYS A 1 558 ? 16.375 -3.049 11.285 1.00 81.25 558 LYS A CA 1
ATOM 4344 C C . LYS A 1 558 ? 16.340 -1.535 11.532 1.00 81.25 558 LYS A C 1
ATOM 4346 O O . LYS A 1 558 ? 15.881 -1.099 12.581 1.00 81.25 558 LYS A O 1
ATOM 4351 N N . LYS A 1 559 ? 16.848 -0.713 10.604 1.00 86.50 559 LYS A N 1
ATOM 4352 C CA . LYS A 1 559 ? 16.847 0.751 10.761 1.00 86.50 559 LYS A CA 1
ATOM 4353 C C . LYS A 1 559 ? 15.487 1.309 10.356 1.00 86.50 559 LYS A C 1
ATOM 4355 O O . LYS A 1 559 ? 15.166 1.304 9.163 1.00 86.50 559 LYS A O 1
ATOM 4360 N N . VAL A 1 560 ? 14.737 1.799 11.337 1.00 87.38 560 VAL A N 1
ATOM 4361 C CA . VAL A 1 560 ? 13.398 2.382 11.177 1.00 87.38 560 VAL A CA 1
ATOM 4362 C C . VAL A 1 560 ? 13.492 3.807 10.623 1.00 87.38 560 VAL A C 1
ATOM 4364 O O . VAL A 1 560 ? 14.475 4.511 10.858 1.00 87.38 560 VAL A O 1
ATOM 4367 N N . GLY A 1 561 ? 12.510 4.187 9.808 1.00 86.12 561 GLY A N 1
ATOM 4368 C CA . GLY A 1 561 ? 12.391 5.522 9.233 1.00 86.12 561 GLY A CA 1
ATOM 4369 C C . GLY A 1 561 ? 11.666 6.524 10.119 1.00 86.12 561 GLY A C 1
ATOM 4370 O O . GLY A 1 561 ? 11.435 6.298 11.305 1.00 86.12 561 GLY A O 1
ATOM 4371 N N . GLU A 1 562 ? 11.264 7.632 9.509 1.00 88.81 562 GLU A N 1
ATOM 4372 C CA . GLU A 1 562 ? 10.388 8.608 10.150 1.00 88.81 562 GLU A CA 1
ATOM 4373 C C . GLU A 1 562 ? 8.913 8.257 9.915 1.00 88.81 562 GLU A C 1
ATOM 4375 O O . GLU A 1 562 ? 8.585 7.609 8.920 1.00 88.81 562 GLU A O 1
ATOM 4380 N N . PRO A 1 563 ? 7.994 8.690 10.788 1.00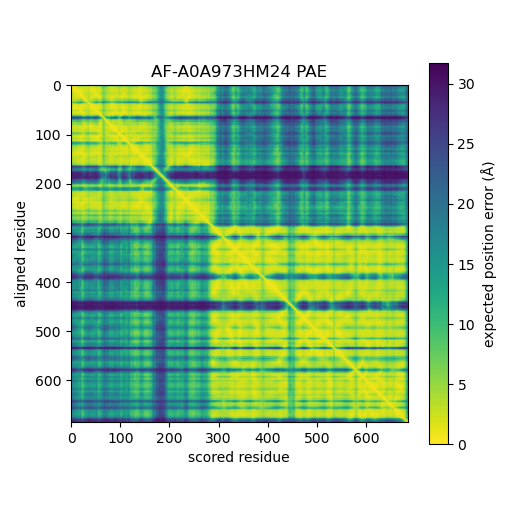 89.00 563 PRO A N 1
ATOM 4381 C CA . PRO A 1 563 ? 6.561 8.629 10.524 1.00 89.00 563 PRO A CA 1
ATOM 4382 C C . PRO A 1 563 ? 6.188 9.099 9.115 1.00 89.00 563 PRO A C 1
ATOM 4384 O O . PRO A 1 563 ? 6.452 10.243 8.743 1.00 89.00 563 PRO A O 1
ATOM 4387 N N . MET A 1 564 ? 5.526 8.251 8.332 1.00 92.69 564 MET A N 1
ATOM 4388 C CA . MET A 1 564 ? 5.089 8.640 6.997 1.00 92.69 564 MET A CA 1
ATOM 4389 C C . MET A 1 564 ? 3.824 9.484 7.129 1.00 92.69 564 MET A C 1
ATOM 4391 O O . MET A 1 564 ? 2.788 8.932 7.452 1.00 92.69 564 MET A O 1
ATOM 4395 N N . LYS A 1 565 ? 3.867 10.800 6.904 1.00 89.31 565 LYS A N 1
ATOM 4396 C CA . LYS A 1 565 ? 2.702 11.695 7.130 1.00 89.31 565 LYS A CA 1
ATOM 4397 C C . LYS A 1 565 ? 2.097 12.301 5.869 1.00 89.31 565 LYS A C 1
ATOM 4399 O O . LYS A 1 565 ? 1.123 13.045 5.927 1.00 89.31 565 LYS A O 1
ATOM 4404 N N . GLU A 1 566 ? 2.684 12.016 4.713 1.00 91.00 566 GLU A N 1
ATOM 4405 C CA . GLU A 1 566 ? 2.309 12.663 3.463 1.00 91.00 566 GLU A CA 1
ATOM 4406 C C . GLU A 1 566 ? 2.000 11.622 2.400 1.00 91.00 566 GLU A C 1
ATOM 4408 O O . GLU A 1 566 ? 2.789 10.715 2.135 1.00 91.00 566 GLU A O 1
ATOM 4413 N N . LEU A 1 567 ? 0.835 11.793 1.782 1.00 93.50 567 LEU A N 1
ATOM 4414 C CA . LEU A 1 567 ? 0.367 10.997 0.662 1.00 93.50 567 LEU A CA 1
ATOM 4415 C C . LEU A 1 567 ? -0.336 11.923 -0.325 1.00 93.50 567 LEU A C 1
ATOM 4417 O O . LEU A 1 567 ? -1.320 12.594 0.020 1.00 93.50 567 LEU A O 1
ATOM 4421 N N . ALA A 1 568 ? 0.193 11.990 -1.540 1.00 93.94 568 ALA A N 1
ATOM 4422 C CA . ALA A 1 568 ? -0.396 12.771 -2.615 1.00 93.94 568 ALA A CA 1
ATOM 4423 C C . ALA A 1 568 ? 0.104 12.291 -3.977 1.00 93.94 568 ALA A C 1
ATOM 4425 O O . ALA A 1 568 ? 1.269 11.932 -4.123 1.00 93.94 568 ALA A O 1
ATOM 4426 N N . SER A 1 569 ? -0.767 12.368 -4.970 1.00 94.75 569 SER A N 1
ATOM 4427 C CA . SER A 1 569 ? -0.488 12.061 -6.367 1.00 94.75 569 SER A CA 1
ATOM 4428 C C . SER A 1 569 ? -0.989 13.198 -7.254 1.00 94.75 569 SER A C 1
ATOM 4430 O O . SER A 1 569 ? -1.899 13.946 -6.887 1.00 94.75 569 SER A O 1
ATOM 4432 N N . GLU A 1 570 ? -0.354 13.365 -8.406 1.00 95.75 570 GLU A N 1
ATOM 4433 C CA . GLU A 1 570 ? -0.806 14.250 -9.479 1.00 95.75 570 GLU A CA 1
ATOM 4434 C C . GLU A 1 570 ? -0.632 13.507 -10.796 1.00 95.75 570 GLU A C 1
ATOM 4436 O O . GLU A 1 570 ? 0.425 12.920 -11.031 1.00 95.75 570 GLU A O 1
ATOM 4441 N N . THR A 1 571 ? -1.644 13.573 -11.651 1.00 94.75 571 THR A N 1
ATOM 4442 C CA . THR A 1 571 ? -1.682 12.864 -12.929 1.00 94.75 571 THR A CA 1
ATOM 4443 C C . THR A 1 571 ? -1.920 13.858 -14.058 1.00 94.75 571 THR A C 1
ATOM 4445 O O . THR A 1 571 ? -2.632 14.850 -13.892 1.00 94.75 571 THR A O 1
ATOM 4448 N N . GLN A 1 572 ? -1.302 13.613 -15.209 1.00 94.44 572 GLN A N 1
ATOM 4449 C CA . GLN A 1 572 ? -1.552 14.348 -16.442 1.00 94.44 572 GLN A CA 1
ATOM 4450 C C . GLN A 1 572 ? -1.408 13.408 -17.638 1.00 94.44 572 GLN A C 1
ATOM 4452 O O . GLN A 1 572 ? -0.434 12.667 -17.738 1.00 94.44 572 GLN A O 1
ATOM 4457 N N . PHE A 1 573 ? -2.334 13.510 -18.585 1.00 92.00 573 PHE A N 1
ATOM 4458 C CA . PHE A 1 573 ? -2.193 12.897 -19.900 1.00 92.00 573 PHE A CA 1
ATOM 4459 C C . PHE A 1 573 ? -1.529 13.886 -20.856 1.00 92.00 573 PHE A C 1
ATOM 4461 O O . PHE A 1 573 ? -1.950 15.043 -20.959 1.00 92.00 573 PHE A O 1
ATOM 4468 N N . LEU A 1 574 ? -0.466 13.451 -21.528 1.00 89.31 574 LEU A N 1
ATOM 4469 C CA . LEU A 1 574 ? 0.215 14.234 -22.551 1.00 89.31 574 LEU A CA 1
ATOM 4470 C C . LEU A 1 574 ? -0.035 13.603 -23.917 1.00 89.31 574 LEU A C 1
ATOM 4472 O O . LEU A 1 574 ? 0.407 12.489 -24.180 1.00 89.31 574 LEU A O 1
ATOM 4476 N N . VAL A 1 575 ? -0.717 14.342 -24.788 1.00 86.56 575 VAL A N 1
ATOM 4477 C CA . VAL A 1 575 ? -0.980 13.915 -26.163 1.00 86.56 575 VAL A CA 1
ATOM 4478 C C . VAL A 1 575 ? 0.287 14.071 -27.004 1.00 86.56 575 VAL A C 1
ATOM 4480 O O . VAL A 1 575 ? 0.859 15.159 -27.096 1.00 86.56 575 VAL A O 1
ATOM 4483 N N . LEU A 1 576 ? 0.712 12.980 -27.631 1.00 82.38 576 LEU A N 1
ATOM 4484 C CA . LEU A 1 576 ? 1.879 12.864 -28.493 1.00 82.38 576 LEU A CA 1
ATOM 4485 C C . LEU A 1 576 ? 1.396 12.508 -29.903 1.00 82.38 576 LEU A C 1
ATOM 4487 O O . LEU A 1 576 ? 0.777 11.469 -30.113 1.00 82.38 576 LEU A O 1
ATOM 4491 N N . LYS A 1 577 ? 1.661 13.379 -30.879 1.00 71.56 577 LYS A N 1
ATOM 4492 C CA . LYS A 1 577 ? 1.237 13.170 -32.270 1.00 71.56 577 LYS A CA 1
ATOM 4493 C C . LYS A 1 577 ? 2.393 12.660 -33.118 1.00 71.56 577 LYS A C 1
ATOM 4495 O O . LYS A 1 577 ? 3.444 13.305 -33.176 1.00 71.56 577 LYS A O 1
ATOM 4500 N N . LYS A 1 578 ? 2.166 11.559 -33.834 1.00 68.94 578 LYS A N 1
ATOM 4501 C CA . LYS A 1 578 ? 3.073 11.046 -34.863 1.00 68.94 578 LYS A CA 1
ATOM 4502 C C . LYS A 1 578 ? 2.296 10.755 -36.143 1.00 68.94 578 LYS A C 1
ATOM 4504 O O . LYS A 1 578 ? 1.590 9.757 -36.229 1.00 68.94 578 LYS A O 1
ATOM 4509 N N . ALA A 1 579 ? 2.480 11.598 -37.161 1.00 66.75 579 ALA A N 1
ATOM 4510 C CA . ALA A 1 579 ? 1.752 11.497 -38.428 1.00 66.75 579 ALA A CA 1
ATOM 4511 C C . ALA A 1 579 ? 0.227 11.369 -38.197 1.00 66.75 579 ALA A C 1
ATOM 4513 O O . ALA A 1 579 ? -0.374 12.317 -37.699 1.00 66.75 579 ALA A O 1
ATOM 4514 N N . THR A 1 580 ? -0.380 10.223 -38.524 1.00 55.41 580 THR A N 1
ATOM 4515 C CA . THR A 1 580 ? -1.816 9.928 -38.353 1.00 55.41 580 THR A CA 1
ATOM 4516 C C . THR A 1 580 ? -2.176 9.256 -37.020 1.00 55.41 580 THR A C 1
ATOM 4518 O O . THR A 1 580 ? -3.358 9.046 -36.763 1.00 55.41 580 THR A O 1
ATOM 4521 N N . ILE A 1 581 ? -1.197 8.919 -36.171 1.00 65.88 581 ILE A N 1
ATOM 4522 C CA . ILE A 1 581 ? -1.404 8.228 -34.888 1.00 65.88 581 ILE A CA 1
ATOM 4523 C C . ILE A 1 581 ? -1.289 9.237 -33.738 1.00 65.88 581 ILE A C 1
ATOM 4525 O O . ILE A 1 581 ? -0.305 9.978 -33.627 1.00 65.88 581 ILE A O 1
ATOM 4529 N N . GLU A 1 582 ? -2.298 9.254 -32.868 1.00 72.00 582 GLU A N 1
ATOM 4530 C CA . GLU A 1 582 ? -2.308 10.019 -31.622 1.00 72.00 582 GLU A CA 1
ATOM 4531 C C . GLU A 1 582 ? -2.094 9.068 -30.439 1.00 72.00 582 GLU A C 1
ATOM 4533 O O . GLU A 1 582 ? -2.864 8.134 -30.234 1.00 72.00 582 GLU A O 1
ATOM 4538 N N . LEU A 1 583 ? -1.026 9.297 -29.674 1.00 78.06 583 LEU A N 1
ATOM 4539 C CA . LEU A 1 583 ? -0.689 8.551 -28.463 1.00 78.06 583 LEU A CA 1
ATOM 4540 C C . LEU A 1 583 ? -0.910 9.441 -27.242 1.00 78.06 583 LEU A C 1
ATOM 4542 O O . LEU A 1 583 ? -0.718 10.652 -27.309 1.00 78.06 583 LEU A O 1
ATOM 4546 N N . SER A 1 584 ? -1.281 8.856 -26.107 1.00 82.88 584 SER A N 1
ATOM 4547 C CA . SER A 1 584 ? -1.500 9.597 -24.862 1.00 82.88 584 SER A CA 1
ATOM 4548 C C . SER A 1 584 ? -0.614 9.033 -23.762 1.00 82.88 584 SER A C 1
ATOM 4550 O O . SER A 1 584 ? -0.868 7.950 -23.250 1.00 82.88 584 SER A O 1
ATOM 4552 N N . ALA A 1 585 ? 0.433 9.767 -23.393 1.00 87.44 585 ALA A N 1
ATOM 4553 C CA . ALA A 1 585 ? 1.333 9.367 -22.323 1.00 87.44 585 ALA A CA 1
ATOM 4554 C C . ALA A 1 585 ? 0.713 9.669 -20.954 1.00 87.44 585 ALA A C 1
ATOM 4556 O O . ALA A 1 585 ? 0.442 10.828 -20.623 1.00 87.44 585 ALA A O 1
ATOM 4557 N N . HIS A 1 586 ? 0.532 8.632 -20.137 1.00 93.19 586 HIS A N 1
ATOM 4558 C CA . HIS A 1 586 ? 0.061 8.758 -18.761 1.00 93.19 586 HIS A CA 1
ATOM 4559 C C . HIS A 1 586 ? 1.223 9.141 -17.833 1.00 93.19 586 HIS A C 1
ATOM 4561 O O . HIS A 1 586 ? 2.004 8.296 -17.394 1.00 93.19 586 HIS A O 1
ATOM 4567 N N . LEU A 1 587 ? 1.330 10.429 -17.507 1.00 96.31 587 LEU A N 1
ATOM 4568 C CA . LEU A 1 587 ? 2.350 10.959 -16.605 1.00 96.31 587 LEU A CA 1
ATOM 4569 C C . LEU A 1 587 ? 1.794 11.063 -15.192 1.00 96.31 587 LEU A C 1
ATOM 4571 O O . LEU A 1 587 ? 0.668 11.520 -14.988 1.00 96.31 587 LEU A O 1
ATOM 4575 N N . GLN A 1 588 ? 2.599 10.690 -14.204 1.00 97.50 588 GLN A N 1
ATOM 4576 C CA . GLN A 1 588 ? 2.191 10.770 -12.809 1.00 97.50 588 GLN A CA 1
ATOM 4577 C C . GLN A 1 588 ? 3.365 11.202 -11.934 1.00 97.50 588 GLN A C 1
ATOM 4579 O O . GLN A 1 588 ? 4.526 10.910 -12.215 1.00 97.50 588 GLN A O 1
ATOM 4584 N N . ALA A 1 589 ? 3.069 11.909 -10.853 1.00 97.69 589 ALA A N 1
ATOM 4585 C CA . ALA A 1 589 ? 3.980 12.065 -9.733 1.00 97.69 589 ALA A CA 1
ATOM 4586 C C . ALA A 1 589 ? 3.308 11.522 -8.474 1.00 97.69 589 ALA A C 1
ATOM 4588 O O . ALA A 1 589 ? 2.112 11.733 -8.270 1.00 97.69 589 ALA A O 1
ATOM 4589 N N . LEU A 1 590 ? 4.078 10.847 -7.625 1.00 97.06 590 LEU A N 1
ATOM 4590 C CA . LEU A 1 590 ? 3.604 10.273 -6.369 1.00 97.06 590 LEU A CA 1
ATOM 4591 C C . LEU A 1 590 ? 4.535 10.683 -5.234 1.00 97.06 590 LEU A C 1
ATOM 4593 O O . LEU A 1 590 ? 5.752 10.538 -5.333 1.00 97.06 590 LEU A O 1
ATOM 4597 N N . ARG A 1 591 ? 3.955 11.173 -4.141 1.00 95.50 591 ARG A N 1
ATOM 4598 C CA . ARG A 1 591 ? 4.656 11.480 -2.900 1.00 95.50 591 ARG A CA 1
ATOM 4599 C C . ARG A 1 591 ? 4.321 10.450 -1.833 1.00 95.50 591 ARG A C 1
ATOM 4601 O O . ARG A 1 591 ? 3.154 10.294 -1.472 1.00 95.50 591 ARG A O 1
ATOM 4608 N N . LEU A 1 592 ? 5.364 9.816 -1.308 1.00 93.94 592 LEU A N 1
ATOM 4609 C CA . LEU A 1 592 ? 5.316 8.856 -0.213 1.00 93.94 592 LEU A CA 1
ATOM 4610 C C . LEU A 1 592 ? 6.190 9.380 0.938 1.00 93.94 592 LEU A C 1
ATOM 4612 O O . LEU A 1 592 ? 7.386 9.096 1.009 1.00 93.94 592 LEU A O 1
ATOM 4616 N N . GLY A 1 593 ? 5.599 10.186 1.825 1.00 89.19 593 GLY A N 1
ATOM 4617 C CA . GLY A 1 593 ? 6.347 10.914 2.852 1.00 89.19 593 GLY A CA 1
ATOM 4618 C C . GLY A 1 593 ? 7.377 11.871 2.225 1.00 89.19 593 GLY A C 1
ATOM 4619 O O . GLY A 1 593 ? 7.002 12.673 1.360 1.00 89.19 593 GLY A O 1
ATOM 4620 N N . PRO A 1 594 ? 8.670 11.775 2.592 1.00 86.44 594 PRO A N 1
ATOM 4621 C CA . PRO A 1 594 ? 9.724 12.616 2.024 1.00 86.44 594 PRO A CA 1
ATOM 4622 C C . PRO A 1 594 ? 10.116 12.215 0.591 1.00 86.44 594 PRO A C 1
ATOM 4624 O O . PRO A 1 594 ? 10.871 12.932 -0.066 1.00 86.44 594 PRO A O 1
ATOM 4627 N N . VAL A 1 595 ? 9.638 11.069 0.098 1.00 91.69 595 VAL A N 1
ATOM 4628 C CA . VAL A 1 595 ? 10.040 10.503 -1.193 1.00 91.69 595 VAL A CA 1
ATOM 4629 C C . VAL A 1 595 ? 9.098 10.971 -2.289 1.00 91.69 595 VAL A C 1
ATOM 4631 O O . VAL A 1 595 ? 7.877 10.911 -2.135 1.00 91.69 595 VAL A O 1
ATOM 4634 N N . ILE A 1 596 ? 9.660 11.379 -3.426 1.00 95.62 596 ILE A N 1
ATOM 4635 C CA . ILE A 1 596 ? 8.896 11.696 -4.633 1.00 95.62 596 ILE A CA 1
ATOM 4636 C C . ILE A 1 596 ? 9.334 10.792 -5.775 1.00 95.62 596 ILE A C 1
ATOM 4638 O O . ILE A 1 596 ? 10.523 10.677 -6.078 1.00 95.62 596 ILE A O 1
ATOM 4642 N N . LEU A 1 597 ? 8.343 10.191 -6.422 1.00 97.94 597 LEU A N 1
ATOM 4643 C CA . LEU A 1 597 ? 8.481 9.414 -7.641 1.00 97.94 597 LEU A CA 1
ATOM 4644 C C . LEU A 1 597 ? 7.929 10.243 -8.805 1.00 97.94 597 LEU A C 1
ATOM 4646 O O . LEU A 1 597 ? 6.796 10.723 -8.736 1.00 97.94 597 LEU A O 1
ATOM 4650 N N . GLY A 1 598 ? 8.719 10.421 -9.859 1.00 98.06 598 GLY A N 1
ATOM 4651 C CA . GLY A 1 598 ? 8.232 10.824 -11.177 1.00 98.06 598 GLY A CA 1
ATOM 4652 C C . GLY A 1 598 ? 8.032 9.576 -12.022 1.00 98.06 598 GLY A C 1
ATOM 4653 O O . GLY A 1 598 ? 8.952 8.771 -12.121 1.00 98.06 598 GLY A O 1
ATOM 4654 N N . LEU A 1 599 ? 6.847 9.397 -12.594 1.00 97.88 599 LEU A N 1
ATOM 4655 C CA . LEU A 1 599 ? 6.449 8.170 -13.274 1.00 97.88 599 LEU A CA 1
ATOM 4656 C C . LEU A 1 599 ? 6.081 8.448 -14.731 1.00 97.88 599 LEU A C 1
ATOM 4658 O O . LEU A 1 599 ? 5.371 9.415 -15.032 1.00 97.88 599 LEU A O 1
ATOM 4662 N N . THR A 1 600 ? 6.568 7.592 -15.623 1.00 95.69 600 THR A N 1
ATOM 4663 C CA . THR A 1 600 ? 6.269 7.621 -17.058 1.00 95.69 600 THR A CA 1
ATOM 4664 C C . THR A 1 600 ? 6.299 6.209 -17.642 1.00 95.69 600 THR A C 1
ATOM 4666 O O . THR A 1 600 ? 7.006 5.338 -17.138 1.00 95.69 600 THR A O 1
ATOM 4669 N N . GLY A 1 601 ? 5.558 5.986 -18.724 1.00 92.12 601 GLY A N 1
ATOM 4670 C CA . GLY A 1 601 ? 5.466 4.691 -19.402 1.00 92.12 601 GLY A CA 1
ATOM 4671 C C . GLY A 1 601 ? 6.630 4.359 -20.343 1.00 92.12 601 GLY A C 1
ATOM 4672 O O . GLY A 1 601 ? 6.532 3.424 -21.122 1.00 92.12 601 GLY A O 1
ATOM 4673 N N . GLY A 1 602 ? 7.704 5.149 -20.373 1.00 90.50 602 GLY A N 1
ATOM 4674 C CA . GLY A 1 602 ? 8.767 4.990 -21.373 1.00 90.50 602 GLY A CA 1
ATOM 4675 C C . GLY A 1 602 ? 10.032 4.294 -20.871 1.00 90.50 602 GLY A C 1
ATOM 4676 O O . GLY A 1 602 ? 10.356 4.356 -19.681 1.00 90.50 602 GLY A O 1
ATOM 4677 N N . GLU A 1 603 ? 10.795 3.719 -21.804 1.00 93.44 603 GLU A N 1
ATOM 4678 C CA . GLU A 1 603 ? 12.140 3.182 -21.555 1.00 93.44 603 GLU A CA 1
ATOM 4679 C C . GLU A 1 603 ? 13.176 4.300 -21.637 1.00 93.44 603 GLU A C 1
ATOM 4681 O O . GLU A 1 603 ? 13.616 4.706 -22.714 1.00 93.44 603 GLU A O 1
ATOM 4686 N N . MET A 1 604 ? 13.533 4.855 -20.486 1.00 95.31 604 MET A N 1
ATOM 4687 C CA . MET A 1 604 ? 14.352 6.063 -20.429 1.00 95.31 604 MET A CA 1
ATOM 4688 C C . MET A 1 604 ? 15.843 5.776 -20.472 1.00 95.31 604 MET A C 1
ATOM 4690 O O . MET A 1 604 ? 16.339 4.895 -19.771 1.00 95.31 604 MET A O 1
ATOM 4694 N N . ASP A 1 605 ? 16.560 6.622 -21.200 1.00 94.31 605 ASP A N 1
ATOM 4695 C CA . ASP A 1 605 ? 18.006 6.759 -21.075 1.00 94.31 605 ASP A CA 1
ATOM 4696 C C . ASP A 1 605 ? 18.432 7.211 -19.673 1.00 94.31 605 ASP A C 1
ATOM 4698 O O . ASP A 1 605 ? 17.815 8.098 -19.076 1.00 94.31 605 ASP A O 1
ATOM 4702 N N . LEU A 1 606 ? 19.538 6.660 -19.166 1.00 94.56 606 LEU A N 1
ATOM 4703 C CA . LEU A 1 606 ? 20.041 6.940 -17.818 1.00 94.56 606 LEU A CA 1
ATOM 4704 C C . LEU A 1 606 ? 20.275 8.437 -17.542 1.00 94.56 606 LEU A C 1
ATOM 4706 O O . LEU A 1 606 ? 19.998 8.934 -16.447 1.00 94.56 606 LEU A O 1
ATOM 4710 N N . GLU A 1 607 ? 20.752 9.176 -18.541 1.00 94.44 607 GLU A N 1
ATOM 4711 C CA . GLU A 1 607 ? 21.031 10.615 -18.477 1.00 94.44 607 GLU A CA 1
ATOM 4712 C C . GLU A 1 607 ? 19.801 11.448 -18.074 1.00 94.44 607 GLU A C 1
ATOM 4714 O O . GLU A 1 607 ? 19.922 12.517 -17.463 1.00 94.44 607 GLU A O 1
ATOM 4719 N N . LEU A 1 608 ? 18.602 10.947 -18.373 1.00 96.19 608 LEU A N 1
ATOM 4720 C CA . LEU A 1 608 ? 17.348 11.637 -18.109 1.00 96.19 608 LEU A CA 1
ATOM 4721 C C . LEU A 1 608 ? 17.006 11.739 -16.617 1.00 96.19 608 LEU A C 1
ATOM 4723 O O . LEU A 1 608 ? 16.268 12.646 -16.226 1.00 96.19 608 LEU A O 1
ATOM 4727 N N . ILE A 1 609 ? 17.594 10.898 -15.759 1.00 96.56 609 ILE A N 1
ATOM 4728 C CA . ILE A 1 609 ? 17.451 11.015 -14.298 1.00 96.56 609 ILE A CA 1
ATOM 4729 C C . ILE A 1 609 ? 17.977 12.375 -13.827 1.00 96.56 609 ILE A C 1
ATOM 4731 O O . ILE A 1 609 ? 17.294 13.103 -13.100 1.00 96.56 609 ILE A O 1
ATOM 4735 N N . ALA A 1 610 ? 19.187 12.742 -14.262 1.00 95.94 610 ALA A N 1
ATOM 4736 C CA . ALA A 1 610 ? 19.802 14.016 -13.902 1.00 95.94 610 ALA A CA 1
ATOM 4737 C C . ALA A 1 610 ? 18.989 15.197 -14.454 1.00 95.94 610 ALA A C 1
ATOM 4739 O O . ALA A 1 610 ? 18.794 16.199 -13.758 1.00 95.94 610 ALA A O 1
ATOM 4740 N N . TYR A 1 611 ? 18.450 15.059 -15.671 1.00 96.75 611 TYR A N 1
ATOM 4741 C CA . TYR A 1 611 ? 17.563 16.055 -16.269 1.00 96.75 611 TYR A CA 1
ATOM 4742 C C . TYR A 1 611 ? 16.294 16.271 -15.433 1.00 96.75 611 TYR A C 1
ATOM 4744 O O . TYR A 1 611 ? 15.984 17.406 -15.060 1.00 96.75 611 TYR A O 1
ATOM 4752 N N . PHE A 1 612 ? 15.588 15.192 -15.082 1.00 97.56 612 PHE A N 1
ATOM 4753 C CA . PHE A 1 612 ? 14.367 15.240 -14.277 1.00 97.56 612 PHE A CA 1
ATOM 4754 C C . PHE A 1 612 ? 14.606 15.885 -12.907 1.00 97.56 612 PHE A C 1
ATOM 4756 O O . PHE A 1 612 ? 13.856 16.782 -12.506 1.00 97.56 612 PHE A O 1
ATOM 4763 N N . ARG A 1 613 ? 15.675 15.495 -12.203 1.00 96.50 613 ARG A N 1
ATOM 4764 C CA . ARG A 1 613 ? 16.043 16.076 -10.898 1.00 96.50 613 ARG A CA 1
ATOM 4765 C C . ARG A 1 613 ? 16.334 17.570 -11.008 1.00 96.50 613 ARG A C 1
ATOM 4767 O O . ARG A 1 613 ? 15.785 18.358 -10.239 1.00 96.50 613 ARG A O 1
ATOM 4774 N N . LYS A 1 614 ? 17.106 17.980 -12.021 1.00 96.75 614 LYS A N 1
ATOM 4775 C CA . LYS A 1 614 ? 17.403 19.396 -12.292 1.00 96.75 614 LYS A CA 1
ATOM 4776 C C . LYS A 1 614 ? 16.136 20.206 -12.579 1.00 96.75 614 LYS A C 1
ATOM 4778 O O . LYS A 1 614 ? 15.996 21.319 -12.079 1.00 96.75 614 LYS A O 1
ATOM 4783 N N . LYS A 1 615 ? 15.211 19.674 -13.383 1.00 96.75 615 LYS A N 1
ATOM 4784 C CA . LYS A 1 615 ? 13.974 20.378 -13.769 1.00 96.75 615 LYS A CA 1
ATOM 4785 C C . LYS A 1 615 ? 12.940 20.448 -12.652 1.00 96.75 615 LYS A C 1
ATOM 4787 O O . LYS A 1 615 ? 12.271 21.471 -12.507 1.00 96.75 615 LYS A O 1
ATOM 4792 N N . SER A 1 616 ? 12.816 19.389 -11.861 1.00 95.31 616 SER A N 1
ATOM 4793 C CA . SER A 1 616 ? 11.911 19.355 -10.708 1.00 95.31 616 SER A CA 1
ATOM 4794 C C . SER A 1 616 ? 12.454 20.158 -9.521 1.00 95.31 616 SER A C 1
ATOM 4796 O O . SER A 1 616 ? 11.665 20.703 -8.747 1.00 95.31 616 SER A O 1
ATOM 4798 N N . GLY A 1 617 ? 13.782 20.277 -9.404 1.00 94.94 617 GLY A N 1
ATOM 4799 C CA . GLY A 1 617 ? 14.461 20.830 -8.231 1.00 94.94 617 GLY A CA 1
ATOM 4800 C C . GLY A 1 617 ? 14.489 19.852 -7.053 1.00 94.94 617 GLY A C 1
ATOM 4801 O O . GLY A 1 617 ? 14.535 20.289 -5.907 1.00 94.94 617 GLY A O 1
ATOM 4802 N N . LEU A 1 618 ? 14.389 18.544 -7.325 1.00 92.88 618 LEU A N 1
ATOM 4803 C CA . LEU A 1 618 ? 14.276 17.483 -6.322 1.00 92.88 618 LEU A CA 1
ATOM 4804 C C . LEU A 1 618 ? 15.418 16.478 -6.486 1.00 92.88 618 LEU A C 1
ATOM 4806 O O . LEU A 1 618 ? 15.317 15.527 -7.256 1.00 92.88 618 LEU A O 1
ATOM 4810 N N . GLU A 1 619 ? 16.509 16.673 -5.749 1.00 90.06 619 GLU A N 1
ATOM 4811 C CA . GLU A 1 619 ? 17.727 15.857 -5.886 1.00 90.06 619 GLU A CA 1
ATOM 4812 C C . GLU A 1 619 ? 17.514 14.378 -5.534 1.00 90.06 619 GLU A C 1
ATOM 4814 O O . GLU A 1 619 ? 18.069 13.498 -6.189 1.00 90.06 619 GLU A O 1
ATOM 4819 N N . ASN A 1 620 ? 16.658 14.097 -4.548 1.00 89.31 620 ASN A N 1
ATOM 4820 C CA . ASN A 1 620 ? 16.394 12.738 -4.062 1.00 89.31 620 ASN A CA 1
ATOM 4821 C C . ASN A 1 620 ? 15.209 12.049 -4.751 1.00 89.31 620 ASN A C 1
ATOM 4823 O O . ASN A 1 620 ? 14.877 10.916 -4.394 1.00 89.31 620 ASN A O 1
ATOM 4827 N N . ALA A 1 621 ? 14.569 12.708 -5.724 1.00 94.81 621 ALA A N 1
ATOM 4828 C CA . ALA A 1 621 ? 13.452 12.115 -6.442 1.00 94.81 621 ALA A CA 1
ATOM 4829 C C . ALA A 1 621 ? 13.919 10.947 -7.324 1.00 94.81 621 ALA A C 1
ATOM 4831 O O . ALA A 1 621 ? 15.017 10.964 -7.905 1.00 94.81 621 ALA A O 1
ATOM 4832 N N . LEU A 1 622 ? 13.067 9.929 -7.410 1.00 97.31 622 LEU A N 1
ATOM 4833 C CA . LEU A 1 622 ? 13.279 8.750 -8.242 1.00 97.31 622 LEU A CA 1
ATOM 4834 C C . LEU A 1 622 ? 12.467 8.892 -9.522 1.00 97.31 622 LEU A C 1
ATOM 4836 O O . LEU A 1 622 ? 11.326 9.352 -9.491 1.00 97.31 622 LEU A O 1
ATOM 4840 N N . LEU A 1 623 ? 13.069 8.507 -10.641 1.00 97.62 623 LEU A N 1
ATOM 4841 C CA . LEU A 1 623 ? 12.420 8.508 -11.942 1.00 97.62 623 LEU A CA 1
ATOM 4842 C C . LEU A 1 623 ? 12.109 7.060 -12.309 1.00 97.62 623 LEU A C 1
ATOM 4844 O O . LEU A 1 623 ? 13.030 6.283 -12.529 1.00 97.62 623 LEU A O 1
ATOM 4848 N N . VAL A 1 624 ? 10.829 6.705 -12.325 1.00 98.19 624 VAL A N 1
ATOM 4849 C CA . VAL A 1 624 ? 10.329 5.343 -12.534 1.00 98.19 624 VAL A CA 1
ATOM 4850 C C . VAL A 1 624 ? 9.778 5.227 -13.953 1.00 98.19 624 VAL A C 1
ATOM 4852 O O . VAL A 1 624 ? 8.924 6.023 -14.355 1.00 98.19 624 VAL A O 1
ATOM 4855 N N . GLY A 1 625 ? 10.304 4.265 -14.710 1.00 96.69 625 GLY A N 1
ATOM 4856 C CA . GLY A 1 625 ? 9.825 3.917 -16.049 1.00 96.69 625 GLY A CA 1
ATOM 4857 C C . GLY A 1 625 ? 8.711 2.875 -16.007 1.00 96.69 625 GLY A C 1
ATOM 4858 O O . GLY A 1 625 ? 8.327 2.420 -14.929 1.00 96.69 625 GLY A O 1
ATOM 4859 N N . TYR A 1 626 ? 8.226 2.471 -17.185 1.00 95.75 626 TYR A N 1
ATOM 4860 C CA . TYR A 1 626 ? 7.264 1.364 -17.339 1.00 95.75 626 TYR A CA 1
ATOM 4861 C C . TYR A 1 626 ? 6.008 1.517 -16.466 1.00 95.75 626 TYR A C 1
ATOM 4863 O O . TYR A 1 626 ? 5.423 0.536 -16.000 1.00 95.75 626 TYR A O 1
ATOM 4871 N N . ALA A 1 627 ? 5.637 2.769 -16.192 1.00 96.94 627 ALA A N 1
ATOM 4872 C CA . ALA A 1 627 ? 4.563 3.114 -15.289 1.00 96.94 627 ALA A CA 1
ATOM 4873 C C . ALA A 1 627 ? 3.316 3.543 -16.064 1.00 96.94 627 ALA A C 1
ATOM 4875 O O . ALA A 1 627 ? 3.360 4.457 -16.885 1.00 96.94 627 ALA A O 1
ATOM 4876 N N . ASN A 1 628 ? 2.187 2.934 -15.712 1.00 95.12 628 ASN A N 1
ATOM 4877 C CA . ASN A 1 628 ? 0.817 3.234 -16.124 1.00 95.12 628 ASN A CA 1
ATOM 4878 C C . ASN A 1 628 ? 0.482 3.001 -17.603 1.00 95.12 628 ASN A C 1
ATOM 4880 O O . ASN A 1 628 ? -0.702 2.888 -17.910 1.00 95.12 628 ASN A O 1
ATOM 4884 N N . ASP A 1 629 ? 1.472 2.941 -18.481 1.00 89.69 629 ASP A N 1
ATOM 4885 C CA . ASP A 1 629 ? 1.350 2.648 -19.906 1.00 89.69 629 ASP A CA 1
ATOM 4886 C C . ASP A 1 629 ? 2.735 2.245 -20.455 1.00 89.69 629 ASP A C 1
ATOM 4888 O O . ASP A 1 629 ? 3.726 2.242 -19.716 1.00 89.69 629 ASP A O 1
ATOM 4892 N N . PHE A 1 630 ? 2.824 1.966 -21.753 1.00 89.38 630 PHE A N 1
ATOM 4893 C CA . PHE A 1 630 ? 4.058 1.832 -22.497 1.00 89.38 630 PHE A CA 1
ATOM 4894 C C . PHE A 1 630 ? 4.078 2.712 -23.752 1.00 89.38 630 PHE A C 1
ATOM 4896 O O . PHE A 1 630 ? 3.325 2.482 -24.692 1.00 89.38 630 PHE A O 1
ATOM 4903 N N . ILE A 1 631 ? 4.992 3.687 -23.799 1.00 88.50 631 ILE A N 1
ATOM 4904 C CA . ILE A 1 631 ? 5.105 4.651 -24.917 1.00 88.50 631 ILE A CA 1
ATOM 4905 C C . ILE A 1 631 ? 6.388 4.488 -25.750 1.00 88.50 631 ILE A C 1
ATOM 4907 O O . ILE A 1 631 ? 6.714 5.341 -26.579 1.00 88.50 631 ILE A O 1
ATOM 4911 N N . GLY A 1 632 ? 7.122 3.391 -25.550 1.00 88.38 632 GLY A N 1
ATOM 4912 C CA . GLY A 1 632 ? 8.377 3.102 -26.244 1.00 88.38 632 GLY A CA 1
ATOM 4913 C C . GLY A 1 632 ? 9.610 3.742 -25.603 1.00 88.38 632 GLY A C 1
ATOM 4914 O O . GLY A 1 632 ? 9.606 4.155 -24.442 1.00 88.38 632 GLY A O 1
ATOM 4915 N N . TYR A 1 633 ? 10.686 3.812 -26.386 1.00 90.81 633 TYR A N 1
ATOM 4916 C CA . TYR A 1 633 ? 11.972 4.344 -25.943 1.00 90.81 633 TYR A CA 1
ATOM 4917 C C . TYR A 1 633 ? 11.966 5.866 -25.828 1.00 90.81 633 TYR A C 1
ATOM 4919 O O . TYR A 1 633 ? 11.478 6.578 -26.710 1.00 90.81 633 TYR A O 1
ATOM 4927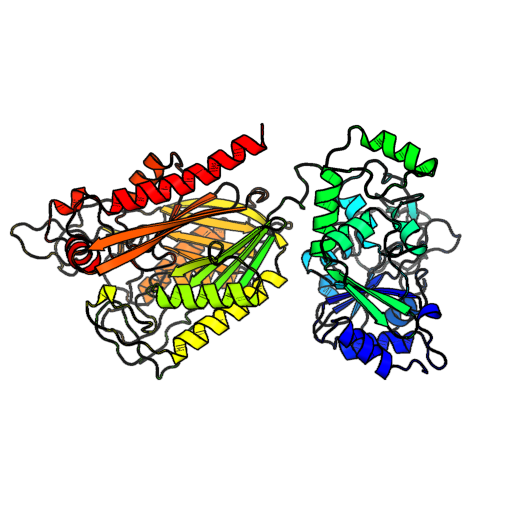 N N . LEU A 1 634 ? 12.588 6.360 -24.758 1.00 93.25 634 LEU A N 1
ATOM 4928 C CA . LEU A 1 634 ? 12.795 7.775 -24.472 1.00 93.25 634 LEU A CA 1
ATOM 4929 C C . LEU A 1 634 ? 14.299 8.087 -24.455 1.00 93.25 634 LEU A C 1
ATOM 4931 O O . LEU A 1 634 ? 14.897 8.211 -23.379 1.00 93.25 634 LEU A O 1
ATOM 4935 N N . PRO A 1 635 ? 14.932 8.215 -25.636 1.00 92.31 635 PRO A N 1
ATOM 4936 C CA . PRO A 1 635 ? 16.327 8.586 -25.725 1.00 92.31 635 PRO A CA 1
ATOM 4937 C C . PRO A 1 635 ? 16.543 10.070 -25.403 1.00 92.31 635 PRO A C 1
ATOM 4939 O O . PRO A 1 635 ? 15.699 10.917 -25.713 1.00 92.31 635 PRO A O 1
ATOM 4942 N N . VAL A 1 636 ? 17.681 10.419 -24.807 1.00 92.06 636 VAL A N 1
ATOM 4943 C CA . VAL A 1 636 ? 18.078 11.814 -24.570 1.00 92.06 636 VAL A CA 1
ATOM 4944 C C . VAL A 1 636 ? 18.275 12.538 -25.903 1.00 92.06 636 VAL A C 1
ATOM 4946 O O . VAL A 1 636 ? 18.756 11.949 -26.873 1.00 92.06 636 VAL A O 1
ATOM 4949 N N . LYS A 1 637 ? 17.973 13.840 -25.978 1.00 91.81 637 LYS A N 1
ATOM 4950 C CA . LYS A 1 637 ? 18.105 14.632 -27.214 1.00 91.81 637 LYS A CA 1
ATOM 4951 C C . LYS A 1 637 ? 19.470 14.482 -27.891 1.00 91.81 637 LYS A C 1
ATOM 4953 O O . LYS A 1 637 ? 19.539 14.436 -29.116 1.00 91.81 637 LYS A O 1
ATOM 4958 N N . ALA A 1 638 ? 20.546 14.387 -27.110 1.00 87.31 638 ALA A N 1
ATOM 4959 C CA . ALA A 1 638 ? 21.902 14.216 -27.630 1.00 87.31 638 ALA A CA 1
ATOM 4960 C C . ALA A 1 638 ? 22.103 12.879 -28.371 1.00 87.31 638 ALA A C 1
ATOM 4962 O O . ALA A 1 638 ? 22.889 12.828 -29.315 1.00 87.31 638 ALA A O 1
ATOM 4963 N N . ALA A 1 639 ? 21.365 11.821 -28.015 1.00 85.00 639 ALA A N 1
ATOM 4964 C CA . ALA A 1 639 ? 21.469 10.515 -28.665 1.00 85.00 639 ALA A CA 1
ATOM 4965 C C . ALA A 1 639 ? 21.031 10.561 -30.140 1.00 85.00 639 ALA A C 1
ATOM 4967 O O . ALA A 1 639 ? 21.581 9.835 -30.961 1.00 85.00 639 ALA A O 1
ATOM 4968 N N . PHE A 1 640 ? 20.141 11.487 -30.521 1.00 85.31 640 PHE A N 1
ATOM 4969 C CA . PHE A 1 640 ? 19.695 11.662 -31.911 1.00 85.31 640 PHE A CA 1
ATOM 4970 C C . PHE A 1 640 ? 20.809 12.109 -32.876 1.00 85.31 640 PHE A C 1
ATOM 4972 O O . PHE A 1 640 ? 20.610 12.043 -34.088 1.00 85.31 640 PHE A O 1
ATOM 4979 N N . THR A 1 641 ? 21.970 12.539 -32.364 1.00 81.94 641 THR A N 1
ATOM 4980 C CA . THR A 1 641 ? 23.164 12.818 -33.187 1.00 81.94 641 THR A CA 1
ATOM 4981 C C . THR A 1 641 ? 23.773 11.550 -33.789 1.00 81.94 641 THR A C 1
ATOM 4983 O O . THR A 1 641 ? 24.405 11.623 -34.839 1.00 81.94 641 THR A O 1
ATOM 4986 N N . ASN A 1 642 ? 23.529 10.384 -33.180 1.00 74.31 642 ASN A N 1
ATOM 4987 C CA . ASN A 1 642 ? 23.812 9.077 -33.755 1.00 74.31 642 ASN A CA 1
ATOM 4988 C C . ASN A 1 642 ? 22.479 8.402 -34.136 1.00 74.31 642 ASN A C 1
ATOM 4990 O O . ASN A 1 642 ? 21.907 7.662 -33.334 1.00 74.31 642 ASN A O 1
ATOM 4994 N N . PRO A 1 643 ? 21.948 8.635 -35.350 1.00 64.69 643 PRO A N 1
ATOM 4995 C CA . PRO A 1 643 ? 20.628 8.143 -35.741 1.00 64.69 643 PRO A CA 1
ATOM 4996 C C . PRO A 1 643 ? 20.536 6.614 -35.849 1.00 64.69 643 PRO A C 1
ATOM 4998 O O . PRO A 1 643 ? 19.427 6.119 -36.037 1.00 64.69 643 PRO A O 1
ATOM 5001 N N . CYS A 1 644 ? 21.664 5.900 -35.746 1.00 68.12 644 CYS A N 1
ATOM 5002 C CA . CYS A 1 644 ? 21.760 4.447 -35.872 1.00 68.12 644 CYS A CA 1
ATOM 5003 C C . CYS A 1 644 ? 21.746 3.714 -34.517 1.00 68.12 644 CYS A C 1
ATOM 5005 O O . CYS A 1 644 ? 21.896 2.493 -34.492 1.00 68.12 644 CYS A O 1
ATOM 5007 N N . SER A 1 645 ? 21.601 4.420 -33.387 1.00 76.00 645 SER A N 1
ATOM 5008 C CA . SER A 1 645 ? 21.455 3.751 -32.089 1.00 76.00 645 SER A CA 1
ATOM 5009 C C . SER A 1 645 ? 20.071 3.110 -31.962 1.00 76.00 645 SER A C 1
ATOM 5011 O O . SER A 1 645 ? 19.068 3.686 -32.389 1.00 76.00 645 SER A O 1
ATOM 5013 N N . TYR A 1 646 ? 20.013 1.925 -31.350 1.00 80.06 646 TYR A N 1
ATOM 5014 C CA . TYR A 1 646 ? 18.781 1.146 -31.220 1.00 80.06 646 TYR A CA 1
ATOM 5015 C C . TYR A 1 646 ? 17.646 1.952 -30.572 1.00 80.06 646 TYR A C 1
ATOM 5017 O O . TYR A 1 646 ? 16.567 2.069 -31.148 1.00 80.06 646 TYR A O 1
ATOM 5025 N N . GLU A 1 647 ? 17.906 2.609 -29.439 1.00 85.25 647 GLU A N 1
ATOM 5026 C CA . GLU A 1 647 ? 16.895 3.381 -28.705 1.00 85.25 647 GLU A CA 1
ATOM 5027 C C . GLU A 1 647 ? 16.314 4.527 -29.551 1.00 85.25 647 GLU A C 1
ATOM 5029 O O . GLU A 1 647 ? 15.123 4.827 -29.473 1.00 85.25 647 GLU A O 1
ATOM 5034 N N . VAL A 1 648 ? 17.138 5.154 -30.402 1.00 85.56 648 VAL A N 1
ATOM 5035 C CA . VAL A 1 648 ? 16.716 6.236 -31.306 1.00 85.56 648 VAL A CA 1
ATOM 5036 C C . VAL A 1 648 ? 15.915 5.686 -32.479 1.00 85.56 648 VAL A C 1
ATOM 5038 O O . VAL A 1 648 ? 14.911 6.291 -32.854 1.00 85.56 648 VAL A O 1
ATOM 5041 N N . ILE A 1 649 ? 16.322 4.552 -33.052 1.00 83.38 649 ILE A N 1
ATOM 5042 C CA . ILE A 1 649 ? 15.584 3.885 -34.133 1.00 83.38 649 ILE A CA 1
ATOM 5043 C C . ILE A 1 649 ? 14.197 3.480 -33.639 1.00 83.38 649 ILE A C 1
ATOM 5045 O O . ILE A 1 649 ? 13.199 3.833 -34.268 1.00 83.38 649 ILE A O 1
ATOM 5049 N N . ILE A 1 650 ? 14.116 2.803 -32.491 1.00 83.00 650 ILE A N 1
ATOM 5050 C CA . ILE A 1 650 ? 12.828 2.382 -31.940 1.00 83.00 650 ILE A CA 1
ATOM 5051 C C . ILE A 1 650 ? 11.986 3.601 -31.563 1.00 83.00 650 ILE A C 1
ATOM 5053 O O . ILE A 1 650 ? 10.832 3.662 -31.967 1.00 83.00 650 ILE A O 1
ATOM 5057 N N . CYS A 1 651 ? 12.550 4.631 -30.921 1.00 85.31 651 CYS A N 1
ATOM 5058 C CA . CYS A 1 651 ? 11.817 5.875 -30.642 1.00 85.31 651 CYS A CA 1
ATOM 5059 C C . CYS A 1 651 ? 11.242 6.520 -31.918 1.00 85.31 651 CYS A C 1
ATOM 5061 O O . CYS A 1 651 ? 10.082 6.942 -31.938 1.00 85.31 651 CYS A O 1
ATOM 5063 N N . LYS A 1 652 ? 12.010 6.540 -33.016 1.00 83.38 652 LYS A N 1
ATOM 5064 C CA . LYS A 1 652 ? 11.532 7.001 -34.329 1.00 83.38 652 LYS A CA 1
ATOM 5065 C C . LYS A 1 652 ? 10.396 6.143 -34.862 1.00 83.38 652 LYS A C 1
ATOM 5067 O O . LYS A 1 652 ? 9.461 6.694 -35.444 1.00 83.38 652 LYS A O 1
ATOM 5072 N N . ASN A 1 653 ? 10.432 4.836 -34.632 1.00 78.81 653 ASN A N 1
ATOM 5073 C CA . ASN A 1 653 ? 9.410 3.888 -35.075 1.00 78.81 653 ASN A CA 1
ATOM 5074 C C . ASN A 1 653 ? 8.139 3.924 -34.217 1.00 78.81 653 ASN A C 1
ATOM 5076 O O . ASN A 1 653 ? 7.050 3.808 -34.775 1.00 78.81 653 ASN A O 1
ATOM 5080 N N . THR A 1 654 ? 8.237 4.205 -32.919 1.00 75.12 654 THR A N 1
ATOM 5081 C CA . THR A 1 654 ? 7.090 4.155 -31.998 1.00 75.12 654 THR A CA 1
ATOM 5082 C C . THR A 1 654 ? 6.498 5.530 -31.700 1.00 75.12 654 THR A C 1
ATOM 5084 O O . THR A 1 654 ? 5.286 5.700 -31.760 1.00 75.12 654 THR A O 1
ATOM 5087 N N . LEU A 1 655 ? 7.336 6.533 -31.430 1.00 77.62 655 LEU A N 1
ATOM 5088 C CA . LEU A 1 655 ? 6.910 7.766 -30.769 1.00 77.62 655 LEU A CA 1
ATOM 5089 C C . LEU A 1 655 ? 7.051 9.010 -31.645 1.00 77.62 655 LEU A C 1
ATOM 5091 O O . LEU A 1 655 ? 6.087 9.747 -31.823 1.00 77.62 655 LEU A O 1
ATOM 5095 N N . THR A 1 656 ? 8.241 9.293 -32.183 1.00 76.25 656 THR A N 1
ATOM 5096 C CA . THR A 1 656 ? 8.473 10.516 -32.970 1.00 76.25 656 THR A CA 1
ATOM 5097 C C . THR A 1 656 ? 9.838 10.547 -33.647 1.00 76.25 656 THR A C 1
ATOM 5099 O O . THR A 1 656 ? 10.807 9.969 -33.168 1.00 76.25 656 THR A O 1
ATOM 5102 N N . THR A 1 657 ? 9.949 11.322 -34.726 1.00 73.31 657 THR A N 1
ATOM 5103 C CA . THR A 1 657 ? 11.236 11.681 -35.335 1.00 73.31 657 THR A CA 1
ATOM 5104 C C . THR A 1 657 ? 11.872 12.937 -34.735 1.00 73.31 657 THR A C 1
ATOM 5106 O O . THR A 1 657 ? 13.032 13.220 -35.036 1.00 73.31 657 THR A O 1
ATOM 5109 N N . LYS A 1 658 ? 11.152 13.681 -33.880 1.00 83.38 658 LYS A N 1
ATOM 5110 C CA . LYS A 1 658 ? 11.596 14.947 -33.277 1.00 83.38 658 LYS A CA 1
ATOM 5111 C C . LYS A 1 658 ? 12.578 14.707 -32.113 1.00 83.38 658 LYS A C 1
ATOM 5113 O O . LYS A 1 658 ? 12.167 14.170 -31.082 1.00 83.38 658 LYS A O 1
ATOM 5118 N N . PRO A 1 659 ? 13.831 15.197 -32.189 1.00 88.12 659 PRO A N 1
ATOM 5119 C CA . PRO A 1 659 ? 14.726 15.209 -31.034 1.00 88.12 659 PRO A CA 1
ATOM 5120 C C . PRO A 1 659 ? 14.169 16.080 -29.896 1.00 88.12 659 PRO A C 1
ATOM 5122 O O . PRO A 1 659 ? 13.697 17.194 -30.138 1.00 88.12 659 PRO A O 1
ATOM 5125 N N . GLY A 1 660 ? 14.285 15.620 -28.647 1.00 90.81 660 GLY A N 1
ATOM 5126 C CA . GLY A 1 660 ? 13.857 16.373 -27.457 1.00 90.81 660 GLY A CA 1
ATOM 5127 C C . GLY A 1 660 ? 12.513 15.957 -26.847 1.00 90.81 660 GLY A C 1
ATOM 5128 O O . GLY A 1 660 ? 12.072 16.567 -25.878 1.00 90.81 660 GLY A O 1
ATOM 5129 N N . ILE A 1 661 ? 11.846 14.940 -27.401 1.00 90.50 661 ILE A N 1
ATOM 5130 C CA . ILE A 1 661 ? 10.543 14.471 -26.903 1.00 90.50 661 ILE A CA 1
ATOM 5131 C C . ILE A 1 661 ? 10.599 13.950 -25.465 1.00 90.50 661 ILE A C 1
ATOM 5133 O O . ILE A 1 661 ? 9.695 14.202 -24.671 1.00 90.50 661 ILE A O 1
ATOM 5137 N N . SER A 1 662 ? 11.686 13.264 -25.116 1.00 94.06 662 SER A N 1
ATOM 5138 C CA . SER A 1 662 ? 11.916 12.711 -23.785 1.00 94.06 662 SER A CA 1
ATOM 5139 C C . SER A 1 662 ? 12.005 13.831 -22.753 1.00 94.06 662 SER A C 1
ATOM 5141 O O . SER A 1 662 ? 11.404 13.757 -21.684 1.00 94.06 662 SER A O 1
ATOM 5143 N N . GLU A 1 663 ? 12.693 14.919 -23.093 1.00 95.38 663 GLU A N 1
ATOM 5144 C CA . GLU A 1 663 ? 12.760 16.129 -22.286 1.00 95.38 663 GLU A CA 1
ATOM 5145 C C . GLU A 1 663 ? 11.403 16.831 -22.168 1.00 95.38 663 GLU A C 1
ATOM 5147 O O . GLU A 1 663 ? 11.066 17.283 -21.075 1.00 95.38 663 GLU A O 1
ATOM 5152 N N . ASP A 1 664 ? 10.615 16.911 -23.245 1.00 93.56 664 ASP A N 1
ATOM 5153 C CA . ASP A 1 664 ? 9.260 17.485 -23.220 1.00 93.56 664 ASP A CA 1
ATOM 5154 C C . ASP A 1 664 ? 8.356 16.710 -22.237 1.00 93.56 664 ASP A C 1
ATOM 5156 O O . ASP A 1 664 ? 7.724 17.313 -21.362 1.00 93.56 664 ASP A O 1
ATOM 5160 N N . ILE A 1 665 ? 8.378 15.373 -22.304 1.00 94.50 665 ILE A N 1
ATOM 5161 C CA . ILE A 1 665 ? 7.679 14.478 -21.367 1.00 94.50 665 ILE A CA 1
ATOM 5162 C C . ILE A 1 665 ? 8.162 14.714 -19.930 1.00 94.50 665 ILE A C 1
ATOM 5164 O O . ILE A 1 665 ? 7.358 14.934 -19.022 1.00 94.50 665 ILE A O 1
ATOM 5168 N N . LEU A 1 666 ? 9.477 14.740 -19.704 1.00 96.44 666 LEU A N 1
ATOM 5169 C CA . LEU A 1 666 ? 10.028 14.901 -18.358 1.00 96.44 666 LEU A CA 1
ATOM 5170 C C . LEU A 1 666 ? 9.854 16.303 -17.788 1.00 96.44 666 LEU A C 1
ATOM 5172 O O . LEU A 1 666 ? 9.779 16.441 -16.569 1.00 96.44 666 LEU A O 1
ATOM 5176 N N . ASN A 1 667 ? 9.743 17.339 -18.617 1.00 97.12 667 ASN A N 1
ATOM 5177 C CA . ASN A 1 667 ? 9.356 18.671 -18.162 1.00 97.12 667 ASN A CA 1
ATOM 5178 C C . ASN A 1 667 ? 7.933 18.652 -17.585 1.00 97.12 667 ASN A C 1
ATOM 5180 O O . ASN A 1 667 ? 7.696 19.242 -16.525 1.00 97.12 667 ASN A O 1
ATOM 5184 N N . ALA A 1 668 ? 7.001 17.944 -18.234 1.00 96.75 668 ALA A N 1
ATOM 5185 C CA . ALA A 1 668 ? 5.648 17.759 -17.718 1.00 96.75 668 ALA A CA 1
ATOM 5186 C C . ALA A 1 668 ? 5.653 16.937 -16.416 1.00 96.75 668 ALA A C 1
ATOM 5188 O O . ALA A 1 668 ? 5.128 17.407 -15.403 1.00 96.75 668 ALA A O 1
ATOM 5189 N N . THR A 1 669 ? 6.342 15.792 -16.373 1.00 97.19 669 THR A N 1
ATOM 5190 C CA . THR A 1 669 ? 6.463 14.973 -15.150 1.00 97.19 669 THR A CA 1
ATOM 5191 C C . THR A 1 669 ? 7.133 15.741 -14.000 1.00 97.19 669 THR A C 1
ATOM 5193 O O . THR A 1 669 ? 6.668 15.703 -12.859 1.00 97.19 669 THR A O 1
ATOM 5196 N N . ALA A 1 670 ? 8.185 16.516 -14.277 1.00 97.31 670 ALA A N 1
ATOM 5197 C CA . ALA A 1 670 ? 8.862 17.357 -13.287 1.00 97.31 670 ALA A CA 1
ATOM 5198 C C . ALA A 1 670 ? 7.950 18.459 -12.727 1.00 97.31 670 ALA A C 1
ATOM 5200 O O . ALA A 1 670 ? 8.025 18.779 -11.537 1.00 97.31 670 ALA A O 1
ATOM 5201 N N . LYS A 1 671 ? 7.059 19.022 -13.553 1.00 97.06 671 LYS A N 1
ATOM 5202 C CA . LYS A 1 671 ? 6.056 20.002 -13.114 1.00 97.06 671 LYS A CA 1
ATOM 5203 C C . LYS A 1 671 ? 5.057 19.381 -12.134 1.00 97.06 671 LYS A C 1
ATOM 5205 O O . LYS A 1 671 ? 4.754 20.017 -11.122 1.00 97.06 671 LYS A O 1
ATOM 5210 N N . LEU A 1 672 ? 4.600 18.149 -12.384 1.00 96.94 672 LEU A N 1
ATOM 5211 C CA . LEU A 1 672 ? 3.741 17.402 -11.451 1.00 96.94 672 LEU A CA 1
ATOM 5212 C C . LEU A 1 672 ? 4.453 17.170 -10.112 1.00 96.94 672 LEU A C 1
ATOM 5214 O O . LEU A 1 672 ? 3.924 17.520 -9.055 1.00 96.94 672 LEU A O 1
ATOM 5218 N N . ALA A 1 673 ? 5.696 16.685 -10.154 1.00 95.81 673 ALA A N 1
ATOM 5219 C CA . ALA A 1 673 ? 6.508 16.447 -8.960 1.00 95.81 673 ALA A CA 1
ATOM 5220 C C . ALA A 1 673 ? 6.723 17.730 -8.133 1.00 95.81 673 ALA A C 1
ATOM 5222 O O . ALA A 1 673 ? 6.551 17.742 -6.912 1.00 95.81 673 ALA A O 1
ATOM 5223 N N . LYS A 1 674 ? 7.014 18.856 -8.795 1.00 94.06 674 LYS A N 1
ATOM 5224 C CA . LYS A 1 674 ? 7.179 20.161 -8.138 1.00 94.06 674 LYS A CA 1
ATOM 5225 C C . LYS A 1 674 ? 5.883 20.662 -7.490 1.00 94.06 674 LYS A C 1
ATOM 5227 O O . LYS A 1 674 ? 5.924 21.235 -6.396 1.00 94.06 674 LYS A O 1
ATOM 5232 N N . LYS A 1 675 ? 4.728 20.428 -8.124 1.00 92.62 675 LYS A N 1
ATOM 5233 C CA . LYS A 1 675 ? 3.403 20.799 -7.593 1.00 92.62 675 LYS A CA 1
ATOM 5234 C C . LYS A 1 675 ? 3.108 20.094 -6.263 1.00 92.62 675 LYS A C 1
ATOM 5236 O O . LYS A 1 675 ? 2.606 20.740 -5.339 1.00 92.62 675 LYS A O 1
ATOM 5241 N N . LEU A 1 676 ? 3.483 18.817 -6.134 1.00 90.69 676 LEU A N 1
ATOM 5242 C CA . LEU A 1 676 ? 3.324 18.043 -4.894 1.00 90.69 676 LEU A CA 1
ATOM 5243 C C . LEU A 1 676 ? 4.084 18.656 -3.706 1.00 90.69 676 LEU A C 1
ATOM 5245 O O . LEU A 1 676 ? 3.565 18.685 -2.588 1.00 90.69 676 LEU A O 1
ATOM 5249 N N . MET A 1 677 ? 5.269 19.222 -3.944 1.00 81.62 677 MET A N 1
ATOM 5250 C CA . MET A 1 677 ? 6.039 19.911 -2.901 1.00 81.62 677 MET A CA 1
ATOM 5251 C C . MET A 1 677 ? 5.439 21.265 -2.517 1.00 81.62 677 MET A C 1
ATOM 5253 O O . MET A 1 677 ? 5.329 21.599 -1.335 1.00 81.62 677 MET A O 1
ATOM 5257 N N . GLN A 1 678 ? 5.009 22.058 -3.500 1.00 73.19 678 GLN A N 1
ATOM 5258 C CA . GLN A 1 678 ? 4.486 23.409 -3.258 1.00 73.19 678 GLN A CA 1
ATOM 5259 C C . GLN A 1 678 ? 3.171 23.413 -2.470 1.00 73.19 678 GLN A C 1
ATOM 5261 O O . GLN A 1 678 ? 2.985 24.272 -1.605 1.00 73.19 678 GLN A O 1
ATOM 5266 N N . LYS A 1 679 ? 2.288 22.430 -2.702 1.00 63.28 679 LYS A N 1
ATOM 5267 C CA . LYS A 1 679 ? 1.032 22.270 -1.945 1.00 63.28 679 LYS A CA 1
ATOM 5268 C C . LYS A 1 679 ? 1.246 22.080 -0.437 1.00 63.28 679 LYS A C 1
ATOM 5270 O O . LYS A 1 679 ? 0.346 22.363 0.338 1.00 63.28 679 LYS A O 1
ATOM 5275 N N . THR A 1 680 ? 2.440 21.672 -0.019 1.00 51.62 680 THR A N 1
ATOM 5276 C CA . THR A 1 680 ? 2.763 21.389 1.390 1.00 51.62 680 THR A CA 1
ATOM 5277 C C . THR A 1 680 ? 3.241 22.634 2.129 1.00 51.62 680 THR A C 1
ATOM 5279 O O . THR A 1 680 ? 2.833 22.878 3.260 1.00 51.62 680 THR A O 1
ATOM 5282 N N . LYS A 1 681 ? 4.011 23.507 1.461 1.00 44.31 681 LYS A N 1
ATOM 5283 C CA . LYS A 1 681 ? 4.431 24.798 2.039 1.00 44.31 681 LYS A CA 1
ATOM 5284 C C . LYS A 1 681 ? 3.259 25.751 2.313 1.00 44.31 681 LYS A C 1
ATOM 5286 O O . LYS A 1 681 ? 3.397 26.631 3.151 1.00 44.31 681 LYS A O 1
ATOM 5291 N N . LYS A 1 682 ? 2.128 25.582 1.618 1.00 35.88 682 LYS A N 1
ATOM 5292 C CA . LYS A 1 682 ? 0.889 26.353 1.833 1.00 35.88 682 LYS A CA 1
ATOM 5293 C C . LYS A 1 682 ? -0.003 25.824 2.965 1.00 35.88 682 LYS A C 1
ATOM 5295 O O . LYS A 1 682 ? -0.961 26.496 3.298 1.00 35.88 682 LYS A O 1
ATOM 5300 N N . ILE A 1 683 ? 0.273 24.630 3.495 1.00 36.59 683 ILE A N 1
ATOM 5301 C CA . ILE A 1 683 ? -0.466 24.032 4.626 1.00 36.59 683 ILE A CA 1
ATOM 5302 C C . ILE A 1 683 ? 0.298 24.252 5.949 1.00 36.59 683 ILE A C 1
ATOM 5304 O O . ILE A 1 683 ? -0.277 24.147 7.024 1.00 36.59 683 ILE A O 1
ATOM 5308 N N . LEU A 1 684 ? 1.592 24.585 5.864 1.00 31.45 684 LEU A N 1
ATOM 5309 C CA . LEU A 1 684 ? 2.478 24.884 6.997 1.00 31.45 684 LEU A CA 1
ATOM 5310 C C . LEU A 1 684 ? 2.697 26.396 7.231 1.00 31.45 684 LEU A C 1
ATOM 5312 O O . LEU A 1 684 ? 3.458 26.767 8.122 1.00 31.45 684 LEU A O 1
ATOM 5316 N N . LYS A 1 685 ? 2.065 27.251 6.421 1.00 27.27 685 LYS A N 1
ATOM 5317 C CA . LYS A 1 685 ? 1.863 28.685 6.671 1.00 27.27 685 LYS A CA 1
ATOM 5318 C C . LYS A 1 685 ? 0.379 28.898 6.899 1.00 27.27 685 LYS A C 1
ATOM 5320 O O . LYS A 1 685 ? 0.054 29.732 7.765 1.00 27.27 685 LYS A O 1
#